Protein AF-A0A8D8KJU1-F1 (afdb_monomer)

InterPro domains:
  IPR031887 Serologically defined colon cancer antigen 8 [PF15964] (146-197)
  IPR031887 Serologically defined colon cancer antigen 8 [PF15964] (270-573)
  IPR031887 Serologically defined colon cancer antigen 8 [PTHR34343] (9-575)

Foldseek 3Di:
DDDDDDDDDDDDDDDPPDPPDPPPPPPVVVVVVVVVVVVVVVVVVVVPDDDDDDDDDDDDDDDDDDDDDDDDDDDDPDDDDPPPPVPPDDDPDDDDDDDDDDDDDDDDDDDDDDDDDDDDDDDDDDDDDDDDDDDDDDPPPDPPVVVVVVVVVVVVVVVVVVVVVVVVVVVVVVVVVVVVVVVVVVVVVVVVVVVVVVVVPPDDDDDDDDDDDDDDDDDDDDDDPVVVVVVVVVVVVVVVVVVVVVVVVVVVVVVVVVPPDDDDDDDPDVVVVVVVVVVVVVVVVVVVVVVVVVVVVVVVVVVVVVVVVVVVVVVVVVVVVVVVVVVVVVVVVVVVVVVVVVVVVVVVVVVVVVVVVVVVVVVVVVVVVVVVVVVVVVVVVVVVVVVVVVVVVVVVVVVVVVVVVVVVVVVVVVVVVVVVVVVVVVVVVVVVVVVVVVVVVVVVVVVVVVVVVVVVVVVVVVVVVVVVVVVVVVVVVVVVVVVVVVVVVVVVVVVVVVVVVVVVVVVVVVVVPPDDDDCVVVVVVVVVVVVVVVVVVVVVVVVVVVVVVVVVVVVVVVVVVVVVVVVVVVVVVVVVVPPPDD

Solvent-accessible surface area (backbone atoms only — not comparable to full-atom values): 35499 Å² total; per-residue (Å²): 134,82,83,88,83,84,84,89,84,84,85,85,80,92,72,85,84,69,84,90,72,75,76,75,70,83,54,64,67,61,51,51,50,52,50,51,52,51,50,50,52,50,54,61,54,62,74,70,58,84,88,78,81,92,82,89,86,89,86,87,77,85,88,79,91,80,92,80,85,88,82,88,88,81,84,88,75,87,73,84,68,97,76,66,78,72,79,79,70,81,89,80,84,80,87,89,76,89,78,89,79,88,79,82,88,88,80,91,80,82,87,80,90,79,84,84,77,85,86,77,87,78,85,82,88,79,92,79,85,91,78,83,90,80,94,70,89,76,79,81,74,74,77,55,70,69,56,54,56,48,48,55,51,48,51,55,50,50,53,50,51,51,51,52,54,48,49,54,51,51,51,50,52,52,50,51,49,52,51,51,51,52,50,54,50,51,49,52,50,51,51,52,49,51,55,51,55,66,72,69,74,81,84,83,87,84,86,88,82,90,83,89,83,89,84,91,86,84,87,84,90,83,78,100,59,70,68,58,60,55,49,55,53,51,50,52,53,50,56,52,51,55,52,52,54,55,52,53,51,54,56,51,59,58,54,63,71,68,75,80,80,84,83,87,86,90,80,97,57,65,63,63,50,55,50,50,53,49,51,50,51,50,48,50,53,48,53,48,50,49,51,49,50,49,52,50,50,52,50,49,50,52,50,48,52,52,50,49,54,50,50,49,54,51,48,54,49,51,53,50,51,51,49,53,50,51,52,52,52,50,51,51,50,52,52,48,54,49,50,50,52,50,51,49,53,50,50,51,52,52,51,51,51,52,50,51,53,51,50,53,49,51,54,50,48,54,53,51,52,51,50,51,52,50,54,52,51,51,52,51,52,51,51,53,52,51,52,53,51,50,54,51,52,54,53,50,52,52,53,52,52,51,52,52,51,50,52,52,51,51,50,52,52,51,52,51,52,51,49,52,51,52,51,52,50,52,50,51,53,50,53,49,52,50,53,51,50,54,50,53,51,52,53,51,49,52,54,50,53,52,52,51,50,56,49,50,52,52,51,50,52,51,50,52,51,51,51,50,52,51,52,51,53,52,48,54,52,49,55,47,52,53,52,50,51,52,48,54,51,53,50,50,50,51,51,49,52,50,47,54,48,51,50,49,52,50,50,49,55,54,65,64,63,60,94,73,86,67,68,62,62,59,47,52,51,50,50,49,51,51,50,51,51,49,53,51,50,52,52,52,49,53,52,50,52,52,49,52,49,52,50,51,53,53,49,50,52,53,49,51,52,50,52,50,52,50,50,55,49,48,51,55,50,52,60,62,51,48,74,72,78,113

pLDDT: mean 72.81, std 25.29, range [27.69, 98.81]

Structure (mmCIF, N/CA/C/O backbone):
data_AF-A0A8D8KJU1-F1
#
_entry.id   AF-A0A8D8KJU1-F1
#
loop_
_atom_site.group_PDB
_atom_site.id
_atom_site.type_symbol
_atom_site.label_atom_id
_atom_site.label_alt_id
_atom_site.label_comp_id
_atom_site.label_asym_id
_atom_site.label_entity_id
_atom_site.label_seq_id
_atom_site.pdbx_PDB_ins_code
_atom_site.Cartn_x
_atom_site.Cartn_y
_atom_site.Cartn_z
_atom_site.occupancy
_atom_site.B_iso_or_equiv
_atom_site.auth_seq_id
_atom_site.auth_comp_id
_atom_site.auth_asym_id
_atom_site.auth_atom_id
_atom_site.pdbx_PDB_model_num
ATOM 1 N N . SER A 1 1 ? 63.657 -23.322 -10.008 1.00 43.84 1 SER A N 1
ATOM 2 C CA . SER A 1 1 ? 63.045 -22.776 -8.782 1.00 43.84 1 SER A CA 1
ATOM 3 C C . SER A 1 1 ? 61.634 -23.342 -8.665 1.00 43.84 1 SER A C 1
ATOM 5 O O . SER A 1 1 ? 60.781 -22.957 -9.447 1.00 43.84 1 SER A O 1
ATOM 7 N N . GLN A 1 2 ? 61.531 -24.556 -8.111 1.00 37.91 2 GLN A N 1
ATOM 8 C CA . GLN A 1 2 ? 60.753 -24.892 -6.899 1.00 37.91 2 GLN A CA 1
ATOM 9 C C . GLN A 1 2 ? 59.250 -24.568 -7.019 1.00 37.91 2 GLN A C 1
ATOM 11 O O . GLN A 1 2 ? 58.850 -23.415 -6.971 1.00 37.91 2 GLN A O 1
ATOM 16 N N . LEU A 1 3 ? 58.426 -25.554 -7.399 1.00 39.12 3 LEU A N 1
ATOM 17 C CA . LEU A 1 3 ? 57.724 -26.508 -6.508 1.00 39.12 3 LEU A CA 1
ATOM 18 C C . LEU A 1 3 ? 56.785 -25.800 -5.513 1.00 39.12 3 LEU A C 1
ATOM 20 O O . LEU A 1 3 ? 57.225 -25.160 -4.572 1.00 39.12 3 LEU A O 1
ATOM 24 N N . ALA A 1 4 ? 55.477 -25.806 -5.772 1.00 42.41 4 ALA A N 1
ATOM 25 C CA . ALA A 1 4 ? 54.529 -26.871 -5.412 1.00 42.41 4 ALA A CA 1
ATOM 26 C C . ALA A 1 4 ? 53.960 -26.731 -3.989 1.00 42.41 4 ALA A C 1
ATOM 28 O O . ALA A 1 4 ? 54.623 -27.052 -3.010 1.00 42.41 4 ALA A O 1
ATOM 29 N N . LYS A 1 5 ? 52.664 -26.401 -3.905 1.00 47.69 5 LYS A N 1
ATOM 30 C CA . LYS A 1 5 ? 51.758 -26.897 -2.858 1.00 47.69 5 LYS A CA 1
ATOM 31 C C . LYS A 1 5 ? 50.395 -27.263 -3.464 1.00 47.69 5 LYS A C 1
ATOM 33 O O . LYS A 1 5 ? 49.508 -26.439 -3.642 1.00 47.69 5 LYS A O 1
ATOM 38 N N . ARG A 1 6 ? 50.294 -28.556 -3.787 1.00 40.88 6 ARG A N 1
ATOM 39 C CA . ARG A 1 6 ? 49.146 -29.465 -3.575 1.00 40.88 6 ARG A CA 1
ATOM 40 C C . ARG A 1 6 ? 48.472 -29.173 -2.201 1.00 40.88 6 ARG A C 1
ATOM 42 O O . ARG A 1 6 ? 49.178 -28.751 -1.297 1.00 40.88 6 ARG A O 1
ATOM 49 N N . VAL A 1 7 ? 47.192 -29.415 -1.888 1.00 39.75 7 VAL A N 1
ATOM 50 C CA . VAL A 1 7 ? 46.184 -30.357 -2.407 1.00 39.75 7 VAL A CA 1
ATOM 51 C C . VAL A 1 7 ? 44.837 -30.130 -1.681 1.00 39.75 7 VAL A C 1
ATOM 53 O O . VAL A 1 7 ? 44.813 -29.621 -0.563 1.00 39.75 7 VAL A O 1
ATOM 56 N N . SER A 1 8 ? 43.763 -30.651 -2.290 1.00 33.66 8 SER A N 1
ATOM 57 C CA . SER A 1 8 ? 42.471 -31.066 -1.702 1.00 33.66 8 SER A CA 1
ATOM 58 C C . SER A 1 8 ? 41.382 -30.019 -1.456 1.00 33.66 8 SER A C 1
ATOM 60 O O . SER A 1 8 ? 41.344 -29.387 -0.404 1.00 33.66 8 SER A O 1
ATOM 62 N N . ARG A 1 9 ? 40.337 -30.065 -2.300 1.00 33.00 9 ARG A N 1
ATOM 63 C CA . ARG A 1 9 ? 39.026 -30.611 -1.885 1.00 33.00 9 ARG A CA 1
ATOM 64 C C . ARG A 1 9 ? 38.089 -30.887 -3.078 1.00 33.00 9 ARG A C 1
ATOM 66 O O . ARG A 1 9 ? 37.660 -29.974 -3.763 1.00 33.00 9 ARG A O 1
ATOM 73 N N . LYS A 1 10 ? 37.828 -32.188 -3.256 1.00 38.31 10 LYS A N 1
ATOM 74 C CA . LYS A 1 10 ? 36.604 -32.900 -3.681 1.00 38.31 10 LYS A CA 1
ATOM 75 C C . LYS A 1 10 ? 35.666 -32.264 -4.724 1.00 38.31 10 LYS A C 1
ATOM 77 O O . LYS A 1 10 ? 35.021 -31.252 -4.481 1.00 38.31 10 LYS A O 1
ATOM 82 N N . LEU A 1 11 ? 35.518 -33.012 -5.819 1.00 35.16 11 LEU A N 1
ATOM 83 C CA . LEU A 1 11 ? 34.453 -32.945 -6.814 1.00 35.16 11 LEU A CA 1
ATOM 84 C C . LEU A 1 11 ? 33.068 -33.331 -6.250 1.00 35.16 11 LEU A C 1
ATOM 86 O O . LEU A 1 11 ? 32.947 -34.272 -5.466 1.00 35.16 11 LEU A O 1
ATOM 90 N N . SER A 1 12 ? 32.074 -32.594 -6.757 1.00 34.00 12 SER A N 1
ATOM 91 C CA . SER A 1 12 ? 30.735 -33.003 -7.215 1.00 34.00 12 SER A CA 1
ATOM 92 C C . SER A 1 12 ? 29.831 -33.831 -6.294 1.00 34.00 12 SER A C 1
ATOM 94 O O . SER A 1 12 ? 29.933 -35.054 -6.221 1.00 34.00 12 SER A O 1
ATOM 96 N N . THR A 1 13 ? 28.802 -33.167 -5.770 1.00 35.38 13 THR A N 1
ATOM 97 C CA . THR A 1 13 ? 27.441 -33.708 -5.807 1.00 35.38 13 THR A CA 1
ATOM 98 C C . THR A 1 13 ? 26.536 -32.675 -6.462 1.00 35.38 13 THR A C 1
ATOM 100 O O . THR A 1 13 ? 26.492 -31.515 -6.049 1.00 35.38 13 THR A O 1
ATOM 103 N N . ASP A 1 14 ? 25.867 -33.106 -7.527 1.00 49.66 14 ASP A N 1
ATOM 104 C CA . ASP A 1 14 ? 24.855 -32.349 -8.244 1.00 49.66 14 ASP A CA 1
ATOM 105 C C . ASP A 1 14 ? 23.790 -31.829 -7.278 1.00 49.66 14 ASP A C 1
ATOM 107 O O . ASP A 1 14 ? 23.098 -32.593 -6.601 1.00 49.66 14 ASP A O 1
ATOM 111 N N . LYS A 1 15 ? 23.634 -30.508 -7.242 1.00 36.31 15 LYS A N 1
ATOM 112 C CA . LYS A 1 15 ? 22.392 -29.877 -6.816 1.00 36.31 15 LYS A CA 1
ATOM 113 C C . LYS A 1 15 ? 21.929 -29.012 -7.968 1.00 36.31 15 LYS A C 1
ATOM 115 O O . LYS A 1 15 ? 22.469 -27.947 -8.234 1.00 36.31 15 LYS A O 1
ATOM 120 N N . ILE A 1 16 ? 20.945 -29.548 -8.676 1.00 42.72 16 ILE A N 1
ATOM 121 C CA . ILE A 1 16 ? 20.080 -28.804 -9.577 1.00 42.72 16 ILE A CA 1
ATOM 122 C C . ILE A 1 16 ? 19.425 -27.718 -8.720 1.00 42.72 16 ILE A C 1
ATOM 124 O O . ILE A 1 16 ? 18.527 -28.007 -7.924 1.00 42.72 16 ILE A O 1
ATOM 128 N N . ASP A 1 17 ? 19.913 -26.485 -8.844 1.00 37.62 17 ASP A N 1
ATOM 129 C CA . ASP A 1 17 ? 19.278 -25.313 -8.253 1.00 37.62 17 ASP A CA 1
ATOM 130 C C . ASP A 1 17 ? 17.916 -25.129 -8.921 1.00 37.62 17 ASP A C 1
ATOM 132 O O . ASP A 1 17 ? 17.759 -24.591 -10.016 1.00 37.62 17 ASP A O 1
ATOM 136 N N . THR A 1 18 ? 16.906 -25.660 -8.242 1.00 46.56 18 THR A N 1
ATOM 137 C CA . THR A 1 18 ? 15.506 -25.418 -8.555 1.00 46.56 18 THR A CA 1
ATOM 138 C C . THR A 1 18 ? 15.187 -24.013 -8.040 1.00 46.56 18 THR A C 1
ATOM 140 O O . THR A 1 18 ? 15.381 -23.768 -6.846 1.00 46.56 18 THR A O 1
ATOM 143 N N . PRO A 1 19 ? 14.704 -23.070 -8.870 1.00 40.97 19 PRO A N 1
ATOM 144 C CA . PRO A 1 19 ? 14.391 -21.727 -8.402 1.00 40.97 19 PRO A CA 1
ATOM 145 C C . PRO A 1 19 ? 13.200 -21.793 -7.440 1.00 40.97 19 PRO A C 1
ATOM 147 O O . PRO A 1 19 ? 12.052 -22.039 -7.818 1.00 40.97 19 PRO A O 1
ATOM 150 N N . LEU A 1 20 ? 13.500 -21.594 -6.161 1.00 51.19 20 LEU A N 1
ATOM 151 C CA . LEU A 1 20 ? 12.590 -21.721 -5.031 1.00 51.19 20 LEU A CA 1
ATOM 152 C C . LEU A 1 20 ? 11.835 -20.404 -4.810 1.00 51.19 20 LEU A C 1
ATOM 154 O O . LEU A 1 20 ? 11.970 -19.772 -3.777 1.00 51.19 20 LEU A O 1
ATOM 158 N N . TYR A 1 21 ? 11.044 -19.979 -5.796 1.00 49.31 21 TYR A N 1
ATOM 159 C CA . TYR A 1 21 ? 10.020 -18.939 -5.628 1.00 49.31 21 TYR A CA 1
ATOM 160 C C . TYR A 1 21 ? 8.831 -19.216 -6.556 1.00 49.31 21 TYR A C 1
ATOM 162 O O . TYR A 1 21 ? 8.483 -18.432 -7.436 1.00 49.31 21 TYR A O 1
ATOM 170 N N . LYS A 1 22 ? 8.144 -20.342 -6.334 1.00 43.88 22 LYS A N 1
ATOM 171 C CA . LYS A 1 22 ? 6.733 -20.428 -6.720 1.00 43.88 22 LYS A CA 1
ATOM 172 C C . LYS A 1 22 ? 5.927 -19.760 -5.615 1.00 43.88 22 LYS A C 1
ATOM 174 O O . LYS A 1 22 ? 5.659 -20.357 -4.577 1.00 43.88 22 LYS A O 1
ATOM 179 N N . LYS A 1 23 ? 5.591 -18.488 -5.838 1.00 49.53 23 LYS A N 1
ATOM 180 C CA . LYS A 1 23 ? 4.539 -17.765 -5.118 1.00 49.53 23 LYS A CA 1
ATOM 181 C C . LYS A 1 23 ? 3.326 -18.698 -5.085 1.00 49.53 23 LYS A C 1
ATOM 183 O O . LYS A 1 23 ? 2.778 -19.000 -6.142 1.00 49.53 23 LYS A O 1
ATOM 188 N N . LYS A 1 24 ? 2.999 -19.242 -3.907 1.00 53.09 24 LYS A N 1
ATOM 189 C CA . LYS A 1 24 ? 1.858 -20.144 -3.717 1.00 53.09 24 LYS A CA 1
ATOM 190 C C . LYS A 1 24 ? 0.642 -19.380 -4.233 1.00 53.09 24 LYS A C 1
ATOM 192 O O . LYS A 1 24 ? 0.292 -18.345 -3.668 1.00 53.09 24 LYS A O 1
ATOM 197 N N . THR A 1 25 ? 0.108 -19.799 -5.377 1.00 56.31 25 THR A N 1
ATOM 198 C CA . THR A 1 25 ? -1.121 -19.234 -5.930 1.00 56.31 25 THR A CA 1
ATOM 199 C C . THR A 1 25 ? -2.156 -19.300 -4.826 1.00 56.31 25 THR A C 1
ATOM 201 O O . THR A 1 25 ? -2.303 -20.345 -4.192 1.00 56.31 25 THR A O 1
ATOM 204 N N . PHE A 1 26 ? -2.768 -18.157 -4.525 1.00 59.91 26 PHE A N 1
ATOM 205 C CA . PHE A 1 26 ? -3.810 -18.053 -3.518 1.00 59.91 26 PHE A CA 1
ATOM 206 C C . PHE A 1 26 ? -4.892 -19.067 -3.882 1.00 59.91 26 PHE A C 1
ATOM 208 O O . PHE A 1 26 ? -5.542 -18.940 -4.918 1.00 59.91 26 PHE A O 1
ATOM 215 N N . ASP A 1 27 ? -4.981 -20.136 -3.098 1.00 75.75 27 ASP A N 1
ATOM 216 C CA . ASP A 1 27 ? -5.887 -21.235 -3.385 1.00 75.75 27 ASP A CA 1
ATOM 217 C C . ASP A 1 27 ? -7.258 -20.814 -2.865 1.00 75.75 27 ASP A C 1
ATOM 219 O O . ASP A 1 27 ? -7.573 -20.953 -1.682 1.00 75.75 27 ASP A O 1
ATOM 223 N N . PHE A 1 28 ? -8.035 -20.180 -3.746 1.00 81.56 28 PHE A N 1
ATOM 224 C CA . PHE A 1 28 ? -9.371 -19.667 -3.442 1.00 81.56 28 PHE A CA 1
ATOM 225 C C . PHE A 1 28 ? -10.272 -20.754 -2.844 1.00 81.56 28 PHE A C 1
ATOM 227 O O . PHE A 1 28 ? -11.124 -20.453 -2.013 1.00 81.56 28 PHE A O 1
ATOM 234 N N . THR A 1 29 ? -10.022 -22.015 -3.197 1.00 85.50 29 THR A N 1
ATOM 235 C CA . THR A 1 29 ? -10.678 -23.197 -2.635 1.00 85.50 29 THR A CA 1
ATOM 236 C C . THR A 1 29 ? -10.417 -23.336 -1.135 1.00 85.50 29 THR A C 1
ATOM 238 O O . THR A 1 29 ? -11.343 -23.514 -0.351 1.00 85.50 29 THR A O 1
ATOM 241 N N . ASP A 1 30 ? -9.159 -23.201 -0.718 1.00 79.88 30 ASP A N 1
ATOM 242 C CA . ASP A 1 30 ? -8.722 -23.334 0.675 1.00 79.88 30 ASP A CA 1
ATOM 243 C C . ASP A 1 30 ? -9.137 -22.115 1.521 1.00 79.88 30 ASP A C 1
ATOM 245 O O . ASP A 1 30 ? -9.467 -22.243 2.702 1.00 79.88 30 ASP A O 1
ATOM 249 N N . TYR A 1 31 ? -9.198 -20.927 0.908 1.00 85.62 31 TYR A N 1
ATOM 250 C CA . TYR A 1 31 ? -9.760 -19.728 1.535 1.00 85.62 31 TYR A CA 1
ATOM 251 C C . TYR A 1 31 ? -11.272 -19.855 1.760 1.00 85.62 31 TYR A C 1
ATOM 253 O O . TYR A 1 31 ? -11.732 -19.665 2.886 1.00 85.62 31 TYR A O 1
ATOM 261 N N . ALA A 1 32 ? -12.030 -20.249 0.732 1.00 82.62 32 ALA A N 1
ATOM 262 C CA . ALA A 1 32 ? -13.474 -20.451 0.833 1.00 82.62 32 ALA A CA 1
ATOM 263 C C . ALA A 1 32 ? -13.820 -21.545 1.855 1.00 82.62 32 ALA A C 1
ATOM 265 O O . ALA A 1 32 ? -14.769 -21.399 2.624 1.00 82.62 32 ALA A O 1
ATOM 266 N N . TYR A 1 33 ? -13.012 -22.609 1.933 1.00 89.75 33 TYR A N 1
ATOM 267 C CA . TYR A 1 33 ? -13.196 -23.663 2.929 1.00 89.75 33 TYR A CA 1
ATOM 268 C C . TYR A 1 33 ? -12.965 -23.149 4.357 1.00 89.75 33 TYR A C 1
ATOM 270 O O . TYR A 1 33 ? -13.770 -23.411 5.250 1.00 89.75 33 TYR A O 1
ATOM 278 N N . ARG A 1 34 ? -11.908 -22.358 4.589 1.00 89.06 34 ARG A N 1
ATOM 279 C CA . ARG A 1 34 ? -11.659 -21.725 5.900 1.00 89.06 34 ARG A CA 1
ATOM 280 C C . ARG A 1 34 ? -12.748 -20.723 6.271 1.00 89.06 34 ARG A C 1
ATOM 282 O O . ARG A 1 34 ? -13.151 -20.683 7.431 1.00 89.06 34 ARG A O 1
ATOM 289 N N . GLU A 1 35 ? -13.232 -19.939 5.314 1.00 91.38 35 GLU A N 1
ATOM 290 C CA . GLU A 1 35 ? -14.314 -18.975 5.526 1.00 91.38 35 GLU A CA 1
ATOM 291 C C . GLU A 1 35 ? -15.629 -19.683 5.878 1.00 91.38 35 GLU A C 1
ATOM 293 O O . GLU A 1 35 ? -16.277 -19.314 6.857 1.00 91.38 35 GLU A O 1
ATOM 298 N N . ALA A 1 36 ? -15.984 -20.749 5.154 1.00 89.38 36 ALA A N 1
ATOM 299 C CA . ALA A 1 36 ? -17.171 -21.556 5.428 1.00 89.38 36 ALA A CA 1
ATOM 300 C C . ALA A 1 36 ? -17.099 -22.234 6.804 1.00 89.38 36 ALA A C 1
ATOM 302 O O . ALA A 1 36 ? -18.064 -22.192 7.566 1.00 89.38 36 ALA A O 1
ATOM 303 N N . VAL A 1 37 ? -15.941 -22.795 7.168 1.00 89.62 37 VAL A N 1
ATOM 304 C CA . VAL A 1 37 ? -15.725 -23.411 8.487 1.00 89.62 37 VAL A CA 1
ATOM 305 C C . VAL A 1 37 ? -15.801 -22.373 9.610 1.00 89.62 37 VAL A C 1
ATOM 307 O O . VAL A 1 37 ? -16.374 -22.652 10.662 1.00 89.62 37 VAL A O 1
ATOM 310 N N . ASN A 1 38 ? -15.272 -21.166 9.403 1.00 80.50 38 ASN A N 1
ATOM 311 C CA . ASN A 1 38 ? -15.360 -20.091 10.392 1.00 80.50 38 ASN A CA 1
ATOM 312 C C . ASN A 1 38 ? -16.789 -19.546 10.532 1.00 80.50 38 ASN A C 1
ATOM 314 O O . ASN A 1 38 ? -17.232 -19.316 11.655 1.00 80.50 38 ASN A O 1
ATOM 318 N N . ARG A 1 39 ? -17.540 -19.416 9.431 1.00 80.56 39 ARG A N 1
ATOM 319 C CA . ARG A 1 39 ? -18.976 -19.087 9.469 1.00 80.56 39 ARG A CA 1
ATOM 320 C C . ARG A 1 39 ? -19.788 -20.158 10.188 1.00 80.56 39 ARG A C 1
ATOM 322 O O . ARG A 1 39 ? -20.641 -19.821 10.998 1.00 80.56 39 ARG A O 1
ATOM 329 N N . LEU A 1 40 ? -19.492 -21.435 9.948 1.00 84.88 40 LEU A N 1
ATOM 330 C CA . LEU A 1 40 ? -20.155 -22.543 10.633 1.00 84.88 40 LEU A CA 1
ATOM 331 C C . LEU A 1 40 ? -19.859 -22.527 12.139 1.00 84.88 40 LEU A C 1
ATOM 333 O O . LEU A 1 40 ? -20.767 -22.716 12.939 1.00 84.88 40 LEU A O 1
ATOM 337 N N . LYS A 1 41 ? -18.613 -22.240 12.537 1.00 78.12 41 LYS A N 1
ATOM 338 C CA . LYS A 1 41 ? -18.258 -22.039 13.951 1.00 78.12 41 LYS A CA 1
ATOM 339 C C . LYS A 1 41 ? -19.017 -20.870 14.571 1.00 78.12 41 LYS A C 1
ATOM 341 O O . LYS A 1 41 ? -19.502 -21.010 15.687 1.00 78.12 41 LYS A O 1
ATOM 346 N N . PHE A 1 42 ? -19.136 -19.751 13.860 1.00 77.44 42 PHE A N 1
ATOM 347 C CA . PHE A 1 42 ? -19.870 -18.580 14.340 1.00 77.44 42 PHE A CA 1
ATOM 348 C C . PHE A 1 42 ? -21.354 -18.902 14.557 1.00 77.44 42 PHE A C 1
ATOM 350 O O . PHE A 1 42 ? -21.860 -18.707 15.655 1.00 77.44 42 PHE A O 1
ATOM 357 N N . LEU A 1 43 ? -22.007 -19.527 13.573 1.00 76.75 43 LEU A N 1
ATOM 358 C CA . LEU A 1 43 ? -23.414 -19.936 13.659 1.00 76.75 43 LEU A CA 1
ATOM 359 C C . LEU A 1 43 ? -23.670 -20.971 14.763 1.00 76.75 43 LEU A C 1
ATOM 361 O O . LEU A 1 43 ? -24.692 -20.915 15.439 1.00 76.75 43 LEU A O 1
ATOM 365 N N . LEU A 1 44 ? -22.734 -21.897 14.987 1.00 74.31 44 LEU A N 1
ATOM 366 C CA . LEU A 1 44 ? -22.819 -22.859 16.091 1.00 74.31 44 LEU A CA 1
ATOM 367 C C . LEU A 1 44 ? -22.603 -22.212 17.466 1.00 74.31 44 LEU A C 1
ATOM 369 O O . LEU A 1 44 ? -23.087 -22.744 18.458 1.00 74.31 44 LEU A O 1
ATOM 373 N N . THR A 1 45 ? -21.894 -21.083 17.533 1.00 69.38 45 THR A N 1
ATOM 374 C CA . THR A 1 45 ? -21.683 -20.333 18.781 1.00 69.38 45 THR A CA 1
ATOM 375 C C . THR A 1 45 ? -22.883 -19.424 19.072 1.00 69.38 45 THR A C 1
ATOM 377 O O . THR A 1 45 ? -23.333 -19.347 20.209 1.00 69.38 45 THR A O 1
ATOM 380 N N . GLU A 1 46 ? -23.468 -18.817 18.037 1.00 50.31 46 GLU A N 1
ATOM 381 C CA . GLU A 1 46 ? -24.664 -17.966 18.118 1.00 50.31 46 GLU A CA 1
ATOM 382 C C . GLU A 1 46 ? -25.941 -18.774 18.427 1.00 50.31 46 GLU A C 1
ATOM 384 O O . GLU A 1 46 ? -26.826 -18.296 19.130 1.00 50.31 46 GLU A O 1
ATOM 389 N N . ALA A 1 47 ? -26.010 -20.042 18.001 1.00 51.06 47 ALA A N 1
ATOM 390 C CA . ALA A 1 47 ? -27.128 -20.940 18.306 1.00 51.06 47 ALA A CA 1
ATOM 391 C C . ALA A 1 47 ? -27.183 -21.433 19.772 1.00 51.06 47 ALA A C 1
ATOM 393 O O . ALA A 1 47 ? -28.177 -22.048 20.160 1.00 51.06 47 ALA A O 1
ATOM 394 N N . TYR A 1 48 ? -26.144 -21.189 20.583 1.00 47.38 48 TYR A N 1
ATOM 395 C CA . TYR A 1 48 ? -26.056 -21.668 21.972 1.00 47.38 48 TYR A CA 1
ATOM 396 C C . TYR A 1 48 ? -26.094 -20.565 23.047 1.00 47.38 48 TYR A C 1
ATOM 398 O O . TYR A 1 48 ? -26.055 -20.897 24.234 1.00 47.38 48 TYR A O 1
ATOM 406 N N . GLU A 1 49 ? -26.245 -19.283 22.690 1.00 38.81 49 GLU A N 1
ATOM 407 C CA . GLU A 1 49 ? -26.451 -18.214 23.681 1.00 38.81 49 GLU A CA 1
ATOM 408 C C . GLU A 1 49 ? -27.934 -17.816 23.828 1.00 38.81 49 GLU A C 1
ATOM 410 O O . GLU A 1 49 ? -28.589 -17.468 22.843 1.00 38.81 49 GLU A O 1
ATOM 415 N N . PRO A 1 50 ? -28.506 -17.812 25.051 1.00 37.78 50 PRO A N 1
ATOM 416 C CA . PRO A 1 50 ? -29.873 -17.356 25.263 1.00 37.78 50 PRO A CA 1
ATOM 417 C C . PRO A 1 50 ? -29.952 -15.829 25.146 1.00 37.78 50 PRO A C 1
ATOM 419 O O . PRO A 1 50 ? -29.398 -15.097 25.969 1.00 37.78 50 PRO A O 1
ATOM 422 N N . THR A 1 51 ? -30.706 -15.350 24.159 1.00 39.22 51 THR A N 1
ATOM 423 C CA . THR A 1 51 ? -31.023 -13.938 23.921 1.00 39.22 51 THR A CA 1
ATOM 424 C C . THR A 1 51 ? -31.616 -13.279 25.175 1.00 39.22 51 THR A C 1
ATOM 426 O O . THR A 1 51 ? -32.760 -13.545 25.548 1.00 39.22 51 THR A O 1
ATOM 429 N N . LYS A 1 52 ? -30.865 -12.386 25.834 1.00 38.88 52 LYS A N 1
ATOM 430 C CA . LYS A 1 52 ? -31.403 -11.489 26.870 1.00 38.88 52 LYS A CA 1
ATOM 431 C C . LYS A 1 52 ? -31.649 -10.105 26.285 1.00 38.88 52 LYS A C 1
ATOM 433 O O . LYS A 1 52 ? -30.732 -9.374 25.931 1.00 38.88 52 LYS A O 1
ATOM 438 N N . VAL A 1 53 ? -32.933 -9.787 26.201 1.00 36.22 53 VAL A N 1
ATOM 439 C CA . VAL A 1 53 ? -33.514 -8.522 25.756 1.00 36.22 53 VAL A CA 1
ATOM 440 C C . VAL A 1 53 ? -33.059 -7.372 26.660 1.00 36.22 53 VAL A C 1
ATOM 442 O O . VAL A 1 53 ? -33.184 -7.437 27.884 1.00 36.22 53 VAL A O 1
ATOM 445 N N . ALA A 1 54 ? -32.559 -6.299 26.047 1.00 34.66 54 ALA A N 1
ATOM 446 C CA . ALA A 1 54 ? -32.216 -5.050 26.711 1.00 34.66 54 ALA A CA 1
ATOM 447 C C . ALA A 1 54 ? -33.477 -4.373 27.277 1.00 34.66 54 ALA A C 1
ATOM 449 O O . ALA A 1 54 ? -34.330 -3.898 26.534 1.00 34.66 54 ALA A O 1
ATOM 450 N N . THR A 1 55 ? -33.574 -4.308 28.604 1.00 35.59 55 THR A N 1
ATOM 451 C CA . THR A 1 55 ? -34.554 -3.484 29.323 1.00 35.59 55 THR A CA 1
ATOM 452 C C . THR A 1 55 ? -33.785 -2.622 30.312 1.00 35.59 55 THR A C 1
ATOM 454 O O . THR A 1 55 ? -33.373 -3.140 31.342 1.00 35.59 55 THR A O 1
ATOM 457 N N . SER A 1 56 ? -33.536 -1.345 30.003 1.00 29.61 56 SER A N 1
ATOM 458 C CA . SER A 1 56 ? -33.227 -0.314 31.013 1.00 29.61 56 SER A CA 1
ATOM 459 C C . SER A 1 56 ? -32.981 1.046 30.355 1.00 29.61 56 SER A C 1
ATOM 461 O O . SER A 1 56 ? -31.840 1.372 30.053 1.00 29.61 56 SER A O 1
ATOM 463 N N . ILE A 1 57 ? -34.033 1.845 30.150 1.00 37.47 57 ILE A N 1
ATOM 464 C CA . ILE A 1 57 ? -33.991 3.318 30.225 1.00 37.47 57 ILE A CA 1
ATOM 465 C C . ILE A 1 57 ? -35.378 3.748 30.735 1.00 37.47 57 ILE A C 1
ATOM 467 O O . ILE A 1 57 ? -36.372 3.171 30.311 1.00 37.47 57 ILE A O 1
ATOM 471 N N . TYR A 1 58 ? -35.420 4.747 31.625 1.00 33.41 58 TYR A N 1
ATOM 472 C CA . TYR A 1 58 ? -36.585 5.383 32.276 1.00 33.41 58 TYR A CA 1
ATOM 473 C C . TYR A 1 58 ? -36.943 4.914 33.693 1.00 33.41 58 TYR A C 1
ATOM 475 O O . TYR A 1 58 ? -38.022 4.397 33.929 1.00 33.41 58 TYR A O 1
ATOM 483 N N . TYR A 1 59 ? -36.086 5.257 34.662 1.00 30.98 59 TYR A N 1
ATOM 484 C CA . TYR A 1 59 ? -36.537 5.841 35.934 1.00 30.98 59 TYR A CA 1
ATOM 485 C C . TYR A 1 59 ? -35.510 6.885 36.403 1.00 30.98 59 TYR A C 1
ATOM 487 O O . TYR A 1 59 ? -34.466 6.552 36.957 1.00 30.98 59 TYR A O 1
ATOM 495 N N . ARG A 1 60 ? -35.798 8.170 36.164 1.00 28.17 60 ARG A N 1
ATOM 496 C CA . ARG A 1 60 ? -35.159 9.303 36.853 1.00 28.17 60 ARG A CA 1
ATOM 497 C C . ARG A 1 60 ? -36.275 10.112 37.504 1.00 28.17 60 ARG A C 1
ATOM 499 O O . ARG A 1 60 ? -36.828 11.018 36.891 1.00 28.17 60 ARG A O 1
ATOM 506 N N . GLY A 1 61 ? -36.659 9.691 38.705 1.00 29.62 61 GLY A N 1
ATOM 507 C CA . GLY A 1 61 ? -37.622 10.387 39.548 1.00 29.62 61 GLY A CA 1
ATOM 508 C C . GLY A 1 61 ? -36.922 11.431 40.416 1.00 29.62 61 GLY A C 1
ATOM 509 O O . GLY A 1 61 ? -35.965 11.109 41.110 1.00 29.62 61 GLY A O 1
ATOM 510 N N . VAL A 1 62 ? -37.371 12.677 40.259 1.00 30.62 62 VAL A N 1
ATOM 511 C CA . VAL A 1 62 ? -37.702 13.678 41.292 1.00 30.62 62 VAL A CA 1
ATOM 512 C C . VAL A 1 62 ? -37.011 13.505 42.654 1.00 30.62 62 VAL A C 1
ATOM 514 O O . VAL A 1 62 ? -37.310 12.572 43.391 1.00 30.62 62 VAL A O 1
ATOM 517 N N . VAL A 1 63 ? -36.144 14.460 43.006 1.00 31.97 63 VAL A N 1
ATOM 518 C CA . VAL A 1 63 ? -35.666 14.668 44.381 1.00 31.97 63 VAL A CA 1
ATOM 519 C C . VAL A 1 63 ? -36.396 15.889 44.926 1.00 31.97 63 VAL A C 1
ATOM 521 O O . VAL A 1 63 ? -36.250 16.977 44.368 1.00 31.97 63 VAL A O 1
ATOM 524 N N . ASP A 1 64 ? -37.192 15.669 45.968 1.00 30.12 64 ASP A N 1
ATOM 525 C CA . ASP A 1 64 ? -37.794 16.706 46.799 1.00 30.12 64 ASP A CA 1
ATOM 526 C C . ASP A 1 64 ? -37.132 16.700 48.185 1.00 30.12 64 ASP A C 1
ATOM 528 O O . ASP A 1 64 ? -36.553 15.711 48.642 1.00 30.12 64 ASP A O 1
ATOM 532 N N . ASP A 1 65 ? -37.192 17.877 48.771 1.00 35.72 65 ASP A N 1
ATOM 533 C CA . ASP A 1 65 ? -36.430 18.482 49.846 1.00 35.72 65 ASP A CA 1
ATOM 534 C C . ASP A 1 65 ? -36.672 17.815 51.216 1.00 35.72 65 ASP A C 1
ATOM 536 O O . ASP A 1 65 ? -37.810 17.730 51.668 1.00 35.72 65 ASP A O 1
ATOM 540 N N . THR A 1 66 ? -35.628 17.366 51.927 1.00 34.44 66 THR A N 1
ATOM 541 C CA . THR A 1 66 ? -35.684 17.183 53.395 1.00 34.44 66 THR A CA 1
ATOM 542 C C . THR A 1 66 ? -34.296 17.227 54.051 1.00 34.44 66 THR A C 1
ATOM 544 O O . THR A 1 66 ? -33.381 16.473 53.730 1.00 34.44 66 THR A O 1
ATOM 547 N N . LYS A 1 67 ? -34.174 18.141 55.020 1.00 36.59 67 LYS A N 1
ATOM 548 C CA . LYS A 1 67 ? -33.043 18.364 55.931 1.00 36.59 67 LYS A CA 1
ATOM 549 C C . LYS A 1 67 ? -32.716 17.133 56.792 1.00 36.59 67 LYS A C 1
ATOM 551 O O . LYS A 1 67 ? -33.614 16.591 57.426 1.00 36.59 67 LYS A O 1
ATOM 556 N N . SER A 1 68 ? -31.427 16.833 56.969 1.00 32.31 68 SER A N 1
ATOM 557 C CA . SER A 1 68 ? -30.870 16.377 58.254 1.00 32.31 68 SER A CA 1
ATOM 558 C C . SER A 1 68 ? -29.357 16.598 58.289 1.00 32.31 68 SER A C 1
ATOM 560 O O . SER A 1 68 ? -28.645 16.244 57.353 1.00 32.31 68 SER A O 1
ATOM 562 N N . GLU A 1 69 ? -28.890 17.203 59.378 1.00 37.47 69 GLU A N 1
ATOM 563 C CA . GLU A 1 69 ? -27.485 17.441 59.703 1.00 37.47 69 GLU A CA 1
ATOM 564 C C . GLU A 1 69 ? -26.727 16.154 60.079 1.00 37.47 69 GLU A C 1
ATOM 566 O O . GLU A 1 69 ? -27.327 15.158 60.482 1.00 37.47 69 GLU A O 1
ATOM 571 N N . ALA A 1 70 ? -25.393 16.281 60.038 1.00 34.59 70 ALA A N 1
ATOM 572 C CA . ALA A 1 70 ? -24.359 15.470 60.689 1.00 34.59 70 ALA A CA 1
ATOM 573 C C . ALA A 1 70 ? -23.953 14.132 60.034 1.00 34.59 70 ALA A C 1
ATOM 575 O O . ALA A 1 70 ? -24.486 13.073 60.339 1.00 34.59 70 ALA A O 1
ATOM 576 N N . SER A 1 71 ? -22.882 14.168 59.232 1.00 32.38 71 SER A N 1
ATOM 577 C CA . SER A 1 71 ? -21.613 13.495 59.570 1.00 32.38 71 SER A CA 1
ATOM 578 C C . SER A 1 71 ? -20.574 13.746 58.476 1.00 32.38 71 SER A C 1
ATOM 580 O O . SER A 1 71 ? -20.779 13.437 57.306 1.00 32.38 71 SER A O 1
ATOM 582 N N . ASP A 1 72 ? -19.449 14.293 58.913 1.00 35.69 72 ASP A N 1
ATOM 583 C CA . ASP A 1 72 ? -18.241 14.585 58.156 1.00 35.69 72 ASP A CA 1
ATOM 584 C C . ASP A 1 72 ? -17.532 13.316 57.640 1.00 35.69 72 ASP A C 1
ATOM 586 O O . ASP A 1 72 ? -17.587 12.258 58.271 1.00 35.69 72 ASP A O 1
ATOM 590 N N . ASN A 1 73 ? -16.758 13.508 56.564 1.00 36.53 73 ASN A N 1
ATOM 591 C CA . ASN A 1 73 ? -15.708 12.643 56.001 1.00 36.53 73 ASN A CA 1
ATOM 592 C C . ASN A 1 73 ? -16.109 11.505 55.038 1.00 36.53 73 ASN A C 1
ATOM 594 O O . ASN A 1 73 ? -16.104 10.334 55.410 1.00 36.53 73 ASN A O 1
ATOM 598 N N . GLN A 1 74 ? -16.203 11.817 53.736 1.00 35.44 74 GLN A N 1
ATOM 599 C CA . GLN A 1 74 ? -15.471 11.029 52.731 1.00 35.44 74 GLN A CA 1
ATOM 600 C C . GLN A 1 74 ? -15.193 11.812 51.438 1.00 35.44 74 GLN A C 1
ATOM 602 O O . GLN A 1 74 ? -16.018 12.559 50.926 1.00 35.44 74 GLN A O 1
ATOM 607 N N . SER A 1 75 ? -13.962 11.651 50.962 1.00 34.22 75 SER A N 1
ATOM 608 C CA . SER A 1 75 ? -13.248 12.412 49.938 1.00 34.22 75 SER A CA 1
ATOM 609 C C . SER A 1 75 ? -13.941 12.511 48.574 1.00 34.22 75 SER A C 1
ATOM 611 O O . SER A 1 75 ? -14.179 11.500 47.911 1.00 34.22 75 SER A O 1
ATOM 613 N N . ILE A 1 76 ? -14.121 13.749 48.105 1.00 31.80 76 ILE A N 1
ATOM 614 C CA . ILE A 1 76 ? -14.335 14.096 46.696 1.00 31.80 76 ILE A CA 1
ATOM 615 C C . ILE A 1 76 ? -13.101 13.667 45.891 1.00 31.80 76 ILE A C 1
ATOM 617 O O . ILE A 1 76 ? -12.019 14.231 46.032 1.00 31.80 76 ILE A O 1
ATOM 621 N N . VAL A 1 77 ? -13.273 12.660 45.037 1.00 37.47 77 VAL A N 1
ATOM 622 C CA . VAL A 1 77 ? -12.452 12.487 43.836 1.00 37.47 77 VAL A CA 1
ATOM 623 C C . VAL A 1 77 ? -13.268 13.081 42.696 1.00 37.47 77 VAL A C 1
ATOM 625 O O . VAL A 1 77 ? -14.253 12.494 42.247 1.00 37.47 77 VAL A O 1
ATOM 628 N N . GLU A 1 78 ? -12.889 14.285 42.278 1.00 35.81 78 GLU A N 1
ATOM 629 C CA . GLU A 1 78 ? -13.406 14.947 41.081 1.00 35.81 78 GLU A CA 1
ATOM 630 C C . GLU A 1 78 ? -13.179 14.041 39.859 1.00 35.81 78 GLU A C 1
ATOM 632 O O . GLU A 1 78 ? -12.046 13.775 39.458 1.00 35.81 78 GLU A O 1
ATOM 637 N N . ARG A 1 79 ? -14.265 13.540 39.259 1.00 35.09 79 ARG A N 1
ATOM 638 C CA . ARG A 1 79 ? -14.228 12.943 37.918 1.00 35.09 79 ARG A CA 1
ATOM 639 C C . ARG A 1 79 ? -14.412 14.055 36.877 1.00 35.09 79 ARG A C 1
ATOM 641 O O . ARG A 1 79 ? -15.380 14.807 36.998 1.00 35.09 79 ARG A O 1
ATOM 648 N N . PRO A 1 80 ? -13.566 14.141 35.835 1.00 35.66 80 PRO A N 1
ATOM 649 C CA . PRO A 1 80 ? -13.739 15.126 34.775 1.00 35.66 80 PRO A CA 1
ATOM 650 C C . PRO A 1 80 ? -15.032 14.886 33.984 1.00 35.66 80 PRO A C 1
ATOM 652 O O . PRO A 1 80 ? -15.391 13.750 33.667 1.00 35.66 80 PRO A O 1
ATOM 655 N N . SER A 1 81 ? -15.713 15.979 33.644 1.00 37.91 81 SER A N 1
ATOM 656 C CA . SER A 1 81 ? -16.879 16.019 32.758 1.00 37.91 81 SER A CA 1
ATOM 657 C C . SER A 1 81 ? -16.525 15.563 31.333 1.00 37.91 81 SER A C 1
ATOM 659 O O . SER A 1 81 ? -15.469 15.902 30.801 1.00 37.91 81 SER A O 1
ATOM 661 N N . MET A 1 82 ? -17.462 14.866 30.681 1.00 39.47 82 MET A N 1
ATOM 662 C CA . MET A 1 82 ? -17.422 14.318 29.308 1.00 39.47 82 MET A CA 1
ATOM 663 C C . MET A 1 82 ? -17.293 15.358 28.168 1.00 39.47 82 MET A C 1
ATOM 665 O O . MET A 1 82 ? -17.658 15.092 27.026 1.00 39.47 82 MET A O 1
ATOM 669 N N . THR A 1 83 ? -16.763 16.548 28.442 1.00 47.38 83 THR A N 1
ATOM 670 C CA . THR A 1 83 ? -16.561 17.635 27.471 1.00 47.38 83 THR A CA 1
ATOM 671 C C . THR A 1 83 ? -15.092 17.880 27.109 1.00 47.38 83 THR A C 1
ATOM 673 O O . THR A 1 83 ? -14.813 18.715 26.252 1.00 47.38 83 THR A O 1
ATOM 676 N N . GLU A 1 84 ? -14.140 17.132 27.679 1.00 40.84 84 GLU A N 1
ATOM 677 C CA . GLU A 1 84 ? -12.702 17.348 27.433 1.00 40.84 84 GLU A CA 1
ATOM 678 C C . GLU A 1 84 ? -12.044 16.405 26.411 1.00 40.84 84 GLU A C 1
ATOM 680 O O . GLU A 1 84 ? -10.890 16.614 26.039 1.00 40.84 84 GLU A O 1
ATOM 685 N N . VAL A 1 85 ? -12.771 15.427 25.861 1.00 40.19 85 VAL A N 1
ATOM 686 C CA . VAL A 1 85 ? -12.220 14.481 24.863 1.00 40.19 85 VAL A CA 1
ATOM 687 C C . VAL A 1 85 ? -12.131 15.090 23.447 1.00 40.19 85 VAL A C 1
ATOM 689 O O . VAL A 1 85 ? -11.506 14.527 22.553 1.00 40.19 85 VAL A O 1
ATOM 692 N N . SER A 1 86 ? -12.643 16.306 23.235 1.00 41.53 86 SER A N 1
ATOM 693 C CA . SER A 1 86 ? -12.563 17.006 21.939 1.00 41.53 86 SER A CA 1
ATOM 694 C C . SER A 1 86 ? -11.221 17.704 21.659 1.00 41.53 86 SER A C 1
ATOM 696 O O . SER A 1 86 ? -11.095 18.385 20.645 1.00 41.53 86 SER A O 1
ATOM 698 N N . LYS A 1 87 ? -10.199 17.550 22.516 1.00 42.72 87 LYS A N 1
ATOM 699 C CA . LYS A 1 87 ? -8.881 18.203 22.353 1.00 42.72 87 LYS A CA 1
ATOM 700 C C . LYS A 1 87 ? -7.850 17.372 21.562 1.00 42.72 87 LYS A C 1
ATOM 702 O O . LYS A 1 87 ? -6.754 17.865 21.313 1.00 42.72 87 LYS A O 1
ATOM 707 N N . TYR A 1 88 ? -8.198 16.158 21.119 1.00 40.12 88 TYR A N 1
ATOM 708 C CA . TYR A 1 88 ? -7.297 15.266 20.360 1.00 40.12 88 TYR A CA 1
ATOM 709 C C . TYR A 1 88 ? -7.706 15.011 18.899 1.00 40.12 88 TYR A C 1
ATOM 711 O O . TYR A 1 88 ? -7.070 14.210 18.217 1.00 40.12 88 TYR A O 1
ATOM 719 N N . PHE A 1 89 ? -8.707 15.726 18.375 1.00 35.19 89 PHE A N 1
ATOM 720 C CA . PHE A 1 89 ? -8.996 15.731 16.939 1.00 35.19 89 PHE A CA 1
ATOM 721 C C . PHE A 1 89 ? -8.423 16.987 16.281 1.00 35.19 89 PHE A C 1
ATOM 723 O O . PHE A 1 89 ? -8.894 18.099 16.495 1.00 35.19 89 PHE A O 1
ATOM 730 N N . ASN A 1 90 ? -7.389 16.787 15.468 1.00 29.92 90 ASN A N 1
ATOM 731 C CA . ASN A 1 90 ? -6.789 17.802 14.611 1.00 29.92 90 ASN A CA 1
ATOM 732 C C . ASN A 1 90 ? -7.687 18.027 13.372 1.00 29.92 90 ASN A C 1
ATOM 734 O O . ASN A 1 90 ? -7.855 17.082 12.596 1.00 29.92 90 ASN A O 1
ATOM 738 N N . PRO A 1 91 ? -8.261 19.222 13.125 1.00 36.81 91 PRO A N 1
ATOM 739 C CA . PRO A 1 91 ? -8.995 19.488 11.896 1.00 36.81 91 PRO A CA 1
ATOM 740 C C . PRO A 1 91 ? -8.015 19.974 10.821 1.00 36.81 91 PRO A C 1
ATOM 742 O O . PRO A 1 91 ? -7.778 21.168 10.638 1.00 36.81 91 PRO A O 1
ATOM 745 N N . GLY A 1 92 ? -7.419 19.023 10.106 1.00 32.34 92 GLY A N 1
ATOM 746 C CA . GLY A 1 92 ? -6.623 19.289 8.915 1.00 32.34 92 GLY A CA 1
ATOM 747 C C . GLY A 1 92 ? -7.499 19.387 7.667 1.00 32.34 92 GLY A C 1
ATOM 748 O O . GLY A 1 92 ? -8.088 18.402 7.239 1.00 32.34 92 GLY A O 1
ATOM 749 N N . THR A 1 93 ? -7.512 20.581 7.074 1.00 32.66 93 THR A N 1
ATOM 750 C CA . THR A 1 93 ? -7.750 20.868 5.647 1.00 32.66 93 THR A CA 1
ATOM 751 C C . THR A 1 93 ? -9.129 20.552 5.057 1.00 32.66 93 THR A C 1
ATOM 753 O O . THR A 1 93 ? -9.328 19.520 4.423 1.00 32.66 93 THR A O 1
ATOM 756 N N . VAL A 1 94 ? -10.031 21.538 5.084 1.00 31.67 94 VAL A N 1
ATOM 757 C CA . VAL A 1 94 ? -10.974 21.734 3.972 1.00 31.67 94 VAL A CA 1
ATOM 758 C C . VAL A 1 94 ? -10.904 23.185 3.516 1.00 31.67 94 VAL A C 1
ATOM 760 O O . VAL A 1 94 ? -11.063 24.128 4.291 1.00 31.67 94 VAL A O 1
ATOM 763 N N . SER A 1 95 ? -10.579 23.318 2.235 1.00 28.88 95 SER A N 1
ATOM 764 C CA . SER A 1 95 ? -10.426 24.559 1.498 1.00 28.88 95 SER A CA 1
ATOM 765 C C . SER A 1 95 ? -11.735 25.346 1.464 1.00 28.88 95 SER A C 1
ATOM 767 O O . SER A 1 95 ? -12.821 24.796 1.294 1.00 28.88 95 SER A O 1
ATOM 769 N N . ARG A 1 96 ? -11.598 26.655 1.649 1.00 30.08 96 ARG A N 1
ATOM 770 C CA . ARG A 1 96 ? -12.661 27.646 1.778 1.00 30.08 96 ARG A CA 1
ATOM 771 C C . ARG A 1 96 ? -13.015 28.166 0.378 1.00 30.08 96 ARG A C 1
ATOM 773 O O . ARG A 1 96 ? -12.173 28.813 -0.231 1.00 30.08 96 ARG A O 1
ATOM 780 N N . TYR A 1 97 ? -14.244 27.949 -0.092 1.00 30.38 97 TYR A N 1
ATOM 781 C CA . TYR A 1 97 ? -14.854 28.748 -1.165 1.00 30.38 97 TYR A CA 1
ATOM 782 C C . TYR A 1 97 ? -16.338 29.021 -0.866 1.00 30.38 97 TYR A C 1
ATOM 784 O O . TYR A 1 97 ? -17.123 28.098 -0.691 1.00 30.38 97 TYR A O 1
ATOM 792 N N . ASN A 1 98 ? -16.648 30.320 -0.776 1.00 29.67 98 ASN A N 1
ATOM 793 C CA . ASN A 1 98 ? -17.905 31.045 -1.016 1.00 29.67 98 ASN A CA 1
ATOM 794 C C . ASN A 1 98 ? -19.275 30.362 -0.834 1.00 29.67 98 ASN A C 1
ATOM 796 O O . ASN A 1 98 ? -19.663 29.518 -1.631 1.00 29.67 98 ASN A O 1
ATOM 800 N N . SER A 1 99 ? -20.102 30.917 0.064 1.00 31.36 99 SER A N 1
ATOM 801 C CA . SER A 1 99 ? -21.154 31.933 -0.218 1.00 31.36 99 SER A CA 1
ATOM 802 C C . SER A 1 99 ? -22.092 31.996 1.010 1.00 31.36 99 SER A C 1
ATOM 804 O O . SER A 1 99 ? -22.565 30.961 1.463 1.00 31.36 99 SER A O 1
ATOM 806 N N . GLY A 1 100 ? -22.214 33.110 1.750 1.00 28.73 100 GLY A N 1
ATOM 807 C CA . GLY A 1 100 ? -23.277 34.121 1.567 1.00 28.73 100 GLY A CA 1
ATOM 808 C C . GLY A 1 100 ? -24.669 33.472 1.485 1.00 28.73 100 GLY A C 1
ATOM 809 O O . GLY A 1 100 ? -24.931 32.794 0.506 1.00 28.73 100 GLY A O 1
ATOM 810 N N . GLY A 1 101 ? -25.613 33.568 2.423 1.00 29.48 101 GLY A N 1
ATOM 811 C CA . GLY A 1 101 ? -25.994 34.631 3.353 1.00 29.48 101 GLY A CA 1
ATOM 812 C C . GLY A 1 101 ? -27.530 34.777 3.272 1.00 29.48 101 GLY A C 1
ATOM 813 O O . GLY A 1 101 ? -28.066 34.735 2.171 1.00 29.48 101 GLY A O 1
ATOM 814 N N . ALA A 1 102 ? -28.199 34.977 4.420 1.00 30.59 102 ALA A N 1
ATOM 815 C CA . ALA A 1 102 ? -29.657 35.140 4.629 1.00 30.59 102 ALA A CA 1
ATOM 816 C C . ALA A 1 102 ? -30.511 33.853 4.516 1.00 30.59 102 ALA A C 1
ATOM 818 O O . ALA A 1 102 ? -30.275 33.011 3.668 1.00 30.59 102 ALA A O 1
ATOM 819 N N . GLY A 1 103 ? -31.539 33.602 5.325 1.00 29.41 103 GLY A N 1
ATOM 820 C CA . GLY A 1 103 ? -32.176 34.353 6.401 1.00 29.41 103 GLY A CA 1
ATOM 821 C C . GLY A 1 103 ? -33.541 33.710 6.708 1.00 29.41 103 GLY A C 1
ATOM 822 O O . GLY A 1 103 ? -34.227 33.276 5.796 1.00 29.41 103 GLY A O 1
ATOM 823 N N . LEU A 1 104 ? -33.914 33.700 7.993 1.00 33.41 104 LEU A N 1
ATOM 824 C CA . LEU A 1 104 ? -35.285 33.673 8.534 1.00 33.41 104 LEU A CA 1
ATOM 825 C C . LEU A 1 104 ? -36.204 32.452 8.270 1.00 33.41 104 LEU A C 1
ATOM 827 O O . LEU A 1 104 ? -36.800 32.300 7.217 1.00 33.41 104 LEU A O 1
ATOM 831 N N . GLY A 1 105 ? -36.531 31.750 9.363 1.00 28.59 105 GLY A N 1
ATOM 832 C CA . GLY A 1 105 ? -37.866 31.910 9.959 1.00 28.59 105 GLY A CA 1
ATOM 833 C C . GLY A 1 105 ? -38.972 30.883 9.652 1.00 28.59 105 GLY A C 1
ATOM 834 O O . GLY A 1 105 ? -39.651 30.969 8.643 1.00 28.59 105 GLY A O 1
ATOM 835 N N . ARG A 1 106 ? -39.300 30.120 10.707 1.00 31.23 106 ARG A N 1
ATOM 836 C CA . ARG A 1 106 ? -40.630 29.613 11.130 1.00 31.23 106 ARG A CA 1
ATOM 837 C C . ARG A 1 106 ? -41.292 28.394 10.451 1.00 31.23 106 ARG A C 1
ATOM 839 O O . ARG A 1 106 ? -41.819 28.463 9.354 1.00 31.23 106 ARG A O 1
ATOM 846 N N . ARG A 1 107 ? -41.548 27.449 11.373 1.00 30.75 107 ARG A N 1
ATOM 847 C CA . ARG A 1 107 ? -42.787 26.700 11.690 1.00 30.75 107 ARG A CA 1
ATOM 848 C C . ARG A 1 107 ? -42.990 25.304 11.085 1.00 30.75 107 ARG A C 1
ATOM 850 O O . ARG A 1 107 ? -43.259 25.130 9.909 1.00 30.75 107 ARG A O 1
ATOM 857 N N . TYR A 1 108 ? -42.954 24.352 12.025 1.00 29.91 108 TYR A N 1
ATOM 858 C CA . TYR A 1 108 ? -43.758 23.138 12.176 1.00 29.91 108 TYR A CA 1
ATOM 859 C C . TYR A 1 108 ? -44.912 22.933 11.184 1.00 29.91 108 TYR A C 1
ATOM 861 O O . TYR A 1 108 ? -45.821 23.758 11.130 1.00 29.91 108 TYR A O 1
ATOM 869 N N . SER A 1 109 ? -44.927 21.753 10.556 1.00 27.69 109 SER A N 1
ATOM 870 C CA . SER A 1 109 ? -46.086 20.849 10.520 1.00 27.69 109 SER A CA 1
ATOM 871 C C . SER A 1 109 ? -45.662 19.436 10.114 1.00 27.69 109 SER A C 1
ATOM 873 O O . SER A 1 109 ? -44.760 19.239 9.304 1.00 27.69 109 SER A O 1
ATOM 875 N N . PHE A 1 110 ? -46.302 18.466 10.757 1.00 30.53 110 PHE A N 1
ATOM 876 C CA . PHE A 1 110 ? -46.048 17.035 10.694 1.00 30.53 110 PHE A CA 1
ATOM 877 C C . PHE A 1 110 ? -46.631 16.369 9.435 1.00 30.53 110 PHE A C 1
ATOM 879 O O . PHE A 1 110 ? -47.678 16.772 8.944 1.00 30.53 110 PHE A O 1
ATOM 886 N N . LEU A 1 111 ? -45.949 15.293 9.020 1.00 34.56 111 LEU A N 1
ATOM 887 C CA . LEU A 1 111 ? -46.440 14.046 8.409 1.00 34.56 111 LEU A CA 1
ATOM 888 C C . LEU A 1 111 ? -47.466 14.132 7.262 1.00 34.56 111 LEU A C 1
ATOM 890 O O . LEU A 1 111 ? -48.665 14.236 7.496 1.00 34.56 111 LEU A O 1
ATOM 894 N N . ASN A 1 112 ? -47.002 13.841 6.040 1.00 28.19 112 ASN A N 1
ATOM 895 C CA . ASN A 1 112 ? -47.677 12.850 5.198 1.00 28.19 112 ASN A CA 1
ATOM 896 C C . ASN A 1 112 ? -46.762 12.277 4.097 1.00 28.19 112 ASN A C 1
ATOM 898 O O . ASN A 1 112 ? -46.185 13.009 3.303 1.00 28.19 112 ASN A O 1
ATOM 902 N N . GLN A 1 113 ? -46.650 10.946 4.114 1.00 35.16 113 GLN A N 1
ATOM 903 C CA . GLN A 1 113 ? -46.760 10.027 2.976 1.00 35.16 113 GLN A CA 1
ATOM 904 C C . GLN A 1 113 ? -46.104 10.426 1.636 1.00 35.16 113 GLN A C 1
ATOM 906 O O . GLN A 1 113 ? -46.675 11.182 0.858 1.00 35.16 113 GLN A O 1
ATOM 911 N N . SER A 1 114 ? -44.987 9.770 1.299 1.00 30.55 114 SER A N 1
ATOM 912 C CA . SER A 1 114 ? -44.496 9.685 -0.085 1.00 30.55 114 SER A CA 1
ATOM 913 C C . SER A 1 114 ? -43.974 8.283 -0.376 1.00 30.55 114 SER A C 1
ATOM 915 O O . SER A 1 114 ? -42.859 7.920 -0.007 1.00 30.55 114 SER A O 1
ATOM 917 N N . ALA A 1 115 ? -44.821 7.503 -1.042 1.00 34.56 115 ALA A N 1
ATOM 918 C CA . ALA A 1 115 ? -44.462 6.285 -1.745 1.00 34.56 115 ALA A CA 1
ATOM 919 C C . ALA A 1 115 ? -43.385 6.590 -2.799 1.00 34.56 115 ALA A C 1
ATOM 921 O O . ALA A 1 115 ? -43.573 7.458 -3.655 1.00 34.56 115 ALA A O 1
ATOM 922 N N . LEU A 1 116 ? -42.263 5.875 -2.748 1.00 32.69 116 LEU A N 1
ATOM 923 C CA . LEU A 1 116 ? -41.254 5.919 -3.799 1.00 32.69 116 LEU A CA 1
ATOM 924 C C . LEU A 1 116 ? -41.719 5.039 -4.965 1.00 32.69 116 LEU A C 1
ATOM 926 O O . LEU A 1 116 ? -41.875 3.828 -4.831 1.00 32.69 116 LEU A O 1
ATOM 930 N N . LYS A 1 117 ? -41.977 5.691 -6.101 1.00 34.44 117 LYS A N 1
ATOM 931 C CA . LYS A 1 117 ? -42.164 5.072 -7.418 1.00 34.44 117 LYS A CA 1
ATOM 932 C C . LYS A 1 117 ? -40.805 4.649 -8.002 1.00 34.44 117 LYS A C 1
ATOM 934 O O . LYS A 1 117 ? -39.801 5.301 -7.707 1.00 34.44 117 LYS A O 1
ATOM 939 N N . PRO A 1 118 ? -40.770 3.605 -8.849 1.00 35.50 118 PRO A N 1
ATOM 940 C CA . PRO A 1 118 ? -39.537 3.042 -9.389 1.00 35.50 118 PRO A CA 1
ATOM 941 C C . PRO A 1 118 ? -38.915 3.965 -10.446 1.00 35.50 118 PRO A C 1
ATOM 943 O O . PRO A 1 118 ? -39.607 4.495 -11.318 1.00 35.50 118 PRO A O 1
ATOM 946 N N . ALA A 1 119 ? -37.597 4.153 -10.365 1.00 29.42 119 ALA A N 1
ATOM 947 C CA . ALA A 1 119 ? -36.825 4.902 -11.347 1.00 29.42 119 ALA A CA 1
ATOM 948 C C . ALA A 1 119 ? -36.575 4.033 -12.587 1.00 29.42 119 ALA A C 1
ATOM 950 O O . ALA A 1 119 ? -35.849 3.043 -12.540 1.00 29.42 119 ALA A O 1
ATOM 951 N N . VAL A 1 120 ? -37.191 4.424 -13.700 1.00 35.09 120 VAL A N 1
ATOM 952 C CA . VAL A 1 120 ? -36.912 3.895 -15.035 1.00 35.09 120 VAL A CA 1
ATOM 953 C C . VAL A 1 120 ? -35.685 4.633 -15.572 1.00 35.09 120 VAL A C 1
ATOM 955 O O . VAL A 1 120 ? -35.713 5.854 -15.738 1.00 35.09 120 VAL A O 1
ATOM 958 N N . SER A 1 121 ? -34.599 3.901 -15.818 1.00 31.05 121 SER A N 1
ATOM 959 C CA . SER A 1 121 ? -33.375 4.428 -16.426 1.00 31.05 121 SER A CA 1
ATOM 960 C C . SER A 1 121 ? -33.655 4.937 -17.841 1.00 31.05 121 SER A C 1
ATOM 962 O O . SER A 1 121 ? -33.996 4.168 -18.736 1.00 31.05 121 SER A O 1
ATOM 964 N N . THR A 1 122 ? -33.485 6.241 -18.050 1.00 32.94 122 THR A N 1
ATOM 965 C CA . THR A 1 122 ? -33.484 6.873 -19.372 1.00 32.94 122 THR A CA 1
ATOM 966 C C . THR A 1 122 ? -32.041 6.993 -19.850 1.00 32.94 122 THR A C 1
ATOM 968 O O . THR A 1 122 ? -31.251 7.783 -19.337 1.00 32.94 122 THR A O 1
ATOM 971 N N . ALA A 1 123 ? -31.677 6.159 -20.825 1.00 34.28 123 ALA A N 1
ATOM 972 C CA . ALA A 1 123 ? -30.438 6.306 -21.573 1.00 34.28 123 ALA A CA 1
ATOM 973 C C . ALA A 1 123 ? -30.529 7.575 -22.436 1.00 34.28 123 ALA A C 1
ATOM 975 O O . ALA A 1 123 ? -31.419 7.709 -23.276 1.00 34.28 123 ALA A O 1
ATOM 976 N N . SER A 1 124 ? -29.621 8.517 -22.188 1.00 32.62 124 SER A N 1
ATOM 977 C CA . SER A 1 124 ? -29.498 9.766 -22.936 1.00 32.62 124 SER A CA 1
ATOM 978 C C . SER A 1 124 ? -28.841 9.513 -24.294 1.00 32.62 124 SER A C 1
ATOM 980 O O . SER A 1 124 ? -27.730 8.989 -24.384 1.00 32.62 124 SER A O 1
ATOM 982 N N . LEU A 1 125 ? -29.565 9.895 -25.343 1.00 37.75 125 LEU A N 1
ATOM 983 C CA . LEU A 1 125 ? -29.126 9.989 -26.727 1.00 37.75 125 LEU A CA 1
ATOM 984 C C . LEU A 1 125 ? -28.184 11.188 -26.888 1.00 37.75 125 LEU A C 1
ATOM 986 O O . LEU A 1 125 ? -28.623 12.323 -26.747 1.00 37.75 125 LEU A O 1
ATOM 990 N N . HIS A 1 126 ? -26.937 10.955 -27.295 1.00 34.19 126 HIS A N 1
ATOM 991 C CA . HIS A 1 126 ? -26.200 11.921 -28.114 1.00 34.19 126 HIS A CA 1
ATOM 992 C C . HIS A 1 126 ? -25.322 11.190 -29.144 1.00 34.19 126 HIS A C 1
ATOM 994 O O . HIS A 1 126 ? -24.669 10.206 -28.792 1.00 34.19 126 HIS A O 1
ATOM 1000 N N . PRO A 1 127 ? -25.313 11.636 -30.418 1.00 42.00 127 PRO A N 1
ATOM 1001 C CA . PRO A 1 127 ? -24.619 10.956 -31.502 1.00 42.00 127 PRO A CA 1
ATOM 1002 C C . PRO A 1 127 ? -23.177 11.463 -31.638 1.00 42.00 127 PRO A C 1
ATOM 1004 O O . PRO A 1 127 ? -22.923 12.665 -31.580 1.00 42.00 127 PRO A O 1
ATOM 1007 N N . ALA A 1 128 ? -22.236 10.553 -31.884 1.00 31.33 128 ALA A N 1
ATOM 1008 C CA . ALA A 1 128 ? -20.890 10.878 -32.350 1.00 31.33 128 ALA A CA 1
ATOM 1009 C C . ALA A 1 128 ? -20.448 9.850 -33.412 1.00 31.33 128 ALA A C 1
ATOM 1011 O O . ALA A 1 128 ? -20.938 8.720 -33.408 1.00 31.33 128 ALA A O 1
ATOM 1012 N N . PRO A 1 129 ? -19.614 10.262 -34.381 1.00 38.53 129 PRO A N 1
ATOM 1013 C CA . PRO A 1 129 ? -19.717 9.825 -35.766 1.00 38.53 129 PRO A CA 1
ATOM 1014 C C . PRO A 1 129 ? -19.022 8.494 -36.059 1.00 38.53 129 PRO A C 1
ATOM 1016 O O . PRO A 1 129 ? -17.988 8.140 -35.501 1.00 38.53 129 PRO A O 1
ATOM 1019 N N . SER A 1 130 ? -19.615 7.800 -37.020 1.00 37.94 130 SER A N 1
ATOM 1020 C CA . SER A 1 130 ? -19.177 6.569 -37.660 1.00 37.94 130 SER A CA 1
ATOM 1021 C C . SER A 1 130 ? -17.845 6.708 -38.402 1.00 37.94 130 SER A C 1
ATOM 1023 O O . SER A 1 130 ? -17.742 7.498 -39.342 1.00 37.94 130 SER A O 1
ATOM 1025 N N . VAL A 1 131 ? -16.882 5.842 -38.066 1.00 35.53 131 VAL A N 1
ATOM 1026 C CA . VAL A 1 131 ? -15.790 5.445 -38.967 1.00 35.53 131 VAL A CA 1
ATOM 1027 C C . VAL A 1 131 ? -15.534 3.935 -38.840 1.00 35.53 131 VAL A C 1
ATOM 1029 O O . VAL A 1 131 ? -15.205 3.437 -37.770 1.00 35.53 131 VAL A O 1
ATOM 1032 N N . CYS A 1 132 ? -15.773 3.240 -39.954 1.00 30.62 132 CYS A N 1
ATOM 1033 C CA . CYS A 1 132 ? -15.385 1.889 -40.384 1.00 30.62 132 CYS A CA 1
ATOM 1034 C C . CYS A 1 132 ? -14.967 0.799 -39.371 1.00 30.62 132 CYS A C 1
ATOM 1036 O O . CYS A 1 132 ? -13.842 0.750 -38.886 1.00 30.62 132 CYS A O 1
ATOM 1038 N N . SER A 1 133 ? -15.862 -0.187 -39.246 1.00 32.56 133 SER A N 1
ATOM 1039 C CA . SER A 1 133 ? -15.660 -1.619 -39.544 1.00 32.56 133 SER A CA 1
ATOM 1040 C C . SER A 1 133 ? -14.241 -2.214 -39.474 1.00 32.56 133 SER A C 1
ATOM 1042 O O . SER A 1 133 ? -13.492 -2.173 -40.451 1.00 32.56 133 SER A O 1
ATOM 1044 N N . VAL A 1 134 ? -13.984 -2.972 -38.406 1.00 33.06 134 VAL A N 1
ATOM 1045 C CA . VAL A 1 134 ? -13.275 -4.257 -38.496 1.00 33.06 134 VAL A CA 1
ATOM 1046 C C . VAL A 1 134 ? -14.083 -5.279 -37.704 1.00 33.06 134 VAL A C 1
ATOM 1048 O O . VAL A 1 134 ? -14.194 -5.207 -36.483 1.00 33.06 134 VA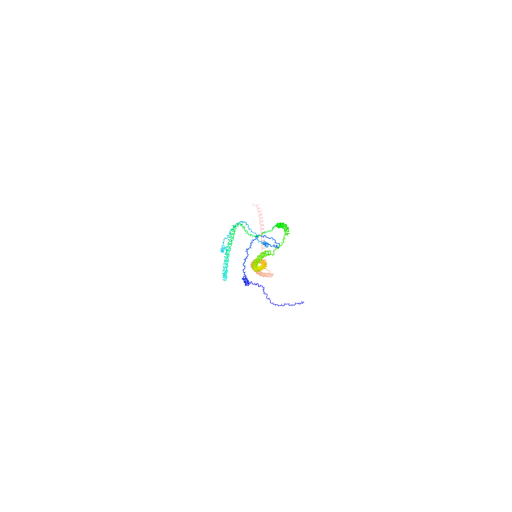L A O 1
ATOM 1051 N N . SER A 1 135 ? -14.689 -6.210 -38.431 1.00 39.56 135 SER A N 1
ATOM 1052 C CA . SER A 1 135 ? -15.391 -7.368 -37.896 1.00 39.56 135 SER A CA 1
ATOM 1053 C C . SER A 1 135 ? -14.401 -8.294 -37.189 1.00 39.56 135 SER A C 1
ATOM 1055 O O . SER A 1 135 ? -13.575 -8.927 -37.843 1.00 39.56 135 SER A O 1
ATOM 1057 N N . GLN A 1 136 ? -14.515 -8.419 -35.868 1.00 39.25 136 GLN A N 1
ATOM 1058 C CA . GLN A 1 136 ? -14.054 -9.597 -35.137 1.00 39.25 136 GLN A CA 1
ATOM 1059 C C . GLN A 1 136 ? -15.150 -10.035 -34.166 1.00 39.25 136 GLN A C 1
ATOM 1061 O O . GLN A 1 136 ? -15.690 -9.242 -33.401 1.00 39.25 136 GLN A O 1
ATOM 1066 N N . ASN A 1 137 ? -15.500 -11.311 -34.295 1.00 42.41 137 ASN A N 1
ATOM 1067 C CA . ASN A 1 137 ? -16.516 -12.041 -33.556 1.00 42.41 137 ASN A CA 1
ATOM 1068 C C . ASN A 1 137 ? -16.455 -11.776 -32.042 1.00 42.41 137 ASN A C 1
ATOM 1070 O O . ASN A 1 137 ? -15.528 -12.235 -31.379 1.00 42.41 137 ASN A O 1
ATOM 1074 N N . LEU A 1 138 ? -17.478 -11.117 -31.492 1.00 39.97 138 LEU A N 1
ATOM 1075 C CA . LEU A 1 138 ? -17.894 -11.344 -30.110 1.00 39.97 138 LEU A CA 1
ATOM 1076 C C . LEU A 1 138 ? -19.126 -12.242 -30.157 1.00 39.97 138 LEU A C 1
ATOM 1078 O O . LEU A 1 138 ? -20.250 -11.798 -30.381 1.00 39.97 138 LEU A O 1
ATOM 1082 N N . GLU A 1 139 ? -18.875 -13.530 -29.983 1.00 41.72 139 GLU A N 1
ATOM 1083 C CA . GLU A 1 139 ? -19.868 -14.494 -29.546 1.00 41.72 139 GLU A CA 1
ATOM 1084 C C . GLU A 1 139 ? -20.444 -13.973 -28.218 1.00 41.72 139 GLU A C 1
ATOM 1086 O O . GLU A 1 139 ? -19.747 -13.906 -27.205 1.00 41.72 139 GLU A O 1
ATOM 1091 N N . VAL A 1 140 ? -21.693 -13.498 -28.238 1.00 50.53 140 VAL A N 1
ATOM 1092 C CA . VAL A 1 140 ? -22.439 -13.155 -27.022 1.00 50.53 140 VAL A CA 1
ATOM 1093 C C . VAL A 1 140 ? -22.706 -14.476 -26.310 1.00 50.53 140 VAL A C 1
ATOM 1095 O O . VAL A 1 140 ? -23.708 -15.141 -26.564 1.00 50.53 140 VAL A O 1
ATOM 1098 N N . ALA A 1 141 ? -21.758 -14.898 -25.477 1.00 55.25 141 ALA A N 1
ATOM 1099 C CA . ALA A 1 141 ? -21.910 -16.066 -24.632 1.00 55.25 141 ALA A CA 1
ATOM 1100 C C . ALA A 1 141 ? -23.134 -15.844 -23.736 1.00 55.25 141 ALA A C 1
ATOM 1102 O O . ALA A 1 141 ? -23.144 -14.942 -22.894 1.00 55.25 141 ALA A O 1
ATOM 1103 N N . GLN A 1 142 ? -24.188 -16.636 -23.948 1.00 60.59 142 GLN A N 1
ATOM 1104 C CA . GLN A 1 142 ? -25.310 -16.679 -23.018 1.00 60.59 142 GLN A CA 1
ATOM 1105 C C . GLN A 1 142 ? -24.774 -17.046 -21.626 1.00 60.59 142 GLN A C 1
ATOM 1107 O O . GLN A 1 142 ? -23.940 -17.953 -21.523 1.00 60.59 142 GLN A O 1
ATOM 1112 N N . PRO A 1 143 ? -25.204 -16.346 -20.559 1.00 62.25 143 PRO A N 1
ATOM 1113 C CA . PRO A 1 143 ? -24.757 -16.662 -19.212 1.00 62.25 143 PRO A CA 1
ATOM 1114 C C . PRO A 1 143 ? -25.098 -18.126 -18.886 1.00 62.25 143 PRO A C 1
ATOM 1116 O O . PRO A 1 143 ? -26.174 -18.593 -19.274 1.00 62.25 143 PRO A O 1
ATOM 1119 N N . PRO A 1 144 ? -24.203 -18.860 -18.197 1.00 73.50 144 PRO A N 1
ATOM 1120 C CA . PRO A 1 144 ? -24.407 -20.270 -17.885 1.00 73.50 144 PRO A CA 1
ATOM 1121 C C . PRO A 1 144 ? -25.785 -20.502 -17.242 1.00 73.50 144 PRO A C 1
ATOM 1123 O O . PRO A 1 144 ? -26.158 -19.743 -16.344 1.00 73.50 144 PRO A O 1
ATOM 1126 N N . PRO A 1 145 ? -26.541 -21.542 -17.635 1.00 72.38 145 PRO A N 1
ATOM 1127 C CA . PRO A 1 145 ? -27.880 -21.803 -17.094 1.00 72.38 145 PRO A CA 1
ATOM 1128 C C . PRO A 1 145 ? -27.884 -21.999 -15.567 1.00 72.38 145 PRO A C 1
ATOM 1130 O O . PRO A 1 145 ? -28.868 -21.693 -14.900 1.00 72.38 145 PRO A O 1
ATOM 1133 N N . GLU A 1 146 ? -26.756 -22.420 -14.991 1.00 77.06 146 GLU A N 1
ATOM 1134 C CA . GLU A 1 146 ? -26.544 -22.503 -13.541 1.00 77.06 146 GLU A CA 1
ATOM 1135 C C . GLU A 1 146 ? -26.517 -21.125 -12.858 1.00 77.06 146 GLU A C 1
ATOM 1137 O O . GLU A 1 146 ? -27.021 -20.983 -11.744 1.00 77.06 146 GLU A O 1
ATOM 1142 N N . LEU A 1 147 ? -25.979 -20.098 -13.528 1.00 78.44 147 LEU A N 1
ATOM 1143 C CA . LEU A 1 147 ? -25.961 -18.722 -13.027 1.00 78.44 147 LEU A CA 1
ATOM 1144 C C . LEU A 1 147 ? -27.362 -18.107 -13.073 1.00 78.44 147 LEU A C 1
ATOM 1146 O O . LEU A 1 147 ? -27.757 -17.445 -12.121 1.00 78.44 147 LEU A O 1
ATOM 1150 N N . LEU A 1 148 ? -28.131 -18.370 -14.134 1.00 84.56 148 LEU A N 1
ATOM 1151 C CA . LEU A 1 148 ? -29.530 -17.937 -14.223 1.00 84.56 148 LEU A CA 1
ATOM 1152 C C . LEU A 1 148 ? -30.387 -18.590 -13.130 1.00 84.56 148 LEU A C 1
ATOM 1154 O O . LEU A 1 148 ? -31.114 -17.890 -12.433 1.00 84.56 148 LEU A O 1
ATOM 1158 N N . GLY A 1 149 ? -30.220 -19.896 -12.895 1.00 87.25 149 GLY A N 1
ATOM 1159 C CA . GLY A 1 149 ? -30.901 -20.586 -11.795 1.00 87.25 149 GLY A CA 1
ATOM 1160 C C . GLY A 1 149 ? -30.446 -20.131 -10.402 1.00 87.25 149 GLY A C 1
ATOM 1161 O O . GLY A 1 149 ? -31.212 -20.211 -9.442 1.00 87.25 149 GLY A O 1
ATOM 1162 N N . PHE A 1 150 ? -29.210 -19.642 -10.255 1.00 89.06 150 PHE A N 1
ATOM 1163 C CA . PHE A 1 150 ? -28.749 -19.022 -9.011 1.00 89.06 150 PHE A CA 1
ATOM 1164 C C . PHE A 1 150 ? -29.353 -17.629 -8.810 1.00 89.06 150 PHE A C 1
ATOM 1166 O O . PHE A 1 150 ? -29.767 -17.313 -7.698 1.00 89.06 150 PHE A O 1
ATOM 1173 N N . ILE A 1 151 ? -29.441 -16.822 -9.871 1.00 89.19 151 ILE A N 1
ATOM 1174 C CA . ILE A 1 151 ? -30.079 -15.500 -9.840 1.00 89.19 151 ILE A CA 1
ATOM 1175 C C . ILE A 1 151 ? -31.559 -15.636 -9.477 1.00 89.19 151 ILE A C 1
ATOM 1177 O O . ILE A 1 151 ? -31.990 -14.982 -8.539 1.00 89.19 151 ILE A O 1
ATOM 1181 N N . GLU A 1 152 ? -32.300 -16.555 -10.098 1.00 91.50 152 GLU A N 1
ATOM 1182 C CA . GLU A 1 152 ? -33.720 -16.794 -9.785 1.00 91.50 152 GLU A CA 1
ATOM 1183 C C . GLU A 1 152 ? -33.930 -17.211 -8.312 1.00 91.50 152 GLU A C 1
ATOM 1185 O O . GLU A 1 152 ? -34.854 -16.757 -7.630 1.00 91.50 152 GLU A O 1
ATOM 1190 N N . LYS A 1 153 ? -33.014 -18.020 -7.758 1.00 93.88 153 LYS A N 1
ATOM 1191 C CA . LYS A 1 153 ? -33.020 -18.366 -6.325 1.00 93.88 153 LYS A CA 1
ATOM 1192 C C . LYS A 1 153 ? -32.699 -17.171 -5.428 1.00 93.88 153 LYS A C 1
ATOM 1194 O O . LYS A 1 153 ? -33.303 -17.047 -4.365 1.00 93.88 153 LYS A O 1
ATOM 1199 N N . GLN A 1 154 ? -31.760 -16.311 -5.827 1.00 94.50 154 GLN A N 1
ATOM 1200 C CA . GLN A 1 154 ? -31.450 -15.075 -5.101 1.00 94.50 154 GLN A CA 1
ATOM 1201 C C . GLN A 1 154 ? -32.620 -14.089 -5.158 1.00 94.50 154 GLN A C 1
ATOM 1203 O O . GLN A 1 154 ? -32.950 -13.500 -4.137 1.00 94.50 154 GLN A O 1
ATOM 1208 N N . GLU A 1 155 ? -33.298 -13.963 -6.297 1.00 91.69 155 GLU A N 1
ATOM 1209 C CA . GLU A 1 155 ? -34.505 -13.146 -6.451 1.00 91.69 155 GLU A CA 1
ATOM 1210 C C . GLU A 1 155 ? -35.626 -13.644 -5.532 1.00 91.69 155 GLU A C 1
ATOM 1212 O O . GLU A 1 155 ? -36.198 -12.857 -4.781 1.00 91.69 155 GLU A O 1
ATOM 1217 N N . THR A 1 156 ? -35.857 -14.959 -5.484 1.00 90.62 156 THR A N 1
ATOM 1218 C CA . THR A 1 156 ? -36.847 -15.565 -4.576 1.00 90.62 156 THR A CA 1
ATOM 1219 C C . THR A 1 156 ? -36.494 -15.327 -3.101 1.00 90.62 156 THR A C 1
ATOM 1221 O O . THR A 1 156 ? -37.366 -15.066 -2.272 1.00 90.62 156 THR A O 1
ATOM 1224 N N . TYR A 1 157 ? -35.207 -15.407 -2.750 1.00 95.12 157 TYR A N 1
ATOM 1225 C CA . TYR A 1 157 ? -34.739 -15.161 -1.385 1.00 95.12 157 TYR A CA 1
ATOM 1226 C C . TYR A 1 157 ? -34.864 -13.686 -0.982 1.00 95.12 157 TYR A C 1
ATOM 1228 O O . TYR A 1 157 ? -35.290 -13.389 0.134 1.00 95.12 157 TYR A O 1
ATOM 1236 N N . ILE A 1 158 ? -34.546 -12.761 -1.892 1.00 92.19 158 ILE A N 1
ATOM 1237 C CA . ILE A 1 158 ? -34.754 -11.323 -1.688 1.00 92.19 158 ILE A CA 1
ATOM 1238 C C . ILE A 1 158 ? -36.244 -11.040 -1.489 1.00 92.19 158 ILE A C 1
ATOM 1240 O O . ILE A 1 158 ? -36.595 -10.369 -0.524 1.00 92.19 158 ILE A O 1
ATOM 1244 N N . GLU A 1 159 ? -37.125 -11.611 -2.313 1.00 95.38 159 GLU A N 1
ATOM 1245 C CA . GLU A 1 159 ? -38.573 -11.422 -2.177 1.00 95.38 159 GLU A CA 1
ATOM 1246 C C . GLU A 1 159 ? -39.096 -11.929 -0.818 1.00 95.38 159 GLU A C 1
ATOM 1248 O O . GLU A 1 159 ? -39.952 -11.300 -0.189 1.00 95.38 159 GLU A O 1
ATOM 1253 N N . GLN A 1 160 ? -38.554 -13.045 -0.319 1.00 95.19 160 GLN A N 1
ATOM 1254 C CA . GLN A 1 160 ? -38.877 -13.560 1.012 1.00 95.19 160 GLN A CA 1
ATOM 1255 C C . GLN A 1 160 ? -38.387 -12.619 2.124 1.00 95.19 160 GLN A C 1
ATOM 1257 O O . GLN A 1 160 ? -39.156 -12.294 3.030 1.00 95.19 160 GLN A O 1
ATOM 1262 N N . LEU A 1 161 ? -37.145 -12.130 2.043 1.00 93.69 161 LEU A N 1
ATOM 1263 C CA . LEU A 1 161 ? -36.611 -11.156 3.001 1.00 93.69 161 LEU A CA 1
ATOM 1264 C C . LEU A 1 161 ? -37.396 -9.840 2.982 1.00 93.69 161 LEU A C 1
ATOM 1266 O O . LEU A 1 161 ? -37.614 -9.237 4.031 1.00 93.69 161 LEU A O 1
ATOM 1270 N N . GLU A 1 162 ? -37.849 -9.388 1.815 1.00 93.44 162 GLU A N 1
ATOM 1271 C CA . GLU A 1 162 ? -38.691 -8.200 1.684 1.00 93.44 162 GLU A CA 1
ATOM 1272 C C . GLU A 1 162 ? -40.056 -8.399 2.355 1.00 93.44 162 GLU A C 1
ATOM 1274 O O . GLU A 1 162 ? -40.509 -7.500 3.073 1.00 93.44 162 GLU A O 1
ATOM 1279 N N . LYS A 1 163 ? -40.672 -9.582 2.207 1.00 95.31 163 LYS A N 1
ATOM 1280 C CA . LYS A 1 163 ? -41.917 -9.958 2.904 1.00 95.31 163 LYS A CA 1
ATOM 1281 C C . LYS A 1 163 ? -41.733 -10.023 4.419 1.00 95.31 163 LYS A C 1
ATOM 1283 O O . LYS A 1 163 ? -42.543 -9.457 5.148 1.00 95.31 163 LYS A O 1
ATOM 1288 N N . GLU A 1 164 ? -40.663 -10.645 4.905 1.00 91.31 164 GLU A N 1
ATOM 1289 C CA . GLU A 1 164 ? -40.359 -10.714 6.342 1.00 91.31 164 GLU A CA 1
ATOM 1290 C C . GLU A 1 164 ? -40.039 -9.330 6.923 1.00 91.31 164 GLU A C 1
ATOM 1292 O O . GLU A 1 164 ? -40.521 -8.962 7.994 1.00 91.31 164 GLU A O 1
ATOM 1297 N N . SER A 1 165 ? -39.289 -8.508 6.186 1.00 91.81 165 SER A N 1
ATOM 1298 C CA . SER A 1 165 ? -39.000 -7.123 6.558 1.00 91.81 165 SER A CA 1
ATOM 1299 C C . SER A 1 165 ? -40.276 -6.277 6.619 1.00 91.81 165 SER A C 1
ATOM 1301 O O . SER A 1 165 ? -40.437 -5.453 7.523 1.00 91.81 165 SER A O 1
ATOM 1303 N N . GLN A 1 166 ? -41.204 -6.491 5.683 1.00 94.69 166 GLN A N 1
ATOM 1304 C CA . GLN A 1 166 ? -42.512 -5.845 5.678 1.00 94.69 166 GLN A CA 1
ATOM 1305 C C . GLN A 1 166 ? -43.367 -6.291 6.868 1.00 94.69 166 GLN A C 1
ATOM 1307 O O . GLN A 1 166 ? -43.899 -5.435 7.572 1.00 94.69 166 GLN A O 1
ATOM 1312 N N . TYR A 1 167 ? -43.415 -7.592 7.152 1.00 96.25 167 TYR A N 1
ATOM 1313 C CA . TYR A 1 167 ? -44.111 -8.144 8.312 1.00 96.25 167 TYR A CA 1
ATOM 1314 C C . TYR A 1 167 ? -43.587 -7.552 9.629 1.00 96.25 167 TYR A C 1
ATOM 1316 O O . TYR A 1 167 ? -44.362 -7.059 10.444 1.00 96.25 167 TYR A O 1
ATOM 1324 N N . CYS A 1 168 ? -42.263 -7.485 9.811 1.00 93.75 168 CYS A N 1
ATOM 1325 C CA . CYS A 1 168 ? -41.655 -6.861 10.988 1.00 93.75 168 CYS A CA 1
ATOM 1326 C C . CYS A 1 168 ? -42.022 -5.376 11.119 1.00 93.75 168 CYS A C 1
ATOM 1328 O O . CYS A 1 168 ? -42.297 -4.903 12.222 1.00 93.75 168 CYS A O 1
ATOM 1330 N N . ARG A 1 169 ? -42.054 -4.625 10.008 1.00 94.00 169 ARG A N 1
ATOM 1331 C CA . ARG A 1 169 ? -42.497 -3.220 10.017 1.00 94.00 169 ARG A CA 1
ATOM 1332 C C . ARG A 1 169 ? -43.968 -3.087 10.412 1.00 94.00 169 ARG A C 1
ATOM 1334 O O . ARG A 1 169 ? -44.307 -2.172 11.163 1.00 94.00 169 ARG A O 1
ATOM 1341 N N . GLU A 1 170 ? -44.832 -3.967 9.919 1.00 95.44 170 GLU A N 1
ATOM 1342 C CA . GLU A 1 170 ? -46.268 -3.968 10.219 1.00 95.44 170 GLU A CA 1
ATOM 1343 C C . GLU A 1 170 ? -46.552 -4.345 11.678 1.00 95.44 170 GLU A C 1
ATOM 1345 O O . GLU A 1 170 ? -47.317 -3.649 12.352 1.00 95.44 170 GLU A O 1
ATOM 1350 N N . GLU A 1 171 ? -45.873 -5.363 12.207 1.00 95.69 171 GLU A N 1
ATOM 1351 C CA . GLU A 1 171 ? -45.947 -5.750 13.620 1.00 95.69 171 GLU A CA 1
ATOM 1352 C C . GLU A 1 171 ? -45.442 -4.631 14.536 1.00 95.69 171 GLU A C 1
ATOM 1354 O O . GLU A 1 171 ? -46.098 -4.281 15.518 1.00 95.69 171 GLU A O 1
ATOM 1359 N N . LEU A 1 172 ? -44.325 -3.985 14.184 1.00 92.12 172 LEU A N 1
ATOM 1360 C CA . LEU A 1 172 ? -43.782 -2.874 14.967 1.00 92.12 172 LEU A CA 1
ATOM 1361 C C . LEU A 1 172 ? -44.702 -1.645 14.924 1.00 92.12 172 LEU A C 1
ATOM 1363 O O . LEU A 1 172 ? -44.884 -0.977 15.941 1.00 92.12 172 LEU A O 1
ATOM 1367 N N . SER A 1 173 ? -45.342 -1.376 13.782 1.00 93.31 173 SER A N 1
ATOM 1368 C CA . SER A 1 173 ? -46.363 -0.327 13.654 1.00 93.31 173 SER A CA 1
ATOM 1369 C C . SER A 1 173 ? -47.605 -0.634 14.497 1.00 93.31 173 SER A C 1
ATOM 1371 O O . SER A 1 173 ? -48.123 0.237 15.202 1.00 93.31 173 SER A O 1
ATOM 1373 N N . THR A 1 174 ? -48.044 -1.893 14.502 1.00 93.00 174 THR A N 1
ATOM 1374 C CA . THR A 1 174 ? -49.167 -2.370 15.319 1.00 93.00 174 THR A CA 1
ATOM 1375 C C . THR A 1 174 ? -48.849 -2.281 16.810 1.00 93.00 174 THR A C 1
ATOM 1377 O O . THR A 1 174 ? -49.680 -1.813 17.592 1.00 93.00 174 THR A O 1
ATOM 1380 N N . LEU A 1 175 ? -47.637 -2.663 17.219 1.00 95.69 175 LEU A N 1
ATOM 1381 C CA . LEU A 1 175 ? -47.172 -2.537 18.596 1.00 95.69 175 LEU A CA 1
ATOM 1382 C C . LEU A 1 175 ? -47.078 -1.068 19.017 1.00 95.69 175 LEU A C 1
ATOM 1384 O O . LEU A 1 175 ? -47.559 -0.715 20.090 1.00 95.69 175 LEU A O 1
ATOM 1388 N N . LEU A 1 176 ? -46.546 -0.193 18.158 1.00 94.25 176 LEU A N 1
ATOM 1389 C CA . LEU A 1 176 ? -46.495 1.248 18.409 1.00 94.25 176 LEU A CA 1
ATOM 1390 C C . LEU A 1 176 ? -47.900 1.835 18.596 1.00 94.25 176 LEU A C 1
ATOM 1392 O O . LEU A 1 176 ? -48.101 2.680 19.467 1.00 94.25 176 LEU A O 1
ATOM 1396 N N . LYS A 1 177 ? -48.880 1.382 17.804 1.00 94.19 177 LYS A N 1
ATOM 1397 C CA . LYS A 1 177 ? -50.284 1.778 17.961 1.00 94.19 177 LYS A CA 1
ATOM 1398 C C . LYS A 1 177 ? -50.834 1.334 19.318 1.00 94.19 177 LYS A C 1
ATOM 1400 O O . LYS A 1 177 ? -51.346 2.174 20.045 1.00 94.19 177 LYS A O 1
ATOM 1405 N N . LYS A 1 178 ? -50.629 0.071 19.707 1.00 95.81 178 LYS A N 1
ATOM 1406 C CA . LYS A 1 178 ? -51.038 -0.437 21.030 1.00 95.81 178 LYS A CA 1
ATOM 1407 C C . LYS A 1 178 ? -50.378 0.332 22.177 1.00 95.81 178 LYS A C 1
ATOM 1409 O O . LYS A 1 178 ? -51.046 0.657 23.149 1.00 95.81 178 LYS A O 1
ATOM 1414 N N . VAL A 1 179 ? -49.088 0.657 22.066 1.00 94.44 179 VAL A N 1
ATOM 1415 C CA . VAL A 1 179 ? -48.378 1.466 23.071 1.00 94.44 179 VAL A CA 1
ATOM 1416 C C . VAL A 1 179 ? -48.982 2.866 23.163 1.00 94.44 179 VAL A C 1
ATOM 1418 O O . VAL A 1 179 ? -49.195 3.352 24.268 1.00 94.44 179 VAL A O 1
ATOM 1421 N N . LYS A 1 180 ? -49.307 3.505 22.032 1.00 94.31 180 LYS A N 1
ATOM 1422 C CA . LYS A 1 180 ? -50.005 4.800 22.030 1.00 94.31 180 LYS A CA 1
ATOM 1423 C C . LYS A 1 180 ? -51.381 4.711 22.684 1.00 94.31 180 LYS A C 1
ATOM 1425 O O . LYS A 1 180 ? -51.701 5.580 23.487 1.00 94.31 180 LYS A O 1
ATOM 1430 N N . ASP A 1 181 ? -52.150 3.667 22.385 1.00 94.38 181 ASP A N 1
ATOM 1431 C CA . ASP A 1 181 ? -53.465 3.446 22.989 1.00 94.38 181 ASP A CA 1
ATOM 1432 C C . ASP A 1 181 ? -53.329 3.286 24.518 1.00 94.38 181 ASP A C 1
ATOM 1434 O O . ASP A 1 181 ? -54.001 3.996 25.262 1.00 94.38 181 ASP A O 1
ATOM 1438 N N . VAL A 1 182 ? -52.374 2.476 24.996 1.00 94.06 182 VAL A N 1
ATOM 1439 C CA . VAL A 1 182 ? -52.084 2.292 26.435 1.00 94.06 182 VAL A CA 1
ATOM 1440 C C . VAL A 1 182 ? -51.615 3.584 27.104 1.00 94.06 182 VAL A C 1
ATOM 1442 O O . VAL A 1 182 ? -52.019 3.866 28.229 1.00 94.06 182 VAL A O 1
ATOM 1445 N N . VAL A 1 183 ? -50.767 4.381 26.446 1.00 92.19 183 VAL A N 1
ATOM 1446 C CA . VAL A 1 183 ? -50.343 5.689 26.972 1.00 92.19 183 VAL A CA 1
ATOM 1447 C C . VAL A 1 183 ? -51.545 6.622 27.087 1.00 92.19 183 VAL A C 1
ATOM 1449 O O . VAL A 1 183 ? -51.739 7.210 28.145 1.00 92.19 183 VAL A O 1
ATOM 1452 N N . SER A 1 184 ? -52.394 6.694 26.058 1.00 93.06 184 SER A N 1
ATOM 1453 C CA . SER A 1 184 ? -53.602 7.527 26.085 1.00 93.06 184 SER A CA 1
ATOM 1454 C C . SER A 1 184 ? -54.611 7.073 27.147 1.00 93.06 184 SER A C 1
ATOM 1456 O O . SER A 1 184 ? -55.234 7.901 27.809 1.00 93.06 184 SER A O 1
ATOM 1458 N N . GLU A 1 185 ? -54.733 5.762 27.378 1.00 92.69 185 GLU A N 1
ATOM 1459 C CA . GLU A 1 185 ? -55.561 5.195 28.442 1.00 92.69 185 GLU A CA 1
ATOM 1460 C C . GLU A 1 185 ? -54.985 5.524 29.827 1.00 92.69 185 GLU A C 1
ATOM 1462 O O . GLU A 1 185 ? -55.728 5.935 30.717 1.00 92.69 185 GLU A O 1
ATOM 1467 N N . ASN A 1 186 ? -53.663 5.426 30.009 1.00 83.12 186 ASN A N 1
ATOM 1468 C CA . ASN A 1 186 ? -52.988 5.814 31.252 1.00 83.12 186 ASN A CA 1
ATOM 1469 C C . ASN A 1 186 ? -53.115 7.315 31.538 1.00 83.12 186 ASN A C 1
ATOM 1471 O O . ASN A 1 186 ? -53.333 7.706 32.686 1.00 83.12 186 ASN A O 1
ATOM 1475 N N . GLU A 1 187 ? -53.009 8.161 30.514 1.00 90.25 187 GLU A N 1
ATOM 1476 C CA . GLU A 1 187 ? -53.249 9.601 30.626 1.00 90.25 187 GLU A CA 1
ATOM 1477 C C . GLU A 1 187 ? -54.698 9.870 31.050 1.00 90.25 187 GLU A C 1
ATOM 1479 O O . GLU A 1 187 ? -54.923 10.575 32.034 1.00 90.25 187 GLU A O 1
ATOM 1484 N N . ALA A 1 188 ? -55.676 9.211 30.420 1.00 86.31 188 ALA A N 1
ATOM 1485 C CA . ALA A 1 188 ? -57.086 9.320 30.792 1.00 86.31 188 ALA A CA 1
ATOM 1486 C C . ALA A 1 188 ? -57.374 8.811 32.219 1.00 86.31 188 ALA A C 1
ATOM 1488 O O . ALA A 1 188 ? -58.176 9.409 32.941 1.00 86.31 188 ALA A O 1
ATOM 1489 N N . LEU A 1 189 ? -56.722 7.732 32.664 1.00 84.44 189 LEU A N 1
ATOM 1490 C CA . LEU A 1 189 ? -56.821 7.219 34.036 1.00 84.44 189 LEU A CA 1
ATOM 1491 C C . LEU A 1 189 ? -56.186 8.172 35.051 1.00 84.44 189 LEU A C 1
ATOM 1493 O O . LEU A 1 189 ? -56.738 8.374 36.137 1.00 84.44 189 LEU A O 1
ATOM 1497 N N . THR A 1 190 ? -55.059 8.784 34.697 1.00 81.88 190 THR A N 1
ATOM 1498 C CA . THR A 1 190 ? -54.375 9.768 35.540 1.00 81.88 190 THR A CA 1
ATOM 1499 C C . THR A 1 190 ? -55.207 11.042 35.658 1.00 81.88 190 THR A C 1
ATOM 1501 O O . THR A 1 190 ? -55.398 11.542 36.766 1.00 81.88 190 THR A O 1
ATOM 1504 N N . ASP A 1 191 ? -55.788 11.525 34.560 1.00 81.19 191 ASP A N 1
ATOM 1505 C CA . ASP A 1 191 ? -56.687 12.680 34.566 1.00 81.19 191 ASP A CA 1
ATOM 1506 C C . ASP A 1 191 ? -57.983 12.382 35.322 1.00 81.19 191 ASP A C 1
ATOM 1508 O O . ASP A 1 191 ? -58.416 13.191 36.138 1.00 81.19 191 ASP A O 1
ATOM 1512 N N . ARG A 1 192 ? -58.560 11.182 35.176 1.00 80.25 192 ARG A N 1
ATOM 1513 C CA . ARG A 1 192 ? -59.733 10.761 35.960 1.00 80.25 192 ARG A CA 1
ATOM 1514 C C . ARG A 1 192 ? -59.419 10.623 37.451 1.00 80.25 192 ARG A C 1
ATOM 1516 O O . ARG A 1 192 ? -60.288 10.899 38.276 1.00 80.25 192 ARG A O 1
ATOM 1523 N N . SER A 1 193 ? -58.197 10.225 37.805 1.00 73.25 193 SER A N 1
ATOM 1524 C CA . SER A 1 193 ? -57.727 10.165 39.196 1.00 73.25 193 SER A CA 1
ATOM 1525 C C . SER A 1 193 ? -57.493 11.564 39.772 1.00 73.25 193 SER A C 1
ATOM 1527 O O . SER A 1 193 ? -57.910 11.825 40.899 1.00 73.25 193 SER A O 1
ATOM 1529 N N . ARG A 1 194 ? -56.944 12.504 38.986 1.00 74.44 194 ARG A N 1
ATOM 1530 C CA . ARG A 1 194 ? -56.843 13.923 39.373 1.00 74.44 194 ARG A CA 1
ATOM 1531 C C . ARG A 1 194 ? -58.216 14.592 39.488 1.00 74.44 194 ARG A C 1
ATOM 1533 O O . ARG A 1 194 ? -58.451 15.309 40.454 1.00 74.44 194 ARG A O 1
ATOM 1540 N N . SER A 1 195 ? -59.151 14.318 38.577 1.00 66.75 195 SER A N 1
ATOM 1541 C CA . SER A 1 195 ? -60.531 14.817 38.670 1.00 66.75 195 SER A CA 1
ATOM 1542 C C . SER A 1 195 ? -61.285 14.237 39.869 1.00 66.75 195 SER A C 1
ATOM 1544 O O . SER A 1 195 ? -62.073 14.953 40.474 1.00 66.75 195 SER A O 1
ATOM 1546 N N . LYS A 1 196 ? -61.038 12.979 40.262 1.00 62.09 196 LYS A N 1
ATOM 1547 C CA . LYS A 1 196 ? -61.609 12.402 41.494 1.00 62.09 196 LYS A CA 1
ATOM 1548 C C . LYS A 1 196 ? -61.010 13.013 42.763 1.00 62.09 196 LYS A C 1
ATOM 1550 O O . LYS A 1 196 ? -61.760 13.272 43.695 1.00 62.09 196 LYS A O 1
ATOM 1555 N N . ALA A 1 197 ? -59.704 13.288 42.784 1.00 56.94 197 ALA A N 1
ATOM 1556 C CA . ALA A 1 197 ? -59.053 13.971 43.903 1.00 56.94 197 ALA A CA 1
ATOM 1557 C C . ALA A 1 197 ? -59.558 15.418 44.078 1.00 56.94 197 ALA A C 1
ATOM 1559 O O . ALA A 1 197 ? -59.704 15.884 45.202 1.00 56.94 197 ALA A O 1
ATOM 1560 N N . LEU A 1 198 ? -59.908 16.098 42.980 1.00 52.84 198 LEU A N 1
ATOM 1561 C CA . LEU A 1 198 ? -60.454 17.460 43.015 1.00 52.84 198 LEU A CA 1
ATOM 1562 C C . LEU A 1 198 ? -61.904 17.531 43.538 1.00 52.84 198 LEU A C 1
ATOM 1564 O O . LEU A 1 198 ? -62.307 18.563 44.056 1.00 52.84 198 LEU A O 1
ATOM 1568 N N . TYR A 1 199 ? -62.672 16.437 43.461 1.00 49.88 199 TYR A N 1
ATOM 1569 C CA . TYR A 1 199 ? -64.029 16.342 44.027 1.00 49.88 199 TYR A CA 1
ATOM 1570 C C . TYR A 1 199 ? -64.068 15.816 45.474 1.00 49.88 199 TYR A C 1
ATOM 1572 O O . TYR A 1 199 ? -65.145 15.722 46.055 1.00 49.88 199 TYR A O 1
ATOM 1580 N N . GLN A 1 200 ? -62.919 15.471 46.066 1.00 49.38 200 GLN A N 1
ATOM 1581 C CA . GLN A 1 200 ? -62.830 14.920 47.426 1.00 49.38 200 GLN A CA 1
ATOM 1582 C C . GLN A 1 200 ? -62.166 15.881 48.427 1.00 49.38 200 GLN A C 1
ATOM 1584 O O . GLN A 1 200 ? -61.796 15.475 49.524 1.00 49.38 200 GLN A O 1
ATOM 1589 N N . MET A 1 201 ? -62.030 17.155 48.050 1.00 47.31 201 MET A N 1
ATOM 1590 C CA . MET A 1 201 ? -61.378 18.200 48.843 1.00 47.31 201 MET A CA 1
ATOM 1591 C C . MET A 1 201 ? -62.284 19.431 49.027 1.00 47.31 201 MET A C 1
ATOM 1593 O O . MET A 1 201 ? -61.799 20.553 49.090 1.00 47.31 201 MET A O 1
ATOM 1597 N N . ASP A 1 202 ? -63.603 19.214 49.089 1.00 37.47 202 ASP A N 1
ATOM 1598 C CA . ASP A 1 202 ? -64.583 20.239 49.480 1.00 37.47 202 ASP A CA 1
ATOM 1599 C C . ASP A 1 202 ? -65.801 19.610 50.183 1.00 37.47 202 ASP A C 1
ATOM 1601 O O . ASP A 1 202 ? -66.943 19.713 49.744 1.00 37.47 202 ASP A O 1
ATOM 1605 N N . SER A 1 203 ? -65.549 18.833 51.240 1.00 41.97 203 SER A N 1
ATOM 1606 C CA . SER A 1 203 ? -66.586 18.433 52.196 1.00 41.97 203 SER A CA 1
ATOM 1607 C C . SER A 1 203 ? -65.941 17.919 53.479 1.00 41.97 203 SER A C 1
ATOM 1609 O O . SER A 1 203 ? -65.531 16.761 53.531 1.00 41.97 203 SER A O 1
ATOM 1611 N N . SER A 1 204 ? -65.854 18.802 54.478 1.00 35.66 204 SER A N 1
ATOM 1612 C CA . SER A 1 204 ? -66.093 18.554 55.913 1.00 35.66 204 SER A CA 1
ATOM 1613 C C . SER A 1 204 ? -65.178 19.406 56.797 1.00 35.66 204 SER A C 1
ATOM 1615 O O . SER A 1 204 ? -64.147 18.952 57.282 1.00 35.66 204 SER A O 1
ATOM 1617 N N . GLU A 1 205 ? -65.621 20.634 57.063 1.00 37.88 205 GLU A N 1
ATOM 1618 C CA . GLU A 1 205 ? -65.524 21.211 58.405 1.00 37.88 205 GLU A CA 1
ATOM 1619 C C . GLU A 1 205 ? -66.777 20.792 59.193 1.00 37.88 205 GLU A C 1
ATOM 1621 O O . GLU A 1 205 ? -67.858 20.759 58.603 1.00 37.88 205 GLU A O 1
ATOM 1626 N N . SER A 1 206 ? -66.637 20.478 60.489 1.00 32.84 206 SER A N 1
ATOM 1627 C CA . SER A 1 206 ? -67.561 20.880 61.573 1.00 32.84 206 SER A CA 1
ATOM 1628 C C . SER A 1 206 ? -67.408 20.006 62.834 1.00 32.84 206 SER A C 1
ATOM 1630 O O . SER A 1 206 ? -67.697 18.813 62.824 1.00 32.84 206 SER A O 1
ATOM 1632 N N . GLU A 1 207 ? -66.965 20.697 63.888 1.00 34.72 207 GLU A N 1
ATOM 1633 C CA . GLU A 1 207 ? -67.447 20.707 65.281 1.00 34.72 207 GLU A CA 1
ATOM 1634 C C . GLU A 1 207 ? -67.179 19.577 66.297 1.00 34.72 207 GLU A C 1
ATOM 1636 O O . GLU A 1 207 ? -67.292 18.377 66.056 1.00 34.72 207 GLU A O 1
ATOM 1641 N N . ASP A 1 208 ? -66.847 20.093 67.489 1.00 38.00 208 ASP A N 1
ATOM 1642 C CA . ASP A 1 208 ? -66.711 19.510 68.822 1.00 38.00 208 ASP A CA 1
ATOM 1643 C C . ASP A 1 208 ? -67.914 18.669 69.283 1.00 38.00 208 ASP A C 1
ATOM 1645 O O . ASP A 1 208 ? -69.034 18.864 68.822 1.00 38.00 208 ASP A O 1
ATOM 1649 N N . LEU A 1 209 ? -67.689 17.815 70.293 1.00 42.50 209 LEU A N 1
ATOM 1650 C CA . LEU A 1 209 ? -68.404 17.848 71.582 1.00 42.50 209 LEU A CA 1
ATOM 1651 C C . LEU A 1 209 ? -67.795 16.839 72.582 1.00 42.50 209 LEU A C 1
ATOM 1653 O O . LEU A 1 209 ? -67.559 15.671 72.268 1.00 42.50 209 LEU A O 1
ATOM 1657 N N . ASP A 1 210 ? -67.588 17.328 73.807 1.00 39.00 210 ASP A N 1
ATOM 1658 C CA . ASP A 1 210 ? -67.273 16.601 75.044 1.00 39.00 210 ASP A CA 1
ATOM 1659 C C . ASP A 1 210 ? -68.296 15.498 75.400 1.00 39.00 210 ASP A C 1
ATOM 1661 O O . ASP A 1 210 ? -69.459 15.593 75.017 1.00 39.00 210 ASP A O 1
ATOM 1665 N N . ILE A 1 211 ? -67.880 14.509 76.217 1.00 37.56 211 ILE A N 1
ATOM 1666 C CA . ILE A 1 211 ? -68.577 14.007 77.433 1.00 37.56 211 ILE A CA 1
ATOM 1667 C C . ILE A 1 211 ? -67.721 12.927 78.147 1.00 37.56 211 ILE A C 1
ATOM 1669 O O . ILE A 1 211 ? -67.523 11.815 77.665 1.00 37.56 211 ILE A O 1
ATOM 1673 N N . ASP A 1 212 ? -67.213 13.325 79.316 1.00 33.03 212 ASP A N 1
ATOM 1674 C CA . ASP A 1 212 ? -67.141 12.659 80.633 1.00 33.03 212 ASP A CA 1
ATOM 1675 C C . ASP A 1 212 ? -67.086 11.114 80.772 1.00 33.03 212 ASP A C 1
ATOM 1677 O O . ASP A 1 212 ? -67.981 10.389 80.335 1.00 33.03 212 ASP A O 1
ATOM 1681 N N . ARG A 1 213 ? -66.117 10.631 81.579 1.00 36.97 213 ARG A N 1
ATOM 1682 C CA . ARG A 1 213 ? -66.383 9.681 82.685 1.00 36.97 213 ARG A CA 1
ATOM 1683 C C . ARG A 1 213 ? -65.231 9.573 83.697 1.00 36.97 213 ARG A C 1
ATOM 1685 O O . ARG A 1 213 ? -64.234 8.886 83.487 1.00 36.97 213 ARG A O 1
ATOM 1692 N N . MET A 1 214 ? -65.454 10.238 84.830 1.00 37.12 214 MET A N 1
ATOM 1693 C CA . MET A 1 214 ? -65.129 9.886 86.225 1.00 37.12 214 MET A CA 1
ATOM 1694 C C . MET A 1 214 ? -64.031 8.840 86.527 1.00 37.12 214 MET A C 1
ATOM 1696 O O . MET A 1 214 ? -64.193 7.639 86.308 1.00 37.12 214 MET A O 1
ATOM 1700 N N . ARG A 1 215 ? -63.021 9.275 87.298 1.00 36.16 215 ARG A N 1
ATOM 1701 C CA . ARG A 1 215 ? -62.343 8.431 88.296 1.00 36.16 215 ARG A CA 1
ATOM 1702 C C . ARG A 1 215 ? -62.199 9.191 89.614 1.00 36.16 215 ARG A C 1
ATOM 1704 O O . ARG A 1 215 ? -61.475 10.174 89.724 1.00 36.16 215 ARG A O 1
ATOM 1711 N N . GLU A 1 216 ? -62.940 8.714 90.599 1.00 36.41 216 GLU A N 1
ATOM 1712 C CA . GLU A 1 216 ? -63.110 9.268 91.936 1.00 36.41 216 GLU A CA 1
ATOM 1713 C C . GLU A 1 216 ? -61.927 8.877 92.845 1.00 36.41 216 GLU A C 1
ATOM 1715 O O . GLU A 1 216 ? -61.676 7.692 93.076 1.00 36.41 216 GLU A O 1
ATOM 1720 N N . LYS A 1 217 ? -61.173 9.861 93.361 1.00 35.28 217 LYS A N 1
ATOM 1721 C CA . LYS A 1 217 ? -60.357 9.699 94.579 1.00 35.28 217 LYS A CA 1
ATOM 1722 C C . LYS A 1 217 ? -59.964 11.051 95.184 1.00 35.28 217 LYS A C 1
ATOM 1724 O O . LYS A 1 217 ? -59.089 11.750 94.690 1.00 35.28 217 LYS A O 1
ATOM 1729 N N . GLY A 1 218 ? -60.585 11.378 96.307 1.00 35.94 218 GLY A N 1
ATOM 1730 C CA . GLY A 1 218 ? -60.188 12.434 97.238 1.00 35.94 218 GLY A CA 1
ATOM 1731 C C . GLY A 1 218 ? -61.143 12.344 98.419 1.00 35.94 218 GLY A C 1
ATOM 1732 O O . GLY A 1 218 ? -62.343 12.252 98.196 1.00 35.94 218 GLY A O 1
ATOM 1733 N N . ARG A 1 219 ? -60.680 12.210 99.666 1.00 34.84 219 ARG A N 1
ATOM 1734 C CA . ARG A 1 219 ? -60.501 13.296 100.659 1.00 34.84 219 ARG A CA 1
ATOM 1735 C C . ARG A 1 219 ? -60.434 12.597 102.050 1.00 34.84 219 ARG A C 1
ATOM 1737 O O . ARG A 1 219 ? -61.002 11.523 102.167 1.00 34.84 219 ARG A O 1
ATOM 1744 N N . LEU A 1 220 ? -59.792 13.033 103.140 1.00 39.00 220 LEU A N 1
ATOM 1745 C CA . LEU A 1 220 ? -59.225 14.306 103.596 1.00 39.00 220 LEU A CA 1
ATOM 1746 C C . LEU A 1 220 ? -58.153 14.048 104.673 1.00 39.00 220 LEU A C 1
ATOM 1748 O O . LEU A 1 220 ? -58.333 13.206 105.547 1.00 39.00 220 LEU A O 1
ATOM 1752 N N . SER A 1 221 ? -57.106 14.869 104.646 1.00 46.59 221 SER A N 1
ATOM 1753 C CA . SER A 1 221 ? -56.322 15.271 105.815 1.00 46.59 221 SER A CA 1
ATOM 1754 C C . SER A 1 221 ? -56.874 16.622 106.293 1.00 46.59 221 SER A C 1
ATOM 1756 O O . SER A 1 221 ? -57.142 17.493 105.462 1.00 46.59 221 SER A O 1
ATOM 1758 N N . GLY A 1 222 ? -57.102 16.771 107.600 1.00 36.62 222 GLY A N 1
ATOM 1759 C CA . GLY A 1 222 ? -57.666 17.960 108.250 1.00 36.62 222 GLY A CA 1
ATOM 1760 C C . GLY A 1 222 ? -57.729 17.799 109.784 1.00 36.62 222 GLY A C 1
ATOM 1761 O O . GLY A 1 222 ? -57.651 16.675 110.265 1.00 36.62 222 GLY A O 1
ATOM 1762 N N . PRO A 1 223 ? -57.817 18.890 110.567 1.00 44.09 223 PRO A N 1
ATOM 1763 C CA . PRO A 1 223 ? -56.834 19.188 111.615 1.00 44.09 223 PRO A CA 1
ATOM 1764 C C . PRO A 1 223 ? -57.237 18.882 113.070 1.00 44.09 223 PRO A C 1
ATOM 1766 O O . PRO A 1 223 ? -58.402 18.876 113.464 1.00 44.09 223 PRO A O 1
ATOM 1769 N N . ASN A 1 224 ? -56.182 18.734 113.868 1.00 51.53 224 ASN A N 1
ATOM 1770 C CA . ASN A 1 224 ? -56.061 18.647 115.321 1.00 51.53 224 ASN A CA 1
ATOM 1771 C C . ASN A 1 224 ? -56.726 19.817 116.098 1.00 51.53 224 ASN A C 1
ATOM 1773 O O . ASN A 1 224 ? -56.023 20.702 116.565 1.00 51.53 224 ASN A O 1
ATOM 1777 N N . ILE A 1 225 ? -58.064 19.834 116.205 1.00 54.69 225 ILE A N 1
ATOM 1778 C CA . ILE A 1 225 ? -58.859 20.681 117.139 1.00 54.69 225 ILE A CA 1
ATOM 1779 C C . ILE A 1 225 ? -59.994 19.881 117.827 1.00 54.69 225 ILE A C 1
ATOM 1781 O O . ILE A 1 225 ? -60.523 20.276 118.863 1.00 54.69 225 ILE A O 1
ATOM 1785 N N . VAL A 1 226 ? -60.359 18.704 117.305 1.00 53.62 226 VAL A N 1
ATOM 1786 C CA . VAL A 1 226 ? -61.506 17.915 117.809 1.00 53.62 226 VAL A CA 1
ATOM 1787 C C . VAL A 1 226 ? -61.147 17.030 119.015 1.00 53.62 226 VAL A C 1
ATOM 1789 O O . VAL A 1 226 ? -62.030 16.546 119.720 1.00 53.62 226 VAL A O 1
ATOM 1792 N N . PHE A 1 227 ? -59.853 16.851 119.300 1.00 49.53 227 PHE A N 1
ATOM 1793 C CA . PHE A 1 227 ? -59.378 16.086 120.458 1.00 49.53 227 PHE A CA 1
ATOM 1794 C C . PHE A 1 227 ? -59.302 16.923 121.744 1.00 49.53 227 PHE A C 1
ATOM 1796 O O . PHE A 1 227 ? -59.418 16.365 122.829 1.00 49.53 227 PHE A O 1
ATOM 1803 N N . GLU A 1 228 ? -59.219 18.251 121.641 1.00 57.72 228 GLU A N 1
ATOM 1804 C CA . GLU A 1 228 ? -59.199 19.166 122.793 1.00 57.72 228 GLU A CA 1
ATOM 1805 C C . GLU A 1 228 ? -60.619 19.405 123.345 1.00 57.72 228 GLU A C 1
ATOM 1807 O O . GLU A 1 228 ? -60.835 19.388 124.554 1.00 57.72 228 GLU A O 1
ATOM 1812 N N . SER A 1 229 ? -61.628 19.455 122.462 1.00 62.06 229 SER A N 1
ATOM 1813 C CA . SER A 1 229 ? -63.048 19.534 122.845 1.00 62.06 229 SER A CA 1
ATOM 1814 C C . SER A 1 229 ? -63.544 18.297 123.605 1.00 62.06 229 SER A C 1
ATOM 1816 O O . SER A 1 229 ? -64.429 18.417 124.449 1.00 62.06 229 SER A O 1
ATOM 1818 N N . ARG A 1 230 ? -62.994 17.109 123.317 1.00 64.12 230 ARG A N 1
ATOM 1819 C CA . ARG A 1 230 ? -63.365 15.856 123.997 1.00 64.12 230 ARG A CA 1
ATOM 1820 C C . ARG A 1 230 ? -62.659 15.694 125.346 1.00 64.12 230 ARG A C 1
ATOM 1822 O O . ARG A 1 230 ? -63.212 15.062 126.241 1.00 64.12 230 ARG A O 1
ATOM 1829 N N . ILE A 1 231 ? -61.474 16.284 125.507 1.00 66.06 231 ILE A N 1
ATOM 1830 C CA . ILE A 1 231 ? -60.751 16.318 126.785 1.00 66.06 231 ILE A CA 1
ATOM 1831 C C . ILE A 1 231 ? -61.440 17.289 127.754 1.00 66.06 231 ILE A C 1
ATOM 1833 O O . ILE A 1 231 ? -61.740 16.888 128.874 1.00 66.06 231 ILE A O 1
ATOM 1837 N N . SER A 1 232 ? -61.832 18.492 127.314 1.00 69.25 232 SER A N 1
ATOM 1838 C CA . SER A 1 232 ? -62.585 19.433 128.166 1.00 69.25 232 SER A CA 1
ATOM 1839 C C . SER A 1 232 ? -63.981 18.924 128.570 1.00 69.25 232 SER A C 1
ATOM 1841 O O . SER A 1 232 ? -64.463 19.236 129.657 1.00 69.25 232 SER A O 1
ATOM 1843 N N . GLU A 1 233 ? -64.628 18.095 127.743 1.00 72.88 233 GLU A N 1
ATOM 1844 C CA . GLU A 1 233 ? -65.887 17.416 128.093 1.00 72.88 233 GLU A CA 1
ATOM 1845 C C . GLU A 1 233 ? -65.683 16.346 129.184 1.00 72.88 233 GLU A C 1
ATOM 1847 O O . GLU A 1 233 ? -66.484 16.238 130.114 1.00 72.88 233 GLU A O 1
ATOM 1852 N N . LEU A 1 234 ? -64.586 15.583 129.108 1.00 71.94 234 LEU A N 1
ATOM 1853 C CA . LEU A 1 234 ? -64.233 14.562 130.100 1.00 71.94 234 LEU A CA 1
ATOM 1854 C C . LEU A 1 234 ? -63.732 15.174 131.424 1.00 71.94 234 LEU A C 1
ATOM 1856 O O . LEU A 1 234 ? -64.020 14.630 132.489 1.00 71.94 234 LEU A O 1
ATOM 1860 N N . GLU A 1 235 ? -63.067 16.333 131.392 1.00 70.88 235 GLU A N 1
ATOM 1861 C CA . GLU A 1 235 ? -62.677 17.098 132.589 1.00 70.88 235 GLU A CA 1
ATOM 1862 C C . GLU A 1 235 ? -63.891 17.720 133.303 1.00 70.88 235 GLU A C 1
ATOM 1864 O O . GLU A 1 235 ? -63.964 17.695 134.534 1.00 70.88 235 GLU A O 1
ATOM 1869 N N . ALA A 1 236 ? -64.896 18.192 132.554 1.00 69.19 236 ALA A N 1
ATOM 1870 C CA . ALA A 1 236 ? -66.161 18.668 133.118 1.00 69.19 236 ALA A CA 1
ATOM 1871 C C . ALA A 1 236 ? -66.989 17.526 133.746 1.00 69.19 236 ALA A C 1
ATOM 1873 O O . ALA A 1 236 ? -67.591 17.707 134.806 1.00 69.19 236 ALA A O 1
ATOM 1874 N N . GLN A 1 237 ? -66.968 16.326 133.148 1.00 68.44 237 GLN A N 1
ATOM 1875 C CA . GLN A 1 237 ? -67.594 15.122 133.718 1.00 68.44 237 GLN A CA 1
ATOM 1876 C C . GLN A 1 237 ? -66.854 14.612 134.971 1.00 68.44 237 GLN A C 1
ATOM 1878 O O . GLN A 1 237 ? -67.490 14.117 135.904 1.00 68.44 237 GLN A O 1
ATOM 1883 N N . LEU A 1 238 ? -65.532 14.802 135.054 1.00 72.00 238 LEU A N 1
ATOM 1884 C CA . LEU A 1 238 ? -64.740 14.513 136.253 1.00 72.00 238 LEU A CA 1
ATOM 1885 C C . LEU A 1 238 ? -65.019 15.518 137.388 1.00 72.00 238 LEU A C 1
ATOM 1887 O O . LEU A 1 238 ? -65.161 15.109 138.541 1.00 72.00 238 LEU A O 1
ATOM 1891 N N . ALA A 1 239 ? -65.174 16.811 137.076 1.00 72.31 239 ALA A N 1
ATOM 1892 C CA . ALA A 1 239 ? -65.534 17.847 138.051 1.00 72.31 239 ALA A CA 1
ATOM 1893 C C . ALA A 1 239 ? -66.961 17.662 138.609 1.00 72.31 239 ALA A C 1
ATOM 1895 O O . ALA A 1 239 ? -67.183 17.838 139.809 1.00 72.31 239 ALA A O 1
ATOM 1896 N N . GLN A 1 240 ? -67.910 17.226 137.772 1.00 69.00 240 GLN A N 1
ATOM 1897 C CA . GLN A 1 240 ? -69.276 16.894 138.193 1.00 69.00 240 GLN A CA 1
ATOM 1898 C C . GLN A 1 240 ? -69.312 15.645 139.098 1.00 69.00 240 GLN A C 1
ATOM 1900 O O . GLN A 1 240 ? -69.985 15.645 140.127 1.00 69.00 240 GLN A O 1
ATOM 1905 N N . SER A 1 241 ? -68.503 14.623 138.791 1.00 70.50 241 SER A N 1
ATOM 1906 C CA . SER A 1 241 ? -68.372 13.406 139.610 1.00 70.50 241 SER A CA 1
ATOM 1907 C C . SER A 1 241 ? -67.704 13.665 140.975 1.00 70.50 241 SER A C 1
ATOM 1909 O O . SER A 1 241 ? -68.077 13.067 141.985 1.00 70.50 241 SER A O 1
ATOM 1911 N N . GLN A 1 242 ? -66.774 14.625 141.063 1.00 70.75 242 GLN A N 1
ATOM 1912 C CA . GLN A 1 242 ? -66.153 15.037 142.333 1.00 70.75 242 GLN A CA 1
ATOM 1913 C C . GLN A 1 242 ? -67.112 15.798 143.273 1.00 70.75 242 GLN A C 1
ATOM 1915 O O . GLN A 1 242 ? -66.966 15.709 144.497 1.00 70.75 242 GLN A O 1
ATOM 1920 N N . ILE A 1 243 ? -68.105 16.518 142.736 1.00 73.19 243 ILE A N 1
ATOM 1921 C CA . ILE A 1 243 ? -69.150 17.200 143.525 1.00 73.19 243 ILE A CA 1
ATOM 1922 C C . ILE A 1 243 ? -70.137 16.179 144.110 1.00 73.19 243 ILE A C 1
ATOM 1924 O O . ILE A 1 243 ? -70.474 16.262 145.297 1.00 73.19 243 ILE A O 1
ATOM 1928 N N . ASP A 1 244 ? -70.531 15.174 143.326 1.00 70.44 244 ASP A N 1
ATOM 1929 C CA . ASP A 1 244 ? -71.450 14.118 143.765 1.00 70.44 244 ASP A CA 1
ATOM 1930 C C . ASP A 1 244 ? -70.817 13.197 144.826 1.00 70.44 244 ASP A C 1
ATOM 1932 O O . ASP A 1 244 ? -71.479 12.804 145.790 1.00 70.44 244 ASP A O 1
ATOM 1936 N N . LEU A 1 245 ? -69.500 12.963 144.756 1.00 70.81 245 LEU A N 1
ATOM 1937 C CA . LEU A 1 245 ? -68.748 12.234 145.786 1.00 70.81 245 LEU A CA 1
ATOM 1938 C C . LEU A 1 245 ? -68.690 12.989 147.129 1.00 70.81 245 LEU A C 1
ATOM 1940 O O . LEU A 1 245 ? -68.770 12.364 148.186 1.00 70.81 245 LEU A O 1
ATOM 1944 N N . LYS A 1 246 ? -68.628 14.330 147.116 1.00 71.31 246 LYS A N 1
ATOM 1945 C CA . LYS A 1 246 ? -68.707 15.172 148.331 1.00 71.31 246 LYS A CA 1
ATOM 1946 C C . LYS A 1 246 ? -70.109 15.185 148.946 1.00 71.31 246 LYS A C 1
ATOM 1948 O O . LYS A 1 246 ? -70.243 15.238 150.168 1.00 71.31 246 LYS A O 1
ATOM 1953 N N . LYS A 1 247 ? -71.149 15.120 148.112 1.00 70.88 247 LYS A N 1
ATOM 1954 C CA . LYS A 1 247 ? -72.552 15.087 148.549 1.00 70.88 247 LYS A CA 1
ATOM 1955 C C . LYS A 1 247 ? -72.900 13.749 149.213 1.00 70.88 247 LYS A C 1
ATOM 1957 O O . LYS A 1 247 ? -73.476 13.745 150.298 1.00 70.88 247 LYS A O 1
ATOM 1962 N N . LEU A 1 248 ? -72.427 12.640 148.637 1.00 67.00 248 LEU A N 1
ATOM 1963 C CA . LEU A 1 248 ? -72.560 11.296 149.211 1.00 67.00 248 LEU A CA 1
ATOM 1964 C C . LEU A 1 248 ? -71.719 11.100 150.482 1.00 67.00 248 LEU A C 1
ATOM 1966 O O . LEU A 1 248 ? -72.126 10.360 151.376 1.00 67.00 248 LEU A O 1
ATOM 1970 N N . PHE A 1 249 ? -70.580 11.789 150.615 1.00 70.69 249 PHE A N 1
ATOM 1971 C CA . PHE A 1 249 ? -69.802 11.777 151.859 1.00 70.69 249 PHE A CA 1
ATOM 1972 C C . PHE A 1 249 ? -70.557 12.461 153.016 1.00 70.69 249 PHE A C 1
ATOM 1974 O O . PHE A 1 249 ? -70.557 11.952 154.137 1.00 70.69 249 PHE A O 1
ATOM 1981 N N . ASN A 1 250 ? -71.265 13.563 152.738 1.00 66.12 250 ASN A N 1
ATOM 1982 C CA . ASN A 1 250 ? -72.077 14.269 153.736 1.00 66.12 250 ASN A CA 1
ATOM 1983 C C . ASN A 1 250 ? -73.328 13.471 154.157 1.00 66.12 250 ASN A C 1
ATOM 1985 O O . ASN A 1 250 ? -73.652 13.443 155.344 1.00 66.12 250 ASN A O 1
ATOM 1989 N N . GLU A 1 251 ? -73.983 12.756 153.233 1.00 65.31 251 GLU A N 1
ATOM 1990 C CA . GLU A 1 251 ? -75.101 11.848 153.562 1.00 65.31 251 GLU A CA 1
ATOM 1991 C C . GLU A 1 251 ? -74.654 10.597 154.349 1.00 65.31 251 GLU A C 1
ATOM 1993 O O . GLU A 1 251 ? -75.420 10.051 155.147 1.00 65.31 251 GLU A O 1
ATOM 1998 N N . ASN A 1 252 ? -73.407 10.139 154.185 1.00 59.72 252 ASN A N 1
ATOM 1999 C CA . ASN A 1 252 ? -72.866 8.993 154.929 1.00 59.72 252 ASN A CA 1
ATOM 2000 C C . ASN A 1 252 ? -72.531 9.354 156.394 1.00 59.72 252 ASN A C 1
ATOM 2002 O O . ASN A 1 252 ? -72.824 8.586 157.313 1.00 59.72 252 ASN A O 1
ATOM 2006 N N . GLU A 1 253 ? -72.018 10.562 156.646 1.00 67.38 253 GLU A N 1
ATOM 2007 C CA . GLU A 1 253 ? -71.793 11.074 158.009 1.00 67.38 253 GLU A CA 1
ATOM 2008 C C . GLU A 1 253 ? -73.105 11.379 158.763 1.00 67.38 253 GLU A C 1
ATOM 2010 O O . GLU A 1 253 ? -73.183 11.201 159.982 1.00 67.38 253 GLU A O 1
ATOM 2015 N N . GLU A 1 254 ? -74.177 11.763 158.060 1.00 58.84 254 GLU A N 1
ATOM 2016 C CA . GLU A 1 254 ? -75.508 11.933 158.661 1.00 58.84 254 GLU A CA 1
ATOM 2017 C C . GLU A 1 254 ? -76.157 10.583 159.040 1.00 58.84 254 GLU A C 1
ATOM 2019 O O . GLU A 1 254 ? -76.826 10.479 160.074 1.00 58.84 254 GLU A O 1
ATOM 2024 N N . ASN A 1 255 ? -75.871 9.516 158.284 1.00 52.34 255 ASN A N 1
ATOM 2025 C CA . ASN A 1 255 ? -76.326 8.153 158.583 1.00 52.34 255 ASN A CA 1
ATOM 2026 C C . ASN A 1 255 ? -75.531 7.461 159.707 1.00 52.34 255 ASN A C 1
ATOM 2028 O O . ASN A 1 255 ? -76.099 6.648 160.439 1.00 52.34 255 ASN A O 1
ATOM 2032 N N . LYS A 1 256 ? -74.271 7.844 159.959 1.00 53.41 256 LYS A N 1
ATOM 2033 C CA . LYS A 1 256 ? -73.538 7.401 161.163 1.00 53.41 256 LYS A CA 1
ATOM 2034 C C . LYS A 1 256 ? -74.092 7.987 162.467 1.00 53.41 256 LYS A C 1
ATOM 2036 O O . LYS A 1 256 ? -73.969 7.350 163.511 1.00 53.41 256 LYS A O 1
ATOM 2041 N N . ARG A 1 257 ? -74.770 9.143 162.432 1.00 53.62 257 ARG A N 1
ATOM 2042 C CA . ARG A 1 257 ? -75.412 9.740 163.622 1.00 53.62 257 ARG A CA 1
ATOM 2043 C C . ARG A 1 257 ? -76.752 9.103 164.020 1.00 53.62 257 ARG A C 1
ATOM 2045 O O . ARG A 1 257 ? -77.239 9.390 165.110 1.00 53.62 257 ARG A O 1
ATOM 2052 N N . LYS A 1 258 ? -77.321 8.203 163.207 1.00 48.12 258 LYS A N 1
ATOM 2053 C CA . LYS A 1 258 ? -78.596 7.509 163.496 1.00 48.12 258 LYS A CA 1
ATOM 2054 C C . LYS A 1 258 ? -78.443 6.044 163.931 1.00 48.12 258 LYS A C 1
ATOM 2056 O O . LYS A 1 258 ? -79.445 5.400 164.215 1.00 48.12 258 LYS A O 1
ATOM 2061 N N . LEU A 1 259 ? -77.214 5.531 164.062 1.00 49.78 259 LEU A N 1
ATOM 2062 C CA . LEU A 1 259 ? -76.941 4.131 164.434 1.00 49.78 259 LEU A CA 1
ATOM 2063 C C . LEU A 1 259 ? -76.552 3.920 165.917 1.00 49.78 259 LEU A C 1
ATOM 2065 O O . LEU A 1 259 ? -75.991 2.881 166.254 1.00 49.78 259 LEU A O 1
ATOM 2069 N N . VAL A 1 260 ? -76.820 4.893 166.804 1.00 45.22 260 VAL A N 1
ATOM 2070 C CA . VAL A 1 260 ? -76.351 4.880 168.212 1.00 45.22 260 VAL A CA 1
ATOM 2071 C C . VAL A 1 260 ? -77.452 4.636 169.266 1.00 45.22 260 VAL A C 1
ATOM 2073 O O . VAL A 1 260 ? -77.112 4.509 170.432 1.00 45.22 260 VAL A O 1
ATOM 2076 N N . HIS A 1 261 ? -78.745 4.479 168.945 1.00 34.41 261 HIS A N 1
ATOM 2077 C CA . HIS A 1 261 ? -79.756 4.190 169.991 1.00 34.41 261 HIS A CA 1
ATOM 2078 C C . HIS A 1 261 ? -80.910 3.271 169.541 1.00 34.41 261 HIS A C 1
ATOM 2080 O O . HIS A 1 261 ? -81.666 3.633 168.644 1.00 34.41 261 HIS A O 1
ATOM 2086 N N . GLY A 1 262 ? -81.083 2.136 170.241 1.00 34.84 262 GLY A N 1
ATOM 2087 C CA . GLY A 1 262 ? -82.299 1.295 170.239 1.00 34.84 262 GLY A CA 1
ATOM 2088 C C . GLY A 1 262 ? -82.017 -0.217 170.354 1.00 34.84 262 GLY A C 1
ATOM 2089 O O . GLY A 1 262 ? -81.837 -0.862 169.331 1.00 34.84 262 GLY A O 1
ATOM 2090 N N . THR A 1 263 ? -81.732 -0.769 171.547 1.00 36.44 263 THR A N 1
ATOM 2091 C CA . THR A 1 263 ? -82.665 -1.520 172.449 1.00 36.44 263 THR A CA 1
ATOM 2092 C C . THR A 1 263 ? -83.180 -2.850 171.860 1.00 36.44 263 THR A C 1
ATOM 2094 O O . THR A 1 263 ? -83.899 -2.838 170.872 1.00 36.44 263 THR A O 1
ATOM 2097 N N . SER A 1 264 ? -82.686 -4.009 172.315 1.00 35.62 264 SER A N 1
ATOM 2098 C CA . SER A 1 264 ? -83.178 -4.848 173.440 1.00 35.62 264 SER A CA 1
ATOM 2099 C C . SER A 1 264 ? -84.457 -5.664 173.138 1.00 35.62 264 SER A C 1
ATOM 2101 O O . SER A 1 264 ? -85.527 -5.123 172.890 1.00 35.62 264 SER A O 1
ATOM 2103 N N . ASP A 1 265 ? -84.235 -6.982 173.208 1.00 35.31 265 ASP A N 1
ATOM 2104 C CA . ASP A 1 265 ? -85.064 -8.113 173.652 1.00 35.31 265 ASP A CA 1
ATOM 2105 C C . ASP A 1 265 ? -86.268 -8.686 172.865 1.00 35.31 265 ASP A C 1
ATOM 2107 O O . ASP A 1 265 ? -87.278 -8.050 172.593 1.00 35.31 265 ASP A O 1
ATOM 2111 N N . ALA A 1 266 ? -86.133 -10.011 172.665 1.00 41.84 266 ALA A N 1
ATOM 2112 C CA . ALA A 1 266 ? -87.135 -11.086 172.641 1.00 41.84 266 ALA A CA 1
ATOM 2113 C C . ALA A 1 266 ? -88.179 -11.164 171.502 1.00 41.84 266 ALA A C 1
ATOM 2115 O O . ALA A 1 266 ? -89.262 -10.600 171.590 1.00 41.84 266 ALA A O 1
ATOM 2116 N N . SER A 1 267 ? -87.917 -12.030 170.504 1.00 44.62 267 SER A N 1
ATOM 2117 C CA . SER A 1 267 ? -88.818 -13.120 170.040 1.00 44.62 267 SER A CA 1
ATOM 2118 C C . SER A 1 267 ? -88.293 -13.753 168.732 1.00 44.62 267 SER A C 1
ATOM 2120 O O . SER A 1 267 ? -88.222 -13.120 167.681 1.00 44.62 267 SER A O 1
ATOM 2122 N N . CYS A 1 268 ? -87.888 -15.024 168.804 1.00 57.03 268 CYS A N 1
ATOM 2123 C CA . CYS A 1 268 ? -86.944 -15.715 167.910 1.00 57.03 268 CYS A CA 1
ATOM 2124 C C . CYS A 1 268 ? -87.598 -16.543 166.769 1.00 57.03 268 CYS A C 1
ATOM 2126 O O . CYS A 1 268 ? -87.139 -17.638 166.463 1.00 57.03 268 CYS A O 1
ATOM 2128 N N . ALA A 1 269 ? -88.679 -16.082 166.123 1.00 57.28 269 ALA A N 1
ATOM 2129 C CA . ALA A 1 269 ? -89.349 -16.902 165.088 1.00 57.28 269 ALA A CA 1
ATOM 2130 C C . ALA A 1 269 ? -89.777 -16.163 163.806 1.00 57.28 269 ALA A C 1
ATOM 2132 O O . ALA A 1 269 ? -89.59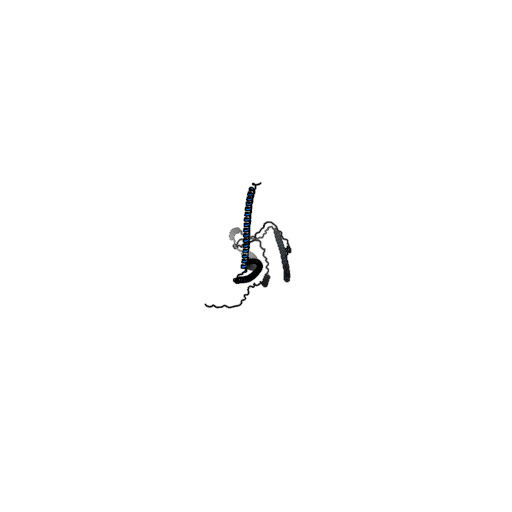1 -16.695 162.712 1.00 57.28 269 ALA A O 1
ATOM 2133 N N . ASP A 1 270 ? -90.300 -14.936 163.886 1.00 61.53 270 ASP A N 1
ATOM 2134 C CA . ASP A 1 270 ? -90.827 -14.243 162.693 1.00 61.53 270 ASP A CA 1
ATOM 2135 C C . ASP A 1 270 ? -89.761 -13.564 161.824 1.00 61.53 270 ASP A C 1
ATOM 2137 O O . ASP A 1 270 ? -89.945 -13.414 160.614 1.00 61.53 270 ASP A O 1
ATOM 2141 N N . VAL A 1 271 ? -88.611 -13.212 162.405 1.00 69.31 271 VAL A N 1
ATOM 2142 C CA . VAL A 1 271 ? -87.484 -12.627 161.659 1.00 69.31 271 VAL A CA 1
ATOM 2143 C C . VAL A 1 271 ? -86.843 -13.668 160.738 1.00 69.31 271 VAL A C 1
ATOM 2145 O O . VAL A 1 271 ? -86.615 -13.380 159.564 1.00 69.31 271 VAL A O 1
ATOM 2148 N N . TYR A 1 272 ? -86.653 -14.905 161.216 1.00 70.88 272 TYR A N 1
ATOM 2149 C CA . TYR A 1 272 ? -86.162 -16.008 160.382 1.00 70.88 272 TYR A CA 1
ATOM 2150 C C . TYR A 1 272 ? -87.129 -16.336 159.236 1.00 70.88 272 TYR A C 1
ATOM 2152 O O . TYR A 1 272 ? -86.677 -16.630 158.134 1.00 70.88 272 TYR A O 1
ATOM 2160 N N . ARG A 1 273 ? -88.447 -16.207 159.445 1.00 76.81 273 ARG A N 1
ATOM 2161 C CA . ARG A 1 273 ? -89.467 -16.402 158.398 1.00 76.81 273 ARG A CA 1
ATOM 2162 C C . ARG A 1 273 ? -89.350 -15.372 157.269 1.00 76.81 273 ARG A C 1
ATOM 2164 O O . ARG A 1 273 ? -89.212 -15.751 156.110 1.00 76.81 273 ARG A O 1
ATOM 2171 N N . LYS A 1 274 ? -89.311 -14.077 157.605 1.00 78.56 274 LYS A N 1
ATOM 2172 C CA . LYS A 1 274 ? -89.112 -12.998 156.616 1.00 78.56 274 LYS A CA 1
ATOM 2173 C C . LYS A 1 274 ? -87.751 -13.079 155.926 1.00 78.56 274 LYS A C 1
ATOM 2175 O O . LYS A 1 274 ? -87.635 -12.753 154.747 1.00 78.56 274 LYS A O 1
ATOM 2180 N N . GLN A 1 275 ? -86.719 -13.529 156.636 1.00 79.12 275 GLN A N 1
ATOM 2181 C CA . GLN A 1 275 ? -85.400 -13.735 156.049 1.00 79.12 275 GLN A CA 1
ATOM 2182 C C . GLN A 1 275 ? -85.388 -14.914 155.068 1.00 79.12 275 GLN A C 1
ATOM 2184 O O . GLN A 1 275 ? -84.784 -14.801 154.008 1.00 79.12 275 GLN A O 1
ATOM 2189 N N . VAL A 1 276 ? -86.113 -15.998 155.358 1.00 78.75 276 VAL A N 1
ATOM 2190 C CA . VAL A 1 276 ? -86.322 -17.111 154.418 1.00 78.75 276 VAL A CA 1
ATOM 2191 C C . VAL A 1 276 ? -87.112 -16.662 153.188 1.00 78.75 276 VAL A C 1
ATOM 2193 O O . VAL A 1 276 ? -86.728 -17.016 152.079 1.00 78.75 276 VAL A O 1
ATOM 2196 N N . GLU A 1 277 ? -88.151 -15.839 153.342 1.00 82.62 277 GLU A N 1
ATOM 2197 C CA . GLU A 1 277 ? -88.898 -15.276 152.205 1.00 82.62 277 GLU A CA 1
ATOM 2198 C C . GLU A 1 277 ? -88.037 -14.343 151.340 1.00 82.62 277 GLU A C 1
ATOM 2200 O O . GLU A 1 277 ? -88.130 -14.366 150.112 1.00 82.62 277 GLU A O 1
ATOM 2205 N N . ASN A 1 278 ? -87.171 -13.535 151.961 1.00 83.38 278 ASN A N 1
ATOM 2206 C CA . ASN A 1 278 ? -86.200 -12.711 151.240 1.00 83.38 278 ASN A CA 1
ATOM 2207 C C . ASN A 1 278 ? -85.188 -13.578 150.488 1.00 83.38 278 ASN A C 1
ATOM 2209 O O . ASN A 1 278 ? -84.999 -13.376 149.294 1.00 83.38 278 ASN A O 1
ATOM 2213 N N . LEU A 1 279 ? -84.633 -14.603 151.136 1.00 84.38 279 LEU A N 1
ATOM 2214 C CA . LEU A 1 279 ? -83.735 -15.564 150.495 1.00 84.38 279 LEU A CA 1
ATOM 2215 C C . LEU A 1 279 ? -84.431 -16.369 149.386 1.00 84.38 279 LEU A C 1
ATOM 2217 O O . LEU A 1 279 ? -83.787 -16.726 148.407 1.00 84.38 279 LEU A O 1
ATOM 2221 N N . GLN A 1 280 ? -85.734 -16.641 149.493 1.00 84.94 280 GLN A N 1
ATOM 2222 C CA . GLN A 1 280 ? -86.523 -17.288 148.438 1.00 84.94 280 GLN A CA 1
ATOM 2223 C C . GLN A 1 280 ? -86.748 -16.365 147.238 1.00 84.94 280 GLN A C 1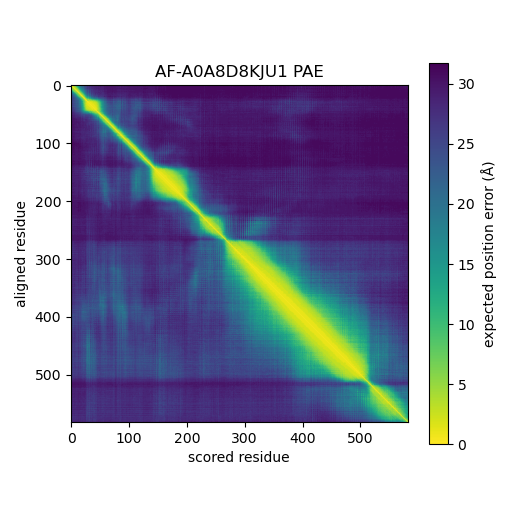
ATOM 2225 O O . GLN A 1 280 ? -86.652 -16.824 146.101 1.00 84.94 280 GLN A O 1
ATOM 2230 N N . ARG A 1 281 ? -86.994 -15.070 147.469 1.00 86.94 281 ARG A N 1
ATOM 2231 C CA . ARG A 1 281 ? -87.050 -14.059 146.402 1.00 86.94 281 ARG A CA 1
ATOM 2232 C C . ARG A 1 281 ? -85.693 -13.864 145.736 1.00 86.94 281 ARG A C 1
ATOM 2234 O O . ARG A 1 281 ? -85.629 -13.852 144.514 1.00 86.94 281 ARG A O 1
ATOM 2241 N N . ASP A 1 282 ? -84.619 -13.784 146.511 1.00 86.06 282 ASP A N 1
ATOM 2242 C CA . ASP A 1 282 ? -83.261 -13.649 145.980 1.00 86.06 282 ASP A CA 1
ATOM 2243 C C . ASP A 1 282 ? -82.842 -14.902 145.218 1.00 86.06 282 ASP A C 1
ATOM 2245 O O . ASP A 1 282 ? -82.304 -14.795 144.122 1.00 86.06 282 ASP A O 1
ATOM 2249 N N . LYS A 1 283 ? -83.178 -16.094 145.724 1.00 87.94 283 LYS A N 1
ATOM 2250 C CA . LYS A 1 283 ? -83.033 -17.353 144.990 1.00 87.94 283 LYS A CA 1
ATOM 2251 C C . LYS A 1 283 ? -83.796 -17.307 143.669 1.00 87.94 283 LYS A C 1
ATOM 2253 O O . LYS A 1 283 ? -83.223 -17.665 142.652 1.00 87.94 283 LYS A O 1
ATOM 2258 N N . HIS A 1 284 ? -85.047 -16.851 143.661 1.00 90.00 284 HIS A N 1
ATOM 2259 C CA . HIS A 1 284 ? -85.838 -16.752 142.434 1.00 90.00 284 HIS A CA 1
ATOM 2260 C C . HIS A 1 284 ? -85.239 -15.752 141.432 1.00 90.00 284 HIS A C 1
ATOM 2262 O O . HIS A 1 284 ? -85.112 -16.061 140.250 1.00 90.00 284 HIS A O 1
ATOM 2268 N N . ASN A 1 285 ? -84.802 -14.584 141.907 1.00 90.81 285 ASN A N 1
ATOM 2269 C CA . ASN A 1 285 ? -84.130 -13.573 141.092 1.00 90.81 285 ASN A CA 1
ATOM 2270 C C . ASN A 1 285 ? -82.796 -14.095 140.539 1.00 90.81 285 ASN A C 1
ATOM 2272 O O . ASN A 1 285 ? -82.473 -13.852 139.379 1.00 90.81 285 ASN A O 1
ATOM 2276 N N . LEU A 1 286 ? -82.033 -14.837 141.346 1.00 88.44 286 LEU A N 1
ATOM 2277 C CA . LEU A 1 286 ? -80.800 -15.503 140.929 1.00 88.44 286 LEU A CA 1
ATOM 2278 C C . LEU A 1 286 ? -81.076 -16.633 139.931 1.00 88.44 286 LEU A C 1
ATOM 2280 O O . LEU A 1 286 ? -80.357 -16.776 138.952 1.00 88.44 286 LEU A O 1
ATOM 2284 N N . GLU A 1 287 ? -82.141 -17.409 140.113 1.00 89.00 287 GLU A N 1
ATOM 2285 C CA . GLU A 1 287 ? -82.580 -18.417 139.145 1.00 89.00 287 GLU A CA 1
ATOM 2286 C C . GLU A 1 287 ? -83.010 -17.771 137.821 1.00 89.00 287 GLU A C 1
ATOM 2288 O O . GLU A 1 287 ? -82.749 -18.316 136.749 1.00 89.00 287 GLU A O 1
ATOM 2293 N N . GLU A 1 288 ? -83.639 -16.596 137.861 1.00 91.56 288 GLU A N 1
ATOM 2294 C CA . GLU A 1 288 ? -84.014 -15.843 136.668 1.00 91.56 288 GLU A CA 1
ATOM 2295 C C . GLU A 1 288 ? -82.804 -15.211 135.970 1.00 91.56 288 GLU A C 1
ATOM 2297 O O . GLU A 1 288 ? -82.727 -15.246 134.740 1.00 91.56 288 GLU A O 1
ATOM 2302 N N . THR A 1 289 ? -81.828 -14.679 136.713 1.00 90.12 289 THR A N 1
ATOM 2303 C CA . THR A 1 289 ? -80.578 -14.176 136.124 1.00 90.12 289 THR A CA 1
ATOM 2304 C C . THR A 1 289 ? -79.733 -15.308 135.561 1.00 90.12 289 THR A C 1
ATOM 2306 O O . THR A 1 289 ? -79.231 -15.163 134.452 1.00 90.12 289 THR A O 1
ATOM 2309 N N . VAL A 1 290 ? -79.652 -16.460 136.230 1.00 91.12 290 VAL A N 1
ATOM 2310 C CA . VAL A 1 290 ? -79.034 -17.675 135.677 1.00 91.12 290 VAL A CA 1
ATOM 2311 C C . VAL A 1 290 ? -79.755 -18.100 134.402 1.00 91.12 290 VAL A C 1
ATOM 2313 O O . VAL A 1 290 ? -79.095 -18.351 133.402 1.00 91.12 290 VAL A O 1
ATOM 2316 N N . ARG A 1 291 ? -81.094 -18.100 134.373 1.00 92.12 291 ARG A N 1
ATOM 2317 C CA . ARG A 1 291 ? -81.867 -18.415 133.159 1.00 92.12 291 ARG A CA 1
ATOM 2318 C C . ARG A 1 291 ? -81.592 -17.422 132.021 1.00 92.12 291 ARG A C 1
ATOM 2320 O O . ARG A 1 291 ? -81.452 -17.842 130.877 1.00 92.12 291 ARG A O 1
ATOM 2327 N N . LYS A 1 292 ? -81.474 -16.123 132.319 1.00 92.12 292 LYS A N 1
ATOM 2328 C CA . LYS A 1 292 ? -81.113 -15.076 131.343 1.00 92.12 292 LYS A CA 1
ATOM 2329 C C . LYS A 1 292 ? -79.675 -15.219 130.846 1.00 92.12 292 LYS A C 1
ATOM 2331 O O . LYS A 1 292 ? -79.438 -15.087 129.651 1.00 92.12 292 LYS A O 1
ATOM 2336 N N . LEU A 1 293 ? -78.726 -15.513 131.733 1.00 91.12 293 LEU A N 1
ATOM 2337 C CA . LEU A 1 293 ? -77.336 -15.787 131.371 1.00 91.12 293 LEU A CA 1
ATOM 2338 C C . LEU A 1 293 ? -77.230 -17.063 130.536 1.00 91.12 293 LEU A C 1
ATOM 2340 O O . LEU A 1 293 ? -76.489 -17.072 129.565 1.00 91.12 293 LEU A O 1
ATOM 2344 N N . GLN A 1 294 ? -78.014 -18.096 130.847 1.00 92.06 294 GLN A N 1
ATOM 2345 C CA . GLN A 1 294 ? -78.079 -19.326 130.064 1.00 92.06 294 GLN A CA 1
ATOM 2346 C C . GLN A 1 294 ? -78.620 -19.059 128.654 1.00 92.06 294 GLN A C 1
ATOM 2348 O O . GLN A 1 294 ? -77.983 -19.447 127.685 1.00 92.06 294 GLN A O 1
ATOM 2353 N N . LEU A 1 295 ? -79.721 -18.305 128.532 1.00 93.31 295 LEU A N 1
ATOM 2354 C CA . LEU A 1 295 ? -80.247 -17.854 127.237 1.00 93.31 295 LEU A CA 1
ATOM 2355 C C . LEU A 1 295 ? -79.233 -17.002 126.463 1.00 93.31 295 LEU A C 1
ATOM 2357 O O . LEU A 1 295 ? -79.114 -17.152 125.254 1.00 93.31 295 LEU A O 1
ATOM 2361 N N . SER A 1 296 ? -78.493 -16.128 127.146 1.00 91.56 296 SER A N 1
ATOM 2362 C CA . SER A 1 296 ? -77.430 -15.319 126.539 1.00 91.56 296 SER A CA 1
ATOM 2363 C C . SER A 1 296 ? -76.262 -16.186 126.057 1.00 91.56 296 SER A C 1
ATOM 2365 O O . SER A 1 296 ? -75.766 -15.991 124.954 1.00 91.56 296 SER A O 1
ATOM 2367 N N . ILE A 1 297 ? -75.858 -17.194 126.834 1.00 91.25 297 ILE A N 1
ATOM 2368 C CA . ILE A 1 297 ? -74.843 -18.179 126.438 1.00 91.25 297 ILE A CA 1
ATOM 2369 C C . ILE A 1 297 ? -75.315 -18.974 125.221 1.00 91.25 297 ILE A C 1
ATOM 2371 O O . ILE A 1 297 ? -74.535 -19.175 124.296 1.00 91.25 297 ILE A O 1
ATOM 2375 N N . ASP A 1 298 ? -76.569 -19.418 125.202 1.00 90.75 298 ASP A N 1
ATOM 2376 C CA . ASP A 1 298 ? -77.117 -20.183 124.084 1.00 90.75 298 ASP A CA 1
ATOM 2377 C C . ASP A 1 298 ? -77.232 -19.308 122.822 1.00 90.75 298 ASP A C 1
ATOM 2379 O O . ASP A 1 298 ? -76.815 -19.729 121.747 1.00 90.75 298 ASP A O 1
ATOM 2383 N N . GLN A 1 299 ? -77.637 -18.039 122.958 1.00 92.00 299 GLN A N 1
ATOM 2384 C CA . GLN A 1 299 ? -77.579 -17.055 121.870 1.00 92.00 299 GLN A CA 1
ATOM 2385 C C . GLN A 1 299 ? -76.145 -16.814 121.384 1.00 92.00 299 GLN A C 1
ATOM 2387 O O . GLN A 1 299 ? -75.909 -16.770 120.180 1.00 92.00 299 GLN A O 1
ATOM 2392 N N . LEU A 1 300 ? -75.172 -16.688 122.291 1.00 90.94 300 LEU A N 1
ATOM 2393 C CA . LEU A 1 300 ? -73.763 -16.543 121.926 1.00 90.94 300 LEU A CA 1
ATOM 2394 C C . LEU A 1 300 ? -73.264 -17.774 121.167 1.00 90.94 300 LEU A C 1
ATOM 2396 O O . LEU A 1 300 ? -72.653 -17.608 120.116 1.00 90.94 300 LEU A O 1
ATOM 2400 N N . LYS A 1 301 ? -73.601 -18.988 121.615 1.00 92.44 301 LYS A N 1
ATOM 2401 C CA . LYS A 1 301 ? -73.267 -20.238 120.915 1.00 92.44 301 LYS A CA 1
ATOM 2402 C C . LYS A 1 301 ? -73.895 -20.313 119.525 1.00 92.44 301 LYS A C 1
ATOM 2404 O O . LYS A 1 301 ? -73.204 -20.671 118.576 1.00 92.44 301 LYS A O 1
ATOM 2409 N N . ASP A 1 302 ? -75.161 -19.931 119.371 1.00 92.12 302 ASP A N 1
ATOM 2410 C CA . ASP A 1 302 ? -75.829 -19.896 118.065 1.00 92.12 302 ASP A CA 1
ATOM 2411 C C . ASP A 1 302 ? -75.207 -18.831 117.142 1.00 92.12 302 ASP A C 1
ATOM 2413 O O . ASP A 1 302 ? -74.981 -19.064 115.948 1.00 92.12 302 ASP A O 1
ATOM 2417 N N . THR A 1 303 ? -74.861 -17.657 117.681 1.00 91.69 303 THR A N 1
ATOM 2418 C CA . THR A 1 303 ? -74.154 -16.620 116.913 1.00 91.69 303 THR A CA 1
ATOM 2419 C C . THR A 1 303 ? -72.738 -17.052 116.531 1.00 91.69 303 THR A C 1
ATOM 2421 O O . THR A 1 303 ? -72.314 -16.811 115.405 1.00 91.69 303 THR A O 1
ATOM 2424 N N . GLU A 1 304 ? -72.019 -17.750 117.406 1.00 90.94 304 GLU A N 1
ATOM 2425 C CA . GLU A 1 304 ? -70.699 -18.314 117.130 1.00 90.94 304 GLU A CA 1
ATOM 2426 C C . GLU A 1 304 ? -70.785 -19.409 116.060 1.00 90.94 304 GLU A C 1
ATOM 2428 O O . GLU A 1 304 ? -70.035 -19.369 115.087 1.00 90.94 304 GLU A O 1
ATOM 2433 N N . ALA A 1 305 ? -71.761 -20.316 116.154 1.00 90.81 305 ALA A N 1
ATOM 2434 C CA . ALA A 1 305 ? -71.998 -21.362 115.161 1.00 90.81 305 ALA A CA 1
ATOM 2435 C C . ALA A 1 305 ? -72.358 -20.785 113.780 1.00 90.81 305 ALA A C 1
ATOM 2437 O O . ALA A 1 305 ? -71.833 -21.220 112.748 1.00 90.81 305 ALA A O 1
ATOM 2438 N N . THR A 1 306 ? -73.216 -19.761 113.733 1.00 91.31 306 THR A N 1
ATOM 2439 C CA . THR A 1 306 ? -73.568 -19.083 112.474 1.00 91.31 306 THR A CA 1
ATOM 2440 C C . THR A 1 306 ? -72.403 -18.271 111.907 1.00 91.31 306 THR A C 1
ATOM 2442 O O . THR A 1 306 ? -72.188 -18.294 110.692 1.00 91.31 306 THR A O 1
ATOM 2445 N N . ASN A 1 307 ? -71.614 -17.599 112.750 1.00 91.69 307 ASN A N 1
ATOM 2446 C CA . ASN A 1 307 ? -70.400 -16.891 112.338 1.00 91.69 307 ASN A CA 1
ATOM 2447 C C . ASN A 1 307 ? -69.324 -17.856 111.838 1.00 91.69 307 ASN A C 1
ATOM 2449 O O . ASN A 1 307 ? -68.700 -17.573 110.817 1.00 91.69 307 ASN A O 1
ATOM 2453 N N . PHE A 1 308 ? -69.151 -19.013 112.474 1.00 94.00 308 PHE A N 1
ATOM 2454 C CA . PHE A 1 308 ? -68.250 -20.063 112.011 1.00 94.00 308 PHE A CA 1
ATOM 2455 C C . PHE A 1 308 ? -68.675 -20.587 110.635 1.00 94.00 308 PHE A C 1
ATOM 2457 O O . PHE A 1 308 ? -67.871 -20.585 109.711 1.00 94.00 308 PHE A O 1
ATOM 2464 N N . SER A 1 309 ? -69.956 -20.926 110.440 1.00 93.25 309 SER A N 1
ATOM 2465 C CA . SER A 1 309 ? -70.474 -21.368 109.133 1.00 93.25 309 SER A CA 1
ATOM 2466 C C . SER A 1 309 ? -70.328 -20.301 108.037 1.00 93.25 309 SER A C 1
ATOM 2468 O O . SER A 1 309 ? -69.990 -20.617 106.894 1.00 93.25 309 SER A O 1
ATOM 2470 N N . LYS A 1 310 ? -70.566 -19.021 108.361 1.00 94.19 310 LYS A N 1
ATOM 2471 C CA . LYS A 1 310 ? -70.330 -17.899 107.435 1.00 94.19 310 LYS A CA 1
ATOM 2472 C C . LYS A 1 310 ? -68.844 -17.739 107.111 1.00 94.19 310 LYS A C 1
ATOM 2474 O O . LYS A 1 310 ? -68.503 -17.560 105.947 1.00 94.19 310 LYS A O 1
ATOM 2479 N N . THR A 1 311 ? -67.974 -17.833 108.114 1.00 94.12 311 THR A N 1
ATOM 2480 C CA . THR A 1 311 ? -66.516 -17.721 107.957 1.00 94.12 311 THR A CA 1
ATOM 2481 C C . THR A 1 311 ? -65.963 -18.885 107.141 1.00 94.12 311 THR A C 1
ATOM 2483 O O . THR A 1 311 ? -65.152 -18.656 106.252 1.00 94.12 311 THR A O 1
ATOM 2486 N N . GLN A 1 312 ? -66.457 -20.104 107.364 1.00 94.25 312 GLN A N 1
ATOM 2487 C CA . GLN A 1 312 ? -66.089 -21.286 106.589 1.00 94.25 312 GLN A CA 1
ATOM 2488 C C . GLN A 1 312 ? -66.499 -21.134 105.122 1.00 94.25 312 GLN A C 1
ATOM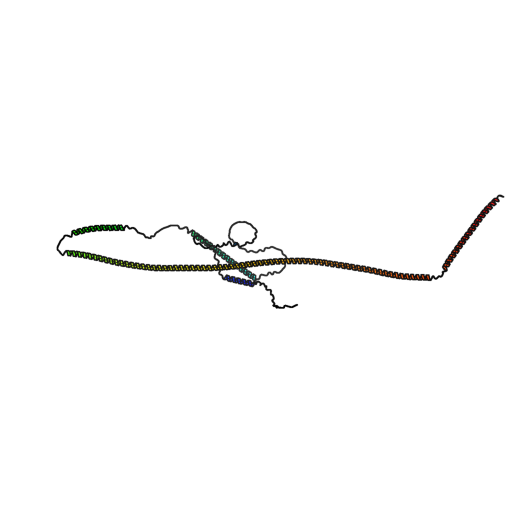 2490 O O . GLN A 1 312 ? -65.649 -21.233 104.249 1.00 94.25 312 GLN A O 1
ATOM 2495 N N . ARG A 1 313 ? -67.762 -20.779 104.836 1.00 93.75 313 ARG A N 1
ATOM 2496 C CA . ARG A 1 313 ? -68.208 -20.527 103.452 1.00 93.75 313 ARG A CA 1
ATOM 2497 C C . ARG A 1 313 ? -67.439 -19.388 102.780 1.00 93.75 313 ARG A C 1
ATOM 2499 O O . ARG A 1 313 ? -67.149 -19.469 101.593 1.00 93.75 313 ARG A O 1
ATOM 2506 N N . SER A 1 314 ? -67.118 -18.329 103.526 1.00 94.50 314 SER A N 1
ATOM 2507 C CA . SER A 1 314 ? -66.283 -17.223 103.041 1.00 94.50 314 SER A CA 1
ATOM 2508 C C . SER A 1 314 ? -64.872 -17.705 102.696 1.00 94.50 314 SER A C 1
ATOM 2510 O O . SER A 1 314 ? -64.360 -17.393 101.625 1.00 94.50 314 SER A O 1
ATOM 2512 N N . ARG A 1 315 ? -64.266 -18.524 103.561 1.00 94.81 315 ARG A N 1
ATOM 2513 C CA . ARG A 1 315 ? -62.958 -19.135 103.326 1.00 94.81 315 ARG A CA 1
ATOM 2514 C C . ARG A 1 315 ? -62.969 -20.037 102.092 1.00 94.81 315 ARG A C 1
ATOM 2516 O O . ARG A 1 315 ? -62.111 -19.857 101.237 1.00 94.81 315 ARG A O 1
ATOM 2523 N N . ASP A 1 316 ? -63.947 -20.930 101.969 1.00 94.88 316 ASP A N 1
ATOM 2524 C CA . ASP A 1 316 ? -64.075 -21.833 100.819 1.00 94.88 316 ASP A CA 1
ATOM 2525 C C . ASP A 1 316 ? -64.256 -21.038 99.511 1.00 94.88 316 ASP A C 1
ATOM 2527 O O . ASP A 1 316 ? -63.644 -21.352 98.492 1.00 94.88 316 ASP A O 1
ATOM 2531 N N . MET A 1 317 ? -65.038 -19.951 99.547 1.00 95.56 317 MET A N 1
ATOM 2532 C CA . MET A 1 317 ? -65.193 -19.028 98.417 1.00 95.56 317 MET A CA 1
ATOM 2533 C C . MET A 1 317 ? -63.866 -18.345 98.053 1.00 95.56 317 MET A C 1
ATOM 2535 O O . MET A 1 317 ? -63.520 -18.263 96.877 1.00 95.56 317 MET A O 1
ATOM 2539 N N . ILE A 1 318 ? -63.103 -17.866 99.042 1.00 96.25 318 ILE A N 1
ATOM 2540 C CA . ILE A 1 318 ? -61.787 -17.246 98.823 1.00 96.25 318 ILE A CA 1
ATOM 2541 C C . ILE A 1 318 ? -60.801 -18.262 98.234 1.00 96.25 318 ILE A C 1
ATOM 2543 O O . ILE A 1 318 ? -60.076 -17.924 97.300 1.00 96.25 318 ILE A O 1
ATOM 2547 N N . GLU A 1 319 ? -60.774 -19.494 98.746 1.00 95.75 319 GLU A N 1
ATOM 2548 C CA . GLU A 1 319 ? -59.918 -20.571 98.235 1.00 95.75 319 GLU A CA 1
ATOM 2549 C C . GLU A 1 319 ? -60.291 -20.941 96.789 1.00 95.75 319 GLU A C 1
ATOM 2551 O O . GLU A 1 319 ? -59.401 -21.065 95.946 1.00 95.75 319 GLU A O 1
ATOM 2556 N N . HIS A 1 320 ? -61.587 -21.016 96.466 1.00 96.31 320 HIS A N 1
ATOM 2557 C CA . HIS A 1 320 ? -62.064 -21.241 95.100 1.00 96.31 320 HIS A CA 1
ATOM 2558 C C . HIS A 1 320 ? -61.642 -20.114 94.148 1.00 96.31 320 HIS A C 1
ATOM 2560 O O . HIS A 1 320 ? -61.058 -20.374 93.097 1.00 96.31 320 HIS A O 1
ATOM 2566 N N . VAL A 1 321 ? -61.865 -18.851 94.528 1.00 96.56 321 VAL A N 1
ATOM 2567 C CA . VAL A 1 321 ? -61.449 -17.686 93.727 1.00 96.56 321 VAL A CA 1
ATOM 2568 C C . VAL A 1 321 ? -59.928 -17.650 93.559 1.00 96.56 321 VAL A C 1
ATOM 2570 O O . VAL A 1 321 ? -59.430 -17.337 92.479 1.00 96.56 321 VAL A O 1
ATOM 2573 N N . ALA A 1 322 ? -59.163 -17.994 94.598 1.00 96.12 322 ALA A N 1
ATOM 2574 C CA . ALA A 1 322 ? -57.709 -18.081 94.513 1.00 96.12 322 ALA A CA 1
ATOM 2575 C C . ALA A 1 322 ? -57.258 -19.192 93.552 1.00 96.12 322 ALA A C 1
ATOM 2577 O O . ALA A 1 322 ? -56.312 -18.986 92.789 1.00 96.12 322 ALA A O 1
ATOM 2578 N N . PHE A 1 323 ? -57.938 -20.342 93.552 1.00 97.31 323 PHE A N 1
ATOM 2579 C CA . PHE A 1 323 ? -57.678 -21.431 92.615 1.00 97.31 323 PHE A CA 1
ATOM 2580 C C . PHE A 1 323 ? -57.970 -21.021 91.165 1.00 97.31 323 PHE A C 1
ATOM 2582 O O . PHE A 1 323 ? -57.094 -21.170 90.313 1.00 97.31 323 PHE A O 1
ATOM 2589 N N . GLU A 1 324 ? -59.138 -20.434 90.889 1.00 96.81 324 GLU A N 1
ATOM 2590 C CA . GLU A 1 324 ? -59.489 -19.931 89.553 1.00 96.81 324 GLU A CA 1
ATOM 2591 C C . GLU A 1 324 ? -58.521 -18.842 89.082 1.00 96.81 324 GLU A C 1
ATOM 2593 O O . GLU A 1 324 ? -58.058 -18.868 87.941 1.00 96.81 324 GLU A O 1
ATOM 2598 N N . ARG A 1 325 ? -58.132 -17.920 89.974 1.00 97.12 325 ARG A N 1
ATOM 2599 C CA . ARG A 1 325 ? -57.110 -16.910 89.679 1.00 97.12 325 ARG A CA 1
ATOM 2600 C C . ARG A 1 325 ? -55.780 -17.565 89.317 1.00 97.12 325 ARG A C 1
ATOM 2602 O O . ARG A 1 325 ? -55.181 -17.193 88.316 1.00 97.12 325 ARG A O 1
ATOM 2609 N N . ASN A 1 326 ? -55.321 -18.545 90.095 1.00 97.75 326 ASN A N 1
ATOM 2610 C CA . ASN A 1 326 ? -54.068 -19.247 89.817 1.00 97.75 326 ASN A CA 1
ATOM 2611 C C . ASN A 1 326 ? -54.134 -20.016 88.484 1.00 97.75 326 ASN A C 1
ATOM 2613 O O . ASN A 1 326 ? -53.158 -20.015 87.735 1.00 97.75 326 ASN A O 1
ATOM 2617 N N . GLN A 1 327 ? -55.276 -20.623 88.154 1.00 97.88 327 GLN A N 1
ATOM 2618 C CA . GLN A 1 327 ? -55.495 -21.280 86.864 1.00 97.88 327 GLN A CA 1
ATOM 2619 C C . GLN A 1 327 ? -55.447 -20.275 85.704 1.00 97.88 327 GLN A C 1
ATOM 2621 O O . GLN A 1 327 ? -54.734 -20.501 84.725 1.00 97.88 327 GLN A O 1
ATOM 2626 N N . ALA A 1 328 ? -56.137 -19.139 85.835 1.00 97.12 328 ALA A N 1
ATOM 2627 C CA . ALA A 1 328 ? -56.101 -18.063 84.850 1.00 97.12 328 ALA A CA 1
ATOM 2628 C C . ALA A 1 328 ? -54.685 -17.486 84.690 1.00 97.12 328 ALA A C 1
ATOM 2630 O O . ALA A 1 328 ? -54.237 -17.244 83.573 1.00 97.12 328 ALA A O 1
ATOM 2631 N N . GLU A 1 329 ? -53.937 -17.315 85.782 1.00 97.75 329 GLU A N 1
ATOM 2632 C CA . GLU A 1 329 ? -52.545 -16.867 85.735 1.00 97.75 329 GLU A CA 1
ATOM 2633 C C . GLU A 1 329 ? -51.627 -17.862 85.011 1.00 97.75 329 GLU A C 1
ATOM 2635 O O . GLU A 1 329 ? -50.724 -17.441 84.286 1.00 97.75 329 GLU A O 1
ATOM 2640 N N . LEU A 1 330 ? -51.819 -19.172 85.204 1.00 97.75 330 LEU A N 1
ATOM 2641 C CA . LEU A 1 330 ? -51.072 -20.199 84.471 1.00 97.75 330 LEU A CA 1
ATOM 2642 C C . LEU A 1 330 ? -51.375 -20.142 82.972 1.00 97.75 330 LEU A C 1
ATOM 2644 O O . LEU A 1 330 ? -50.439 -20.166 82.175 1.00 97.75 330 LEU A O 1
ATOM 2648 N N . GLU A 1 331 ? -52.643 -19.987 82.586 1.00 97.56 331 GLU A N 1
ATOM 2649 C CA . GLU A 1 331 ? -53.011 -19.858 81.173 1.00 97.56 331 GLU A CA 1
ATOM 2650 C C . GLU A 1 331 ? -52.480 -18.554 80.562 1.00 97.56 331 GLU A C 1
ATOM 2652 O O . GLU A 1 331 ? -51.949 -18.569 79.455 1.00 97.56 331 GLU A O 1
ATOM 2657 N N . ILE A 1 332 ? -52.504 -17.434 81.298 1.00 98.00 332 ILE A N 1
ATOM 2658 C CA . ILE A 1 332 ? -51.878 -16.177 80.858 1.00 98.00 332 ILE A CA 1
ATOM 2659 C C . ILE A 1 332 ? -50.375 -16.366 80.629 1.00 98.00 332 ILE A C 1
ATOM 2661 O O . ILE A 1 332 ? -49.859 -15.879 79.625 1.00 98.00 332 ILE A O 1
ATOM 2665 N N . ARG A 1 333 ? -49.658 -17.052 81.534 1.00 98.00 333 ARG A N 1
ATOM 2666 C CA . ARG A 1 333 ? -48.226 -17.353 81.337 1.00 98.00 333 ARG A CA 1
ATOM 2667 C C . ARG A 1 333 ? -48.022 -18.220 80.095 1.00 98.00 333 ARG A C 1
ATOM 2669 O O . ARG A 1 333 ? -47.228 -17.850 79.243 1.00 98.00 333 ARG A O 1
ATOM 2676 N N . ARG A 1 334 ? -48.813 -19.285 79.929 1.00 98.06 334 ARG A N 1
ATOM 2677 C CA . ARG A 1 334 ? -48.753 -20.167 78.753 1.00 98.06 334 ARG A CA 1
ATOM 2678 C C . ARG A 1 334 ? -48.978 -19.410 77.440 1.00 98.06 334 ARG A C 1
ATOM 2680 O O . ARG A 1 334 ? -48.235 -19.611 76.485 1.00 98.06 334 ARG A O 1
ATOM 2687 N N . LEU A 1 335 ? -49.984 -18.536 77.388 1.00 98.25 335 LEU A N 1
ATOM 2688 C CA . LEU A 1 335 ? -50.283 -17.719 76.208 1.00 98.25 335 LEU A CA 1
ATOM 2689 C C . LEU A 1 335 ? -49.196 -16.673 75.937 1.00 98.25 335 LEU A C 1
ATOM 2691 O O . LEU A 1 335 ? -48.882 -16.422 74.776 1.00 98.25 335 LEU A O 1
ATOM 2695 N N . LYS A 1 336 ? -48.596 -16.086 76.981 1.00 98.12 336 LYS A N 1
ATOM 2696 C CA . LYS A 1 336 ? -47.441 -15.186 76.841 1.00 98.12 336 LYS A CA 1
ATOM 2697 C C . LYS A 1 336 ? -46.223 -15.916 76.279 1.00 98.12 336 LYS A C 1
ATOM 2699 O O . LYS A 1 336 ? -45.627 -15.413 75.334 1.00 98.12 336 LYS A O 1
ATOM 2704 N N . ASP A 1 337 ? -45.911 -17.101 76.798 1.00 98.06 337 ASP A N 1
ATOM 2705 C CA . ASP A 1 337 ? -44.791 -17.920 76.323 1.00 98.06 337 ASP A CA 1
ATOM 2706 C C . ASP A 1 337 ? -44.996 -18.359 74.863 1.00 98.06 337 ASP A C 1
ATOM 2708 O O . ASP A 1 337 ? -44.048 -18.373 74.074 1.00 98.06 337 ASP A O 1
ATOM 2712 N N . GLU A 1 338 ? -46.233 -18.693 74.471 1.00 98.19 338 GLU A N 1
ATOM 2713 C CA . GLU A 1 338 ? -46.542 -19.005 73.072 1.00 98.19 338 GLU A CA 1
ATOM 2714 C C . GLU A 1 338 ? -46.439 -17.759 72.184 1.00 98.19 338 GLU A C 1
ATOM 2716 O O . GLU A 1 338 ? -45.845 -17.838 71.112 1.00 98.19 338 GLU A O 1
ATOM 2721 N N . LEU A 1 339 ? -46.937 -16.598 72.624 1.00 97.88 339 LEU A N 1
ATOM 2722 C CA . LEU A 1 339 ? -46.787 -15.338 71.889 1.00 97.88 339 LEU A CA 1
ATOM 2723 C C . LEU A 1 339 ? -45.309 -14.968 71.697 1.00 97.88 339 LEU A C 1
ATOM 2725 O O . LEU A 1 339 ? -44.913 -14.567 70.605 1.00 97.88 339 LEU A O 1
ATOM 2729 N N . GLU A 1 340 ? -44.482 -15.133 72.728 1.00 97.69 340 GLU A N 1
ATOM 2730 C CA . GLU A 1 340 ? -43.043 -14.876 72.655 1.00 97.69 340 GLU A CA 1
ATOM 2731 C C . GLU A 1 340 ? -42.338 -15.857 71.710 1.00 97.69 340 GLU A C 1
ATOM 2733 O O . GLU A 1 340 ? -41.539 -15.431 70.876 1.00 97.69 340 GLU A O 1
ATOM 2738 N N . ARG A 1 341 ? -42.719 -17.143 71.726 1.00 98.31 341 ARG A N 1
ATOM 2739 C CA . ARG A 1 341 ? -42.278 -18.113 70.710 1.00 98.31 341 ARG A CA 1
ATOM 2740 C C . ARG A 1 341 ? -42.681 -17.707 69.297 1.00 98.31 341 ARG A C 1
ATOM 2742 O O . ARG A 1 341 ? -41.875 -17.851 68.383 1.00 98.31 341 ARG A O 1
ATOM 2749 N N . GLN A 1 342 ? -43.908 -17.229 69.088 1.00 97.94 342 GLN A N 1
ATOM 2750 C CA . GLN A 1 342 ? -44.342 -16.758 67.770 1.00 97.94 342 GLN A CA 1
ATOM 2751 C C . GLN A 1 342 ? -43.542 -15.528 67.326 1.00 97.94 342 GLN A C 1
ATOM 2753 O O . GLN A 1 342 ? -43.089 -15.487 66.184 1.00 97.94 342 GLN A O 1
ATOM 2758 N N . HIS A 1 343 ? -43.299 -14.562 68.216 1.00 98.25 343 HIS A N 1
ATOM 2759 C CA . HIS A 1 343 ? -42.441 -13.413 67.915 1.00 98.25 343 HIS A CA 1
ATOM 2760 C C . HIS A 1 343 ? -41.010 -13.830 67.563 1.00 98.25 343 HIS A C 1
ATOM 2762 O O . HIS A 1 343 ? -40.448 -13.283 66.616 1.00 98.25 343 HIS A O 1
ATOM 2768 N N . GLU A 1 344 ? -40.435 -14.808 68.267 1.00 97.88 344 GLU A N 1
ATOM 2769 C CA . GLU A 1 344 ? -39.098 -15.314 67.948 1.00 97.88 344 GLU A CA 1
ATOM 2770 C C . GLU A 1 344 ? -39.061 -15.990 66.576 1.00 97.88 344 GLU A C 1
ATOM 2772 O O . GLU A 1 344 ? -38.216 -15.643 65.757 1.00 97.88 344 GLU A O 1
ATOM 2777 N N . ARG A 1 345 ? -40.044 -16.843 66.252 1.00 98.06 345 ARG A N 1
ATOM 2778 C CA . ARG A 1 345 ? -40.158 -17.445 64.910 1.00 98.06 345 ARG A CA 1
ATOM 2779 C C . ARG A 1 345 ? -40.268 -16.385 63.813 1.00 98.06 345 ARG A C 1
ATOM 2781 O O . ARG A 1 345 ? -39.654 -16.523 62.760 1.00 98.06 345 ARG A O 1
ATOM 2788 N N . VAL A 1 346 ? -41.036 -15.315 64.038 1.00 98.12 346 VAL A N 1
ATOM 2789 C CA . VAL A 1 346 ? -41.142 -14.205 63.075 1.00 98.12 346 VAL A CA 1
ATOM 2790 C C . VAL A 1 346 ? -39.800 -13.487 62.920 1.00 98.12 346 VAL A C 1
ATOM 2792 O O . VAL A 1 346 ? -39.402 -13.211 61.788 1.00 98.12 346 VAL A O 1
ATOM 2795 N N . ARG A 1 347 ? -39.078 -13.225 64.019 1.00 98.31 347 ARG A N 1
ATOM 2796 C CA . ARG A 1 347 ? -37.730 -12.635 63.972 1.00 98.31 347 ARG A CA 1
ATOM 2797 C C . ARG A 1 347 ? -36.749 -13.524 63.213 1.00 98.31 347 ARG A C 1
ATOM 2799 O O . ARG A 1 347 ? -36.023 -13.009 62.367 1.00 98.31 347 ARG A O 1
ATOM 2806 N N . GLU A 1 348 ? -36.756 -14.832 63.461 1.00 97.69 348 GLU A N 1
ATOM 2807 C CA . GLU A 1 348 ? -35.924 -15.811 62.753 1.00 97.69 348 GLU A CA 1
ATOM 2808 C C . GLU A 1 348 ? -36.214 -15.804 61.247 1.00 97.69 348 GLU A C 1
ATOM 2810 O O . GLU A 1 348 ? -35.288 -15.658 60.448 1.00 97.69 348 GLU A O 1
ATOM 2815 N N . ILE A 1 349 ? -37.492 -15.856 60.848 1.00 97.81 349 ILE A N 1
ATOM 2816 C CA . ILE A 1 349 ? -37.901 -15.798 59.435 1.00 97.81 349 ILE A CA 1
ATOM 2817 C C . ILE A 1 349 ? -37.475 -14.472 58.792 1.00 97.81 349 ILE A C 1
ATOM 2819 O O . ILE A 1 349 ? -36.973 -14.464 57.668 1.00 97.81 349 ILE A O 1
ATOM 2823 N N . GLN A 1 350 ? -37.637 -13.342 59.485 1.00 97.69 350 GLN A N 1
ATOM 2824 C CA . GLN A 1 350 ? -37.191 -12.034 58.993 1.00 97.69 350 GLN A CA 1
ATOM 2825 C C . GLN A 1 350 ? -35.670 -11.978 58.814 1.00 97.69 350 GLN A C 1
ATOM 2827 O O . GLN A 1 350 ? -35.187 -11.455 57.804 1.00 97.69 350 GLN A O 1
ATOM 2832 N N . HIS A 1 351 ? -34.908 -12.533 59.760 1.00 98.06 351 HIS A N 1
ATOM 2833 C CA . HIS A 1 351 ? -33.451 -12.611 59.668 1.00 98.06 351 HIS A CA 1
ATOM 2834 C C . HIS A 1 351 ? -33.014 -13.500 58.503 1.00 98.06 351 HIS A C 1
ATOM 2836 O O . HIS A 1 351 ? -32.149 -13.114 57.716 1.00 98.06 351 HIS A O 1
ATOM 2842 N N . GLU A 1 352 ? -33.647 -14.662 58.347 1.00 98.19 352 GLU A N 1
ATOM 2843 C CA . GLU A 1 352 ? -33.362 -15.583 57.254 1.00 98.19 352 GLU A CA 1
ATOM 2844 C C . GLU A 1 352 ? -33.712 -14.966 55.894 1.00 98.19 352 GLU A C 1
ATOM 2846 O O . GLU A 1 352 ? -32.913 -15.042 54.961 1.00 98.19 352 GLU A O 1
ATOM 2851 N N . MET A 1 353 ? -34.851 -14.277 55.783 1.00 97.62 353 MET A N 1
ATOM 2852 C CA . MET A 1 353 ? -35.239 -13.567 54.563 1.00 97.62 353 MET A CA 1
ATOM 2853 C C . MET A 1 353 ? -34.249 -12.449 54.219 1.00 97.62 353 MET A C 1
ATOM 2855 O O . MET A 1 353 ? -33.826 -12.335 53.070 1.00 97.62 353 MET A O 1
ATOM 2859 N N . THR A 1 354 ? -33.826 -11.662 55.210 1.00 98.12 354 THR A N 1
ATOM 2860 C CA . THR A 1 354 ? -32.826 -10.598 55.023 1.00 98.12 354 THR A CA 1
ATOM 2861 C C . THR A 1 354 ? -31.488 -11.173 54.557 1.00 98.12 354 THR A C 1
ATOM 2863 O O . THR A 1 354 ? -30.869 -10.639 53.635 1.00 98.12 354 THR A O 1
ATOM 2866 N N . LYS A 1 355 ? -31.064 -12.299 55.141 1.00 98.44 355 LYS A N 1
ATOM 2867 C CA . LYS A 1 355 ? -29.850 -13.014 54.738 1.00 98.44 355 LYS A CA 1
ATOM 2868 C C . LYS A 1 355 ? -29.946 -13.525 53.297 1.00 98.44 355 LYS A C 1
ATOM 2870 O O . LYS A 1 355 ? -29.038 -13.263 52.513 1.00 98.44 355 LYS A O 1
ATOM 2875 N N . ARG A 1 356 ? -31.055 -14.176 52.921 1.00 98.31 356 ARG A N 1
ATOM 2876 C CA . ARG A 1 356 ? -31.293 -14.648 51.543 1.00 98.31 356 ARG A CA 1
ATOM 2877 C C . ARG A 1 356 ? -31.263 -13.494 50.538 1.00 98.31 356 ARG A C 1
ATOM 2879 O O . ARG A 1 356 ? -30.577 -13.594 49.526 1.00 98.31 356 ARG A O 1
ATOM 2886 N N . LEU A 1 357 ? -31.923 -12.374 50.842 1.00 98.06 357 LEU A N 1
ATOM 2887 C CA . LEU A 1 357 ? -31.906 -11.178 49.991 1.00 98.06 357 LEU A CA 1
ATOM 2888 C C . LEU A 1 357 ? -30.489 -10.605 49.819 1.00 98.06 357 LEU A C 1
ATOM 2890 O O . LEU A 1 357 ? -30.106 -10.218 48.713 1.00 98.06 357 LEU A O 1
ATOM 2894 N N . ALA A 1 358 ? -29.687 -10.566 50.887 1.00 97.88 358 ALA A N 1
ATOM 2895 C CA . ALA A 1 358 ? -28.299 -10.110 50.819 1.00 97.88 358 ALA A CA 1
ATOM 2896 C C . ALA A 1 358 ? -27.419 -11.046 49.968 1.00 97.88 358 ALA A C 1
ATOM 2898 O O . ALA A 1 358 ? -26.613 -10.577 49.159 1.00 97.88 358 ALA A O 1
ATOM 2899 N N . GLU A 1 359 ? -27.594 -12.362 50.105 1.00 98.12 359 GLU A N 1
ATOM 2900 C CA . GLU A 1 359 ? -26.886 -13.371 49.312 1.00 98.12 359 GLU A CA 1
ATOM 2901 C C . GLU A 1 359 ? -27.260 -13.299 47.825 1.00 98.12 359 GLU A C 1
ATOM 2903 O O . GLU A 1 359 ? -26.375 -13.304 46.965 1.00 98.12 359 GLU A O 1
ATOM 2908 N N . GLU A 1 360 ? -28.550 -13.165 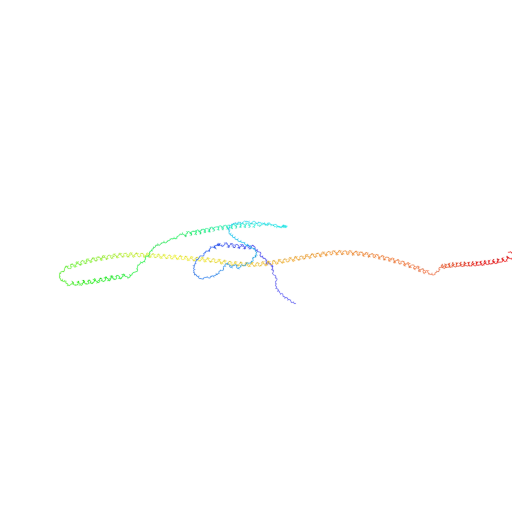47.503 1.00 97.69 360 GLU A N 1
ATOM 2909 C CA . GLU A 1 360 ? -29.023 -12.981 46.128 1.00 97.69 360 GLU A CA 1
ATOM 2910 C C . GLU A 1 360 ? -28.466 -11.701 45.501 1.00 97.69 360 GLU A C 1
ATOM 2912 O O . GLU A 1 360 ? -27.977 -11.736 44.365 1.00 97.69 360 GLU A O 1
ATOM 2917 N N . ARG A 1 361 ? -28.455 -10.593 46.254 1.00 98.12 361 ARG A N 1
ATOM 2918 C CA . ARG A 1 361 ? -27.857 -9.326 45.818 1.0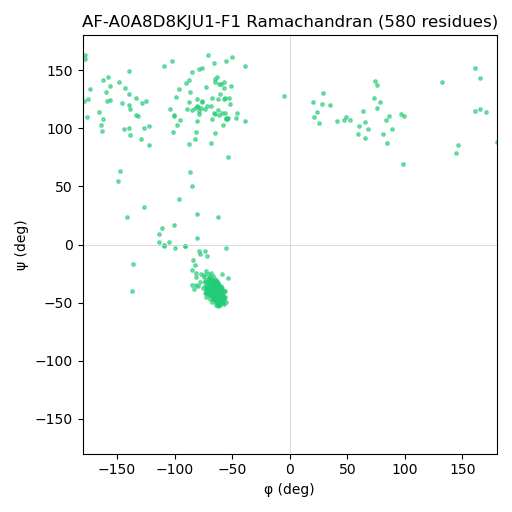0 98.12 361 ARG A CA 1
ATOM 2919 C C . ARG A 1 361 ? -26.358 -9.472 45.557 1.00 98.12 361 ARG A C 1
ATOM 2921 O O . ARG A 1 361 ? -25.903 -9.086 44.484 1.00 98.12 361 ARG A O 1
ATOM 2928 N N . SER A 1 362 ? -25.607 -10.085 46.474 1.00 98.25 362 SER A N 1
ATOM 2929 C CA . SER A 1 362 ? -24.169 -10.350 46.298 1.00 98.25 362 SER A CA 1
ATOM 2930 C C . SER A 1 362 ? -23.890 -11.252 45.090 1.00 98.25 362 SER A C 1
ATOM 2932 O O . SER A 1 362 ? -22.935 -11.030 44.345 1.00 98.25 362 SER A O 1
ATOM 2934 N N . ASN A 1 363 ? -24.724 -12.269 44.859 1.00 98.25 363 ASN A N 1
ATOM 2935 C CA . ASN A 1 363 ? -24.606 -13.154 43.699 1.00 98.25 363 ASN A CA 1
ATOM 2936 C C . ASN A 1 363 ? -24.931 -12.431 42.382 1.00 98.25 363 ASN A C 1
ATOM 2938 O O . ASN A 1 363 ? -24.333 -12.732 41.349 1.00 98.25 363 ASN A O 1
ATOM 2942 N N . ALA A 1 364 ? -25.903 -11.515 42.376 1.00 98.00 364 ALA A N 1
ATOM 2943 C CA . ALA A 1 364 ? -26.192 -10.675 41.216 1.00 98.00 364 ALA A CA 1
ATOM 2944 C C . ALA A 1 364 ? -25.033 -9.709 40.934 1.00 98.00 364 ALA A C 1
ATOM 2946 O O . ALA A 1 364 ? -24.563 -9.643 39.802 1.00 98.00 364 ALA A O 1
ATOM 2947 N N . GLU A 1 365 ? -24.520 -9.042 41.967 1.00 98.12 365 GLU A N 1
ATOM 2948 C CA . GLU A 1 365 ? -23.375 -8.136 41.873 1.00 98.12 365 GLU A CA 1
ATOM 2949 C C . GLU A 1 365 ? -22.141 -8.850 41.316 1.00 98.12 365 GLU A C 1
ATOM 2951 O O . GLU A 1 365 ? -21.605 -8.418 40.305 1.00 98.12 365 GLU A O 1
ATOM 2956 N N . ARG A 1 366 ? -21.769 -10.019 41.859 1.00 98.69 366 ARG A N 1
ATOM 2957 C CA . ARG A 1 366 ? -20.651 -10.824 41.332 1.00 98.69 366 ARG A CA 1
ATOM 2958 C C . ARG A 1 366 ? -20.809 -11.180 39.852 1.00 98.69 366 ARG A C 1
ATOM 2960 O O . ARG A 1 366 ? -19.830 -11.134 39.113 1.00 98.69 366 ARG A O 1
ATOM 2967 N N . ARG A 1 367 ? -22.025 -11.523 39.410 1.00 98.50 367 ARG A N 1
ATOM 2968 C CA . ARG A 1 367 ? -22.303 -11.832 37.996 1.00 98.50 367 ARG A CA 1
ATOM 2969 C C . ARG A 1 367 ? -22.137 -10.607 37.102 1.00 98.50 367 ARG A C 1
ATOM 2971 O O . ARG A 1 367 ? -21.540 -10.728 36.037 1.00 98.50 367 ARG A O 1
ATOM 2978 N N . TYR A 1 368 ? -22.640 -9.450 37.527 1.00 98.25 368 TYR A N 1
ATOM 2979 C CA . TYR A 1 368 ? -22.500 -8.218 36.753 1.00 98.25 368 TYR A CA 1
ATOM 2980 C C . TYR A 1 368 ? -21.059 -7.718 36.726 1.00 98.25 368 TYR A C 1
ATOM 2982 O O . TYR A 1 368 ? -20.578 -7.372 35.653 1.00 98.25 368 TYR A O 1
ATOM 2990 N N . THR A 1 369 ? -20.344 -7.753 37.851 1.00 98.50 369 THR A N 1
ATOM 2991 C CA . THR A 1 369 ? -18.920 -7.395 37.902 1.00 98.50 369 THR A CA 1
ATOM 2992 C C . THR A 1 369 ? -18.104 -8.274 36.959 1.00 98.50 369 THR A C 1
ATOM 2994 O O . THR A 1 369 ? -17.354 -7.750 36.146 1.00 98.50 369 THR A O 1
ATOM 2997 N N . PHE A 1 370 ? -18.334 -9.592 36.965 1.00 98.62 370 PHE A N 1
ATOM 2998 C CA . PHE A 1 370 ? -17.661 -10.503 36.038 1.00 98.62 370 PHE A CA 1
ATOM 2999 C C . PHE A 1 370 ? -17.921 -10.154 34.563 1.00 98.62 370 PHE A C 1
ATOM 3001 O O . PHE A 1 370 ? -16.989 -10.134 33.766 1.00 98.62 370 PHE A O 1
ATOM 3008 N N . GLN A 1 371 ? -19.171 -9.851 34.192 1.00 98.50 371 GLN A N 1
ATOM 3009 C CA . GLN A 1 371 ? -19.498 -9.447 32.818 1.00 98.50 371 GLN A CA 1
ATOM 3010 C C . GLN A 1 371 ? -18.834 -8.123 32.431 1.00 98.50 371 GLN A C 1
ATOM 3012 O O . GLN A 1 371 ? -18.356 -7.987 31.309 1.00 98.50 371 GLN A O 1
ATOM 3017 N N . VAL A 1 372 ? -18.788 -7.153 33.347 1.00 98.56 372 VAL A N 1
ATOM 3018 C CA . VAL A 1 372 ? -18.114 -5.868 33.115 1.00 98.56 372 VAL A CA 1
ATOM 3019 C C . VAL A 1 372 ? -16.616 -6.072 32.911 1.00 98.56 372 VAL A C 1
ATOM 3021 O O . VAL A 1 372 ? -16.063 -5.519 31.964 1.00 98.56 372 VAL A O 1
ATOM 3024 N N . ASP A 1 373 ? -15.974 -6.894 33.739 1.00 98.69 373 ASP A N 1
ATOM 3025 C CA . ASP A 1 373 ? -14.546 -7.194 33.620 1.00 98.69 373 ASP A CA 1
ATOM 3026 C C . ASP A 1 373 ? -14.236 -7.936 32.313 1.00 98.69 373 ASP A C 1
ATOM 3028 O O . ASP A 1 373 ? -13.269 -7.606 31.625 1.00 98.69 373 ASP A O 1
ATOM 3032 N N . GLN A 1 374 ? -15.089 -8.891 31.926 1.00 98.62 374 GLN A N 1
ATOM 3033 C CA . GLN A 1 374 ? -14.972 -9.610 30.659 1.00 98.62 374 GLN A CA 1
ATOM 3034 C C . GLN A 1 374 ? -15.082 -8.657 29.462 1.00 98.62 374 GLN A C 1
ATOM 3036 O O . GLN A 1 374 ? -14.182 -8.621 28.625 1.00 98.62 374 GLN A O 1
ATOM 3041 N N . LEU A 1 375 ? -16.131 -7.828 29.418 1.00 98.44 375 LEU A N 1
ATOM 3042 C CA . LEU A 1 375 ? -16.314 -6.831 28.360 1.00 98.44 375 LEU A CA 1
ATOM 3043 C C . LE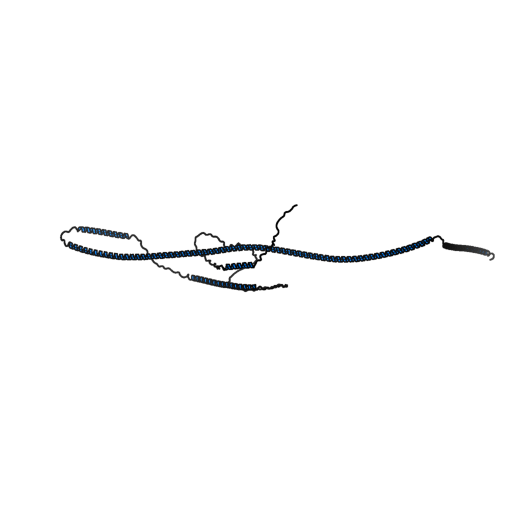U A 1 375 ? -15.187 -5.789 28.348 1.00 98.44 375 LEU A C 1
ATOM 3045 O O . LEU A 1 375 ? -14.786 -5.333 27.280 1.00 98.44 375 LEU A O 1
ATOM 3049 N N . GLY A 1 376 ? -14.653 -5.420 29.516 1.00 98.62 376 GLY A N 1
ATOM 3050 C CA . GLY A 1 376 ? -13.490 -4.544 29.638 1.00 98.62 376 GLY A CA 1
ATOM 3051 C C . GLY A 1 376 ? -12.230 -5.161 29.026 1.00 98.62 376 GLY A C 1
ATOM 3052 O O . GLY A 1 376 ? -11.515 -4.488 28.279 1.00 98.62 376 GLY A O 1
ATOM 3053 N N . GLY A 1 377 ? -11.988 -6.451 29.280 1.00 98.69 377 GLY A N 1
ATOM 3054 C CA . GLY A 1 377 ? -10.901 -7.216 28.667 1.00 98.69 377 GLY A CA 1
ATOM 3055 C C . GLY A 1 377 ? -11.052 -7.343 27.149 1.00 98.69 377 GLY A C 1
ATOM 3056 O O . GLY A 1 377 ? -10.103 -7.063 26.412 1.00 98.69 377 GLY A O 1
ATOM 3057 N N . ASP A 1 378 ? -12.252 -7.683 26.676 1.00 98.62 378 ASP A N 1
ATOM 3058 C CA . ASP A 1 378 ? -12.560 -7.790 25.248 1.00 98.62 378 ASP A CA 1
ATOM 3059 C C . ASP A 1 378 ? -12.380 -6.443 24.538 1.00 98.62 378 ASP A C 1
ATOM 3061 O O . ASP A 1 378 ? -11.727 -6.376 23.496 1.00 98.62 378 ASP A O 1
ATOM 3065 N N . LEU A 1 379 ? -12.875 -5.348 25.125 1.00 98.50 379 LEU A N 1
ATOM 3066 C CA . LEU A 1 379 ? -12.700 -3.999 24.586 1.00 98.50 379 LEU A CA 1
ATOM 3067 C C . LEU A 1 379 ? -11.217 -3.613 24.492 1.00 98.50 379 LEU A C 1
ATOM 3069 O O . LEU A 1 379 ? -10.797 -3.075 23.466 1.00 98.50 379 LEU A O 1
ATOM 3073 N N . SER A 1 380 ? -10.415 -3.921 25.517 1.00 98.69 380 SER A N 1
ATOM 3074 C CA . SER A 1 380 ? -8.965 -3.684 25.495 1.00 98.69 380 SER A CA 1
ATOM 3075 C C . SER A 1 380 ? -8.281 -4.487 24.386 1.00 98.69 380 SER A C 1
ATOM 3077 O O . SER A 1 380 ? -7.502 -3.931 23.611 1.00 98.69 380 SER A O 1
ATOM 3079 N N . SER A 1 381 ? -8.616 -5.774 24.244 1.00 98.75 381 SER A N 1
ATOM 3080 C CA . SER A 1 381 ? -8.062 -6.624 23.183 1.00 98.75 381 SER A CA 1
ATOM 3081 C C . SER A 1 381 ? -8.424 -6.110 21.789 1.00 98.75 381 SER A C 1
ATOM 3083 O O . SER A 1 381 ? -7.569 -6.047 20.903 1.00 98.75 381 SER A O 1
ATOM 3085 N N . GLN A 1 382 ? -9.676 -5.693 21.589 1.00 98.44 382 GLN A N 1
ATOM 3086 C CA . GLN A 1 382 ? -10.120 -5.107 20.325 1.00 98.44 382 GLN A CA 1
ATOM 3087 C C . GLN A 1 382 ? -9.392 -3.795 20.022 1.00 98.44 382 GLN A C 1
ATOM 3089 O O . GLN A 1 382 ? -9.012 -3.547 18.878 1.00 98.44 382 GLN A O 1
ATOM 3094 N N . TRP A 1 383 ? -9.132 -2.974 21.039 1.00 98.75 383 TRP A N 1
ATOM 3095 C CA . TRP A 1 383 ? -8.391 -1.726 20.881 1.00 98.75 383 TRP A CA 1
ATOM 3096 C C . TRP A 1 383 ? -6.926 -1.960 20.473 1.00 98.75 383 TRP A C 1
ATOM 3098 O O . TRP A 1 383 ? -6.414 -1.303 19.559 1.00 98.75 383 TRP A O 1
ATOM 3108 N N . GLU A 1 384 ? -6.261 -2.948 21.073 1.00 98.75 384 GLU A N 1
ATOM 3109 C CA . GLU A 1 384 ? -4.911 -3.370 20.680 1.00 98.75 384 GLU A CA 1
ATOM 3110 C C . GLU A 1 384 ? -4.875 -3.919 19.245 1.00 98.75 384 GLU A C 1
ATOM 3112 O O . GLU A 1 384 ? -3.991 -3.563 18.457 1.00 98.75 384 GLU A O 1
ATOM 3117 N N . GLN A 1 385 ? -5.857 -4.745 18.868 1.00 98.69 385 GLN A N 1
ATOM 3118 C CA . GLN A 1 385 ? -5.983 -5.282 17.510 1.00 98.69 385 GLN A CA 1
ATOM 3119 C C . GLN A 1 385 ? -6.212 -4.174 16.476 1.00 98.69 385 GLN A C 1
ATOM 3121 O O . GLN A 1 385 ? -5.536 -4.153 15.443 1.00 98.69 385 GLN A O 1
ATOM 3126 N N . ALA A 1 386 ? -7.104 -3.223 16.765 1.00 98.62 386 ALA A N 1
ATOM 3127 C CA . ALA A 1 386 ? -7.353 -2.064 15.914 1.00 98.62 386 ALA A CA 1
ATOM 3128 C C . ALA A 1 386 ? -6.081 -1.222 15.733 1.00 98.62 386 ALA A C 1
ATOM 3130 O O . ALA A 1 386 ? -5.732 -0.860 14.609 1.00 98.62 386 ALA A O 1
ATOM 3131 N N . THR A 1 387 ? -5.334 -0.988 16.814 1.00 98.69 387 THR A N 1
ATOM 3132 C CA . THR A 1 387 ? -4.058 -0.257 16.777 1.00 98.69 387 THR A CA 1
ATOM 3133 C C . THR A 1 387 ? -3.014 -0.984 15.924 1.00 98.69 387 THR A C 1
ATOM 3135 O O . THR A 1 387 ? -2.333 -0.369 15.102 1.00 98.69 387 THR A O 1
ATOM 3138 N N . LYS A 1 388 ? -2.908 -2.312 16.051 1.00 98.81 388 LYS A N 1
ATOM 3139 C CA . LYS A 1 388 ? -1.996 -3.125 15.235 1.00 98.81 388 LYS A CA 1
ATOM 3140 C C . LYS A 1 388 ? -2.346 -3.065 13.746 1.00 98.81 388 LYS A C 1
ATOM 3142 O O . LYS A 1 388 ? -1.452 -2.895 12.917 1.00 98.81 388 LYS A O 1
ATOM 3147 N N . LEU A 1 389 ? -3.629 -3.191 13.404 1.00 98.69 389 LEU A N 1
ATOM 3148 C CA . LEU A 1 389 ? -4.097 -3.082 12.020 1.00 98.69 389 LEU A CA 1
ATOM 3149 C C . LEU A 1 389 ? -3.868 -1.675 11.456 1.00 98.69 389 LEU A C 1
ATOM 3151 O O . LEU A 1 389 ? -3.449 -1.549 10.308 1.00 98.69 389 LEU A O 1
ATOM 3155 N N . GLN A 1 390 ? -4.062 -0.631 12.263 1.00 98.75 390 GLN A N 1
ATOM 3156 C CA . GLN A 1 390 ? -3.787 0.752 11.871 1.00 98.75 390 GLN A CA 1
ATOM 3157 C C . GLN A 1 390 ? -2.315 0.948 11.472 1.00 98.75 390 GLN A C 1
ATOM 3159 O O . GLN A 1 390 ? -2.031 1.492 10.403 1.00 98.75 390 GLN A O 1
ATOM 3164 N N . LEU A 1 391 ? -1.376 0.444 12.279 1.00 98.69 391 LEU A N 1
ATOM 3165 C CA . LEU A 1 391 ? 0.057 0.509 11.968 1.00 98.69 391 LEU A CA 1
ATOM 3166 C C . LEU A 1 391 ? 0.416 -0.277 10.698 1.00 98.69 391 LEU A C 1
ATOM 3168 O O . LEU A 1 391 ? 1.235 0.178 9.897 1.00 98.69 391 LEU A O 1
ATOM 3172 N N . GLU A 1 392 ? -0.210 -1.434 10.477 1.00 98.75 392 GLU A N 1
ATOM 3173 C CA . GLU A 1 392 ? 0.002 -2.233 9.266 1.00 98.75 392 GLU A CA 1
ATOM 3174 C C . GLU A 1 392 ? -0.529 -1.523 8.011 1.00 98.75 392 GLU A C 1
ATOM 3176 O O . GLU A 1 392 ? 0.143 -1.503 6.978 1.00 98.75 392 GLU A O 1
ATOM 3181 N N . VAL A 1 393 ? -1.685 -0.858 8.101 1.00 98.56 393 VAL A N 1
ATOM 3182 C CA . VAL A 1 393 ? -2.222 -0.019 7.018 1.00 98.56 393 VAL A CA 1
ATOM 3183 C C . VAL A 1 393 ? -1.270 1.134 6.700 1.00 98.56 393 VAL A C 1
ATOM 3185 O O . VAL A 1 393 ? -0.992 1.402 5.530 1.00 98.56 393 VAL A O 1
ATOM 3188 N N . GLU A 1 394 ? -0.730 1.810 7.713 1.00 98.75 394 GLU A N 1
ATOM 3189 C CA . GLU A 1 394 ? 0.245 2.887 7.516 1.00 98.75 394 GLU A CA 1
ATOM 3190 C C . GLU A 1 394 ? 1.542 2.385 6.874 1.00 98.75 394 GLU A C 1
ATOM 3192 O O . GLU A 1 394 ? 2.071 3.028 5.962 1.00 98.75 394 GLU A O 1
ATOM 3197 N N . ARG A 1 395 ? 2.031 1.212 7.290 1.00 98.81 395 ARG A N 1
ATOM 3198 C CA . ARG A 1 395 ? 3.184 0.545 6.674 1.00 98.81 395 ARG A CA 1
ATOM 3199 C C . ARG A 1 395 ? 2.923 0.245 5.198 1.00 98.81 395 ARG A C 1
ATOM 3201 O O . ARG A 1 395 ? 3.762 0.562 4.354 1.00 98.81 395 ARG A O 1
ATOM 3208 N N . MET A 1 396 ? 1.756 -0.312 4.877 1.00 98.50 396 MET A N 1
ATOM 3209 C CA . MET A 1 396 ? 1.366 -0.627 3.501 1.00 98.50 396 MET A CA 1
ATOM 3210 C C . MET A 1 396 ? 1.226 0.628 2.633 1.00 98.50 396 MET A C 1
ATOM 3212 O O . MET A 1 396 ? 1.710 0.624 1.504 1.00 98.50 396 MET A O 1
ATOM 3216 N N . LYS A 1 397 ? 0.679 1.730 3.164 1.00 98.75 397 LYS A N 1
ATOM 3217 C CA . LYS A 1 397 ? 0.615 3.023 2.455 1.00 98.75 397 LYS A CA 1
ATOM 3218 C C . LYS A 1 397 ? 1.999 3.569 2.093 1.00 98.75 397 LYS A C 1
ATOM 3220 O O . LYS A 1 397 ? 2.174 4.107 1.001 1.00 98.75 397 LYS A O 1
ATOM 3225 N N . ARG A 1 398 ? 2.992 3.427 2.982 1.00 98.75 398 ARG A N 1
ATOM 3226 C CA . ARG A 1 398 ? 4.380 3.835 2.686 1.00 98.75 398 ARG A CA 1
ATOM 3227 C C . ARG A 1 398 ? 4.962 3.011 1.537 1.00 98.75 398 ARG A C 1
ATOM 3229 O O . ARG A 1 398 ? 5.472 3.587 0.584 1.00 98.75 398 ARG A O 1
ATOM 3236 N N . ILE A 1 399 ? 4.796 1.690 1.586 1.00 98.69 399 ILE A N 1
ATOM 3237 C CA . ILE A 1 399 ? 5.267 0.777 0.533 1.00 98.69 399 ILE A CA 1
ATOM 3238 C C . ILE A 1 399 ? 4.581 1.062 -0.807 1.00 98.69 399 ILE A C 1
ATOM 3240 O O . ILE A 1 399 ? 5.236 1.103 -1.844 1.00 98.69 399 ILE A O 1
ATOM 3244 N N . GLU A 1 400 ? 3.269 1.297 -0.801 1.00 98.62 400 GLU A N 1
ATOM 3245 C CA . GLU A 1 400 ? 2.525 1.679 -2.002 1.00 98.62 400 GLU A CA 1
ATOM 3246 C C . GLU A 1 400 ? 3.064 2.986 -2.606 1.00 98.62 400 GLU A C 1
ATOM 3248 O O . GLU A 1 400 ? 3.245 3.082 -3.821 1.00 98.62 400 GLU A O 1
ATOM 3253 N N . SER A 1 401 ? 3.364 3.982 -1.766 1.00 98.75 401 SER A N 1
ATOM 3254 C CA . SER A 1 401 ? 3.972 5.242 -2.201 1.00 98.75 401 SER A CA 1
ATOM 3255 C C . SER A 1 401 ? 5.361 5.037 -2.814 1.00 98.75 401 SER A C 1
ATOM 3257 O O . SER A 1 401 ? 5.679 5.663 -3.827 1.00 98.75 401 SER A O 1
ATOM 3259 N N . ASP A 1 402 ? 6.182 4.161 -2.234 1.00 98.75 402 ASP A N 1
ATOM 3260 C CA . ASP A 1 402 ? 7.503 3.830 -2.771 1.00 98.75 402 ASP A CA 1
ATOM 3261 C C . ASP A 1 402 ? 7.400 3.156 -4.145 1.00 98.75 402 ASP A C 1
ATOM 3263 O O . ASP A 1 402 ? 8.063 3.597 -5.087 1.00 98.75 402 ASP A O 1
ATOM 3267 N N . TYR A 1 403 ? 6.508 2.170 -4.303 1.00 98.75 403 TYR A N 1
ATOM 3268 C CA . TYR A 1 403 ? 6.268 1.530 -5.600 1.00 98.75 403 TYR A CA 1
ATOM 3269 C C . TYR A 1 403 ? 5.695 2.498 -6.638 1.00 98.75 403 TYR A C 1
ATOM 3271 O O . TYR A 1 403 ? 6.093 2.452 -7.801 1.00 98.75 403 TYR A O 1
ATOM 3279 N N . LYS A 1 404 ? 4.810 3.424 -6.247 1.00 98.75 404 LYS A N 1
ATOM 3280 C CA . LYS A 1 404 ? 4.319 4.486 -7.142 1.00 98.75 404 LYS A CA 1
ATOM 3281 C C . LYS A 1 404 ? 5.457 5.370 -7.651 1.00 98.75 404 LYS A C 1
ATOM 3283 O O . LYS A 1 404 ? 5.510 5.667 -8.846 1.00 98.75 404 LYS A O 1
ATOM 3288 N N . ARG A 1 405 ? 6.388 5.761 -6.773 1.00 98.75 405 ARG A N 1
ATOM 3289 C CA . ARG A 1 405 ? 7.576 6.536 -7.160 1.00 98.75 405 ARG A CA 1
ATOM 3290 C C . ARG A 1 405 ? 8.485 5.737 -8.095 1.00 98.75 405 ARG A C 1
ATOM 3292 O O . ARG A 1 405 ? 8.943 6.289 -9.091 1.00 98.75 405 ARG A O 1
ATOM 3299 N N . GLU A 1 406 ? 8.714 4.457 -7.807 1.00 98.75 406 GLU A N 1
ATOM 3300 C CA . GLU A 1 406 ? 9.530 3.583 -8.657 1.00 98.75 406 GLU A CA 1
ATOM 3301 C C . GLU A 1 406 ? 8.916 3.422 -10.054 1.00 98.75 406 GLU A C 1
ATOM 3303 O O . GLU A 1 406 ? 9.609 3.612 -11.052 1.00 98.75 406 GLU A O 1
ATOM 3308 N N . ILE A 1 407 ? 7.606 3.173 -10.148 1.00 98.69 407 ILE A N 1
ATOM 3309 C CA . ILE A 1 407 ? 6.887 3.104 -11.429 1.00 98.69 407 ILE A CA 1
ATOM 3310 C C . ILE A 1 407 ? 7.019 4.423 -12.194 1.00 98.69 407 ILE A C 1
ATOM 3312 O O . ILE A 1 407 ? 7.325 4.408 -13.385 1.00 98.69 407 ILE A O 1
ATOM 3316 N N . SER A 1 408 ? 6.836 5.565 -11.523 1.00 98.69 408 SER A N 1
ATOM 3317 C CA . SER A 1 408 ? 7.010 6.879 -12.151 1.00 98.69 408 SER A CA 1
ATOM 3318 C C . SER A 1 408 ? 8.424 7.056 -12.708 1.00 98.69 408 SER A C 1
ATOM 3320 O O . SER A 1 408 ? 8.576 7.496 -13.843 1.00 98.69 408 SER A O 1
ATOM 3322 N N . GLN A 1 409 ? 9.454 6.673 -11.948 1.00 98.75 409 GLN A N 1
ATOM 3323 C CA . GLN A 1 409 ? 10.847 6.749 -12.386 1.00 98.75 409 GLN A CA 1
ATOM 3324 C C . GLN A 1 409 ? 11.118 5.831 -13.587 1.00 98.75 409 GLN A C 1
ATOM 3326 O O . GLN A 1 409 ? 11.768 6.248 -14.545 1.00 98.75 409 GLN A O 1
ATOM 3331 N N . LYS A 1 410 ? 10.612 4.591 -13.562 1.00 98.62 410 LYS A N 1
ATOM 3332 C CA . LYS A 1 410 ? 10.750 3.646 -14.680 1.00 98.62 410 LYS A CA 1
ATOM 3333 C C . LYS A 1 410 ? 10.033 4.137 -15.934 1.00 98.62 410 LYS A C 1
ATOM 3335 O O . LYS A 1 410 ? 10.584 3.998 -17.020 1.00 98.62 410 LYS A O 1
ATOM 3340 N N . ASN A 1 411 ? 8.861 4.755 -15.800 1.00 98.75 411 ASN A N 1
ATOM 3341 C CA . ASN A 1 411 ? 8.161 5.369 -16.928 1.00 98.75 411 ASN A CA 1
ATOM 3342 C C . ASN A 1 411 ? 8.968 6.520 -17.538 1.00 98.75 411 ASN A C 1
ATOM 3344 O O . ASN A 1 411 ? 9.150 6.536 -18.752 1.00 98.75 411 ASN A O 1
ATOM 3348 N N . SER A 1 412 ? 9.532 7.416 -16.719 1.00 98.75 412 SER A N 1
ATOM 3349 C CA . SER A 1 412 ? 10.419 8.477 -17.216 1.00 98.75 412 SER A CA 1
ATOM 3350 C C . SER A 1 412 ? 11.632 7.910 -17.963 1.00 98.75 412 SER A C 1
ATOM 3352 O O . SER A 1 412 ? 11.921 8.356 -19.068 1.00 98.75 412 SER A O 1
ATOM 3354 N N . GLN A 1 413 ? 12.274 6.860 -17.434 1.00 98.75 413 GLN A N 1
ATOM 3355 C CA . GLN A 1 413 ? 13.383 6.170 -18.115 1.00 98.75 413 GLN A CA 1
ATOM 3356 C C . GLN A 1 413 ? 12.958 5.549 -19.454 1.00 98.75 413 GLN A C 1
ATOM 3358 O O . GLN A 1 413 ? 13.691 5.614 -20.439 1.00 98.75 413 GLN A O 1
ATOM 3363 N N . ILE A 1 414 ? 11.772 4.937 -19.510 1.00 98.69 414 ILE A N 1
ATOM 3364 C CA . ILE A 1 414 ? 11.226 4.377 -20.750 1.00 98.69 414 ILE A CA 1
ATOM 3365 C C . ILE A 1 414 ? 11.010 5.485 -21.786 1.00 98.69 414 ILE A C 1
ATOM 3367 O O . ILE A 1 414 ? 11.326 5.290 -22.960 1.00 98.69 414 ILE A O 1
ATOM 3371 N N . ASP A 1 415 ? 10.474 6.633 -21.380 1.00 98.62 415 ASP A N 1
ATOM 3372 C CA . ASP A 1 415 ? 10.206 7.738 -22.296 1.00 98.62 415 ASP A CA 1
ATOM 3373 C C . ASP A 1 415 ? 11.495 8.412 -22.785 1.00 98.62 415 ASP A C 1
ATOM 3375 O O . ASP A 1 415 ? 11.604 8.700 -23.979 1.00 98.62 415 ASP A O 1
ATOM 3379 N N . GLU A 1 416 ? 12.510 8.546 -21.926 1.00 98.69 416 GLU A N 1
ATOM 3380 C CA . GLU A 1 416 ? 13.866 8.962 -22.312 1.00 98.69 416 GLU A CA 1
ATOM 3381 C C . GLU A 1 416 ? 14.457 8.028 -23.377 1.00 98.69 416 GLU A C 1
ATOM 3383 O O . GLU A 1 416 ? 14.860 8.488 -24.448 1.00 98.69 416 GLU A O 1
ATOM 3388 N N . LEU A 1 417 ? 14.429 6.709 -23.147 1.00 98.56 417 LEU A N 1
ATOM 3389 C CA . LEU A 1 417 ? 14.936 5.718 -24.104 1.00 98.56 417 LEU A CA 1
ATOM 3390 C C . LEU A 1 417 ? 14.151 5.721 -25.422 1.00 98.56 417 LEU A C 1
ATOM 3392 O O . LEU A 1 417 ? 14.736 5.581 -26.498 1.00 98.56 417 LEU A O 1
ATOM 3396 N N . LYS A 1 418 ? 12.827 5.910 -25.375 1.00 98.69 418 LYS A N 1
ATOM 3397 C CA . LYS A 1 418 ? 12.007 6.067 -26.586 1.00 98.69 418 LYS A CA 1
ATOM 3398 C C . LYS A 1 418 ? 12.402 7.316 -27.369 1.00 98.69 418 LYS A C 1
ATOM 3400 O O . LYS A 1 418 ? 12.464 7.249 -28.597 1.00 98.69 418 LYS A O 1
ATOM 3405 N N . MET A 1 419 ? 12.632 8.448 -26.698 1.00 98.62 419 MET A N 1
ATOM 3406 C CA . MET A 1 419 ? 13.086 9.671 -27.366 1.00 98.62 419 MET A CA 1
ATOM 3407 C C . MET A 1 419 ? 14.482 9.490 -27.958 1.00 98.62 419 MET A C 1
ATOM 3409 O O . MET A 1 419 ? 14.695 9.849 -29.114 1.00 98.62 419 MET A O 1
ATOM 3413 N N . GLU A 1 420 ? 15.406 8.868 -27.226 1.00 98.69 420 GLU A N 1
ATOM 3414 C CA . GLU A 1 420 ? 16.749 8.567 -27.722 1.00 98.69 420 GLU A CA 1
ATOM 3415 C C . GLU A 1 420 ? 16.700 7.669 -28.967 1.00 98.69 420 GLU A C 1
ATOM 3417 O O . GLU A 1 420 ? 17.357 7.960 -29.968 1.00 98.69 420 GLU A O 1
ATOM 3422 N N . LEU A 1 421 ? 15.876 6.617 -28.953 1.00 98.56 421 LEU A N 1
ATOM 3423 C CA . LEU A 1 421 ? 15.703 5.720 -30.096 1.00 98.56 421 LEU A CA 1
ATOM 3424 C C . LEU A 1 421 ? 15.095 6.444 -31.301 1.00 98.56 421 LEU A C 1
ATOM 3426 O O . LEU A 1 421 ? 15.572 6.264 -32.423 1.00 98.56 421 LEU A O 1
ATOM 3430 N N . LYS A 1 422 ? 14.081 7.292 -31.088 1.00 98.62 422 LYS A N 1
ATOM 3431 C CA . LYS A 1 422 ? 13.506 8.135 -32.150 1.00 98.62 422 LYS A CA 1
ATOM 3432 C C . LYS A 1 422 ? 14.554 9.072 -32.749 1.00 98.62 422 LYS A C 1
ATOM 3434 O O . LYS A 1 422 ? 14.656 9.143 -33.971 1.00 98.62 422 LYS A O 1
ATOM 3439 N N . ASN A 1 423 ? 15.359 9.727 -31.914 1.00 98.62 423 ASN A N 1
ATOM 3440 C CA . ASN A 1 423 ? 16.421 10.629 -32.362 1.00 98.62 423 ASN A CA 1
ATOM 3441 C C . ASN A 1 423 ? 17.484 9.881 -33.173 1.00 98.62 423 ASN A C 1
ATOM 3443 O O . ASN A 1 423 ? 17.810 10.302 -34.279 1.00 98.62 423 ASN A O 1
ATOM 3447 N N . LYS A 1 424 ? 17.970 8.731 -32.683 1.00 98.69 424 LYS A N 1
ATOM 3448 C CA . LYS A 1 424 ? 18.918 7.882 -33.427 1.00 98.69 424 LYS A CA 1
ATOM 3449 C C . LYS A 1 424 ? 18.339 7.406 -34.756 1.00 98.69 424 LYS A C 1
ATOM 3451 O O . LYS A 1 424 ? 19.030 7.434 -35.765 1.00 98.69 424 LYS A O 1
ATOM 3456 N N . THR A 1 425 ? 17.064 7.020 -34.774 1.00 98.56 425 THR A N 1
ATOM 3457 C CA . THR A 1 425 ? 16.373 6.618 -36.007 1.00 98.56 425 THR A CA 1
ATOM 3458 C C . THR A 1 425 ? 16.307 7.775 -37.005 1.00 98.56 425 THR A C 1
ATOM 3460 O O . THR A 1 425 ? 16.590 7.577 -38.181 1.00 98.56 425 THR A O 1
ATOM 3463 N N . ALA A 1 426 ? 15.986 8.990 -36.550 1.00 98.56 426 ALA A N 1
ATOM 3464 C CA . ALA A 1 426 ? 15.965 10.179 -37.400 1.00 98.56 426 ALA A CA 1
ATOM 3465 C C . ALA A 1 426 ? 17.351 10.504 -37.982 1.00 98.56 426 ALA A C 1
ATOM 3467 O O . ALA A 1 426 ? 17.452 10.771 -39.178 1.00 98.56 426 ALA A O 1
ATOM 3468 N N . ILE A 1 427 ? 18.406 10.415 -37.163 1.00 98.56 427 ILE A N 1
ATOM 3469 C CA . ILE A 1 427 ? 19.795 10.596 -37.608 1.00 98.56 427 ILE A CA 1
ATOM 3470 C C . ILE A 1 427 ? 20.148 9.551 -38.672 1.00 98.56 427 ILE A C 1
ATOM 3472 O O . ILE A 1 427 ? 20.528 9.921 -39.775 1.00 98.56 427 ILE A O 1
ATOM 3476 N N . PHE A 1 428 ? 19.915 8.260 -38.408 1.00 98.56 428 PHE A N 1
ATOM 3477 C CA . PHE A 1 428 ? 20.217 7.206 -39.381 1.00 98.56 428 PHE A CA 1
ATOM 3478 C C . PHE A 1 428 ? 19.434 7.340 -40.690 1.00 98.56 428 PHE A C 1
ATOM 3480 O O . PHE A 1 428 ? 19.980 7.061 -41.753 1.00 98.56 428 PHE A O 1
ATOM 3487 N N . MET A 1 429 ? 18.173 7.780 -40.646 1.00 98.50 429 MET A N 1
ATOM 3488 C CA . MET A 1 429 ? 17.415 8.072 -41.868 1.00 98.50 429 MET A CA 1
ATOM 3489 C C . MET A 1 429 ? 18.026 9.239 -42.654 1.00 98.50 429 MET A C 1
ATOM 3491 O O . MET A 1 429 ? 18.083 9.177 -43.880 1.00 98.50 429 MET A O 1
ATOM 3495 N N . SER A 1 430 ? 18.492 10.288 -41.969 1.00 98.56 430 SER A N 1
ATOM 3496 C CA . SER A 1 430 ? 19.189 11.414 -42.601 1.00 98.56 430 SER A CA 1
ATOM 3497 C C . SER A 1 430 ? 20.496 10.965 -43.256 1.00 98.56 430 SER A C 1
ATOM 3499 O O . SER A 1 430 ? 20.706 11.243 -44.435 1.00 98.56 430 SER A O 1
ATOM 3501 N N . ASP A 1 431 ? 21.328 10.216 -42.531 1.00 98.56 431 ASP A N 1
ATOM 3502 C CA . ASP A 1 431 ? 22.611 9.702 -43.026 1.00 98.56 431 ASP A CA 1
ATOM 3503 C C . ASP A 1 431 ? 22.413 8.771 -44.230 1.00 98.56 431 ASP A C 1
ATOM 3505 O O . ASP A 1 431 ? 23.131 8.865 -45.224 1.00 98.56 431 ASP A O 1
ATOM 3509 N N . LEU A 1 432 ? 21.394 7.903 -44.184 1.00 98.44 432 LEU A N 1
ATOM 3510 C CA . LEU A 1 432 ? 21.036 7.028 -45.301 1.00 98.44 432 LEU A CA 1
ATOM 3511 C C . LEU A 1 432 ? 20.636 7.834 -46.543 1.00 98.44 432 LEU A C 1
ATOM 3513 O O . LEU A 1 432 ? 21.077 7.521 -47.650 1.00 98.44 432 LEU A O 1
ATOM 3517 N N . ASN A 1 433 ? 19.809 8.867 -46.370 1.00 98.44 433 ASN A N 1
ATOM 3518 C CA . ASN A 1 433 ? 19.390 9.733 -47.470 1.00 98.44 433 ASN A CA 1
ATOM 3519 C C . ASN A 1 433 ? 20.579 10.497 -48.065 1.00 98.44 433 ASN A C 1
ATOM 3521 O O . ASN A 1 433 ? 20.696 10.578 -49.289 1.00 98.44 433 ASN A O 1
ATOM 3525 N N . GLN A 1 434 ? 21.481 11.004 -47.220 1.00 98.44 434 GLN A N 1
ATOM 3526 C CA . GLN A 1 434 ? 22.703 11.668 -47.661 1.00 98.44 434 GLN A CA 1
ATOM 3527 C C . GLN A 1 434 ? 23.605 10.711 -48.451 1.00 98.44 434 GLN A C 1
ATOM 3529 O O . GLN A 1 434 ? 23.959 11.013 -49.590 1.00 98.44 434 GLN A O 1
ATOM 3534 N N . ALA A 1 435 ? 23.904 9.529 -47.908 1.00 98.31 435 ALA A N 1
ATOM 3535 C CA . ALA A 1 435 ? 24.713 8.521 -48.590 1.00 98.31 435 ALA A CA 1
ATOM 3536 C C . ALA A 1 435 ? 24.075 8.070 -49.918 1.00 98.31 435 ALA A C 1
ATOM 3538 O O . ALA A 1 435 ? 24.772 7.835 -50.905 1.00 98.31 435 ALA A O 1
ATOM 3539 N N . SER A 1 436 ? 22.741 7.981 -49.977 1.00 98.44 436 SER A N 1
ATOM 3540 C CA . SER A 1 436 ? 22.017 7.689 -51.217 1.00 98.44 436 SER A CA 1
ATOM 3541 C C . SER A 1 436 ? 22.166 8.808 -52.253 1.00 98.44 436 SER A C 1
ATOM 3543 O O . SER A 1 436 ? 22.334 8.513 -53.437 1.00 98.44 436 SER A O 1
ATOM 3545 N N . ALA A 1 437 ? 22.108 10.076 -51.841 1.00 98.44 437 ALA A N 1
ATOM 3546 C CA . ALA A 1 437 ? 22.304 11.215 -52.737 1.00 98.44 437 ALA A CA 1
ATOM 3547 C C . ALA A 1 437 ? 23.749 11.281 -53.264 1.00 98.44 437 ALA A C 1
ATOM 3549 O O . ALA A 1 437 ? 23.960 11.441 -54.467 1.00 98.44 437 ALA A O 1
ATOM 3550 N N . GLU A 1 438 ? 24.739 11.077 -52.391 1.00 98.25 438 GLU A N 1
ATOM 3551 C CA . GLU A 1 438 ? 26.157 10.997 -52.764 1.00 98.25 438 GLU A CA 1
ATOM 3552 C C . GLU A 1 438 ? 26.409 9.851 -53.751 1.00 98.25 438 GLU A C 1
ATOM 3554 O O . GLU A 1 438 ? 27.034 10.054 -54.793 1.00 98.25 438 GLU A O 1
ATOM 3559 N N . LYS A 1 439 ? 25.843 8.666 -53.486 1.00 98.44 439 LYS A N 1
ATOM 3560 C CA . LYS A 1 439 ? 25.894 7.527 -54.409 1.00 98.44 439 LYS A CA 1
ATOM 3561 C C . LYS A 1 439 ? 25.336 7.894 -55.788 1.00 98.44 439 LYS A C 1
ATOM 3563 O O . LYS A 1 439 ? 25.996 7.624 -56.786 1.00 98.44 439 LYS A O 1
ATOM 3568 N N . GLN A 1 440 ? 24.151 8.505 -55.857 1.00 98.50 440 GLN A N 1
ATOM 3569 C CA . GLN A 1 440 ? 23.541 8.903 -57.134 1.00 98.50 440 GLN A CA 1
ATOM 3570 C C . GLN A 1 440 ? 24.396 9.935 -57.883 1.00 98.50 440 GLN A C 1
ATOM 3572 O O . GLN A 1 440 ? 24.546 9.837 -59.100 1.00 98.50 440 GLN A O 1
ATOM 3577 N N . SER A 1 441 ? 24.994 10.893 -57.169 1.00 98.38 441 SER A N 1
ATOM 3578 C CA . SER A 1 441 ? 25.914 11.877 -57.752 1.00 98.38 441 SER A CA 1
ATOM 3579 C C . SER A 1 441 ? 27.152 11.209 -58.356 1.00 98.38 441 SER A C 1
ATOM 3581 O O . SER A 1 441 ? 27.519 11.499 -59.494 1.00 98.38 441 SER A O 1
ATOM 3583 N N . LEU A 1 442 ? 27.775 10.277 -57.629 1.00 98.06 442 LEU A N 1
ATOM 3584 C CA . LEU A 1 442 ? 28.935 9.526 -58.118 1.00 98.06 442 LEU A CA 1
ATOM 3585 C C . LEU A 1 442 ? 28.572 8.621 -59.302 1.00 98.06 442 LEU A C 1
ATOM 3587 O O . LEU A 1 442 ? 29.337 8.516 -60.257 1.00 98.06 442 LEU A O 1
ATOM 3591 N N . GLU A 1 443 ? 27.397 7.989 -59.287 1.00 98.38 443 GLU A N 1
ATOM 3592 C CA . GLU A 1 443 ? 26.898 7.211 -60.426 1.00 98.38 443 GLU A CA 1
ATOM 3593 C C . GLU A 1 443 ? 26.738 8.091 -61.678 1.00 98.38 443 GLU A C 1
ATOM 3595 O O . GLU A 1 443 ? 27.173 7.699 -62.765 1.00 98.38 443 GLU A O 1
ATOM 3600 N N . GLN A 1 444 ? 26.196 9.305 -61.535 1.00 98.25 444 GLN A N 1
ATOM 3601 C CA . GLN A 1 444 ? 26.109 10.276 -62.631 1.00 98.25 444 GLN A CA 1
ATOM 3602 C C . GLN A 1 444 ? 27.498 10.692 -63.134 1.00 98.25 444 GLN A C 1
ATOM 3604 O O . GLN A 1 444 ? 27.739 10.683 -64.344 1.00 98.25 444 GLN A O 1
ATOM 3609 N N . GLU A 1 445 ? 28.438 10.984 -62.236 1.00 98.25 445 GLU A N 1
ATOM 3610 C CA . GLU A 1 445 ? 29.816 11.324 -62.601 1.00 98.25 445 GLU A CA 1
ATOM 3611 C C . GLU A 1 445 ? 30.503 10.183 -63.365 1.00 98.25 445 GLU A C 1
ATOM 3613 O O . GLU A 1 445 ? 31.072 10.415 -64.433 1.00 98.25 445 GLU A O 1
ATOM 3618 N N . ILE A 1 446 ? 30.363 8.934 -62.904 1.00 98.12 446 ILE A N 1
ATOM 3619 C CA . ILE A 1 446 ? 30.877 7.744 -63.599 1.00 98.12 446 ILE A CA 1
ATOM 3620 C C . ILE A 1 446 ? 30.307 7.656 -65.018 1.00 98.12 446 ILE A C 1
ATOM 3622 O O . ILE A 1 446 ? 31.053 7.392 -65.964 1.00 98.12 446 ILE A O 1
ATOM 3626 N N . THR A 1 447 ? 28.999 7.870 -65.204 1.00 98.19 447 THR A N 1
ATOM 3627 C CA . THR A 1 447 ? 28.397 7.836 -66.550 1.00 98.19 447 THR A CA 1
ATOM 3628 C C . THR A 1 447 ? 28.917 8.956 -67.453 1.00 98.19 447 THR A C 1
ATOM 3630 O O . THR A 1 447 ? 29.217 8.704 -68.622 1.00 98.19 447 THR A O 1
ATOM 3633 N N . SER A 1 448 ? 29.104 10.164 -66.912 1.00 98.38 448 SER A N 1
ATOM 3634 C CA . SER A 1 448 ? 29.682 11.306 -67.629 1.00 98.38 448 SER A CA 1
ATOM 3635 C C . SER A 1 448 ? 31.126 11.032 -68.053 1.00 98.38 448 SER A C 1
ATOM 3637 O O . SER A 1 448 ? 31.459 11.170 -69.232 1.00 98.38 448 SER A O 1
ATOM 3639 N N . LEU A 1 449 ? 31.968 10.564 -67.125 1.00 98.06 449 LEU A N 1
ATOM 3640 C CA . LEU A 1 449 ? 33.364 10.217 -67.389 1.00 98.06 449 LEU A CA 1
ATOM 3641 C C . LEU A 1 449 ? 33.486 9.092 -68.418 1.00 98.06 449 LEU A C 1
ATOM 3643 O O . LEU A 1 449 ? 34.319 9.181 -69.317 1.00 98.06 449 LEU A O 1
ATOM 3647 N N . ARG A 1 450 ? 32.624 8.068 -68.353 1.00 98.50 450 ARG A N 1
ATOM 3648 C CA . ARG A 1 450 ? 32.571 7.009 -69.374 1.00 98.50 450 ARG A CA 1
ATOM 3649 C C . ARG A 1 450 ? 32.288 7.573 -70.765 1.00 98.50 450 ARG A C 1
ATOM 3651 O O . ARG A 1 450 ? 32.982 7.213 -71.709 1.00 98.50 450 ARG A O 1
ATOM 3658 N N . LEU A 1 451 ? 31.318 8.480 -70.897 1.00 97.94 451 LEU A N 1
ATOM 3659 C CA . LEU A 1 451 ? 30.998 9.109 -72.182 1.00 97.94 451 LEU A CA 1
ATOM 3660 C C . LEU A 1 451 ? 32.128 10.025 -72.677 1.00 97.94 451 LEU A C 1
ATOM 3662 O O . LEU A 1 451 ? 32.416 10.061 -73.873 1.00 97.94 451 LEU A O 1
ATOM 3666 N N . GLN A 1 452 ? 32.77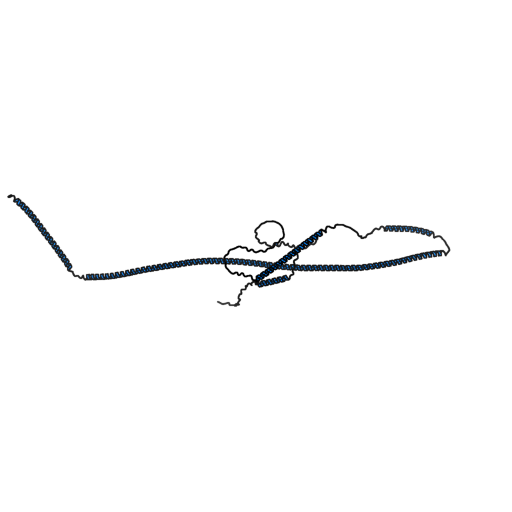5 10.770 -71.776 1.00 98.19 452 GLN A N 1
ATOM 3667 C CA . GLN A 1 452 ? 33.936 11.599 -72.111 1.00 98.19 452 GLN A CA 1
ATOM 3668 C C . GLN A 1 452 ? 35.112 10.750 -72.598 1.00 98.19 452 GLN A C 1
ATOM 3670 O O . GLN A 1 452 ? 35.690 11.068 -73.637 1.00 98.19 452 GLN A O 1
ATOM 3675 N N . LEU A 1 453 ? 35.415 9.648 -71.905 1.00 97.81 453 LEU A N 1
ATOM 3676 C CA . LEU A 1 453 ? 36.434 8.686 -72.316 1.00 97.81 453 LEU A CA 1
ATOM 3677 C C . LEU A 1 453 ? 36.115 8.117 -73.702 1.00 97.81 453 LEU A C 1
ATOM 3679 O O . LEU A 1 453 ? 36.956 8.167 -74.591 1.00 97.81 453 LEU A O 1
ATOM 3683 N N . GLU A 1 454 ? 34.880 7.671 -73.929 1.00 98.06 454 GLU A N 1
ATOM 3684 C CA . GLU A 1 454 ? 34.457 7.108 -75.216 1.00 98.06 454 GLU A CA 1
ATOM 3685 C C . GLU A 1 454 ? 34.543 8.139 -76.364 1.00 98.06 454 GLU A C 1
ATOM 3687 O O . GLU A 1 454 ? 34.846 7.800 -77.512 1.00 98.06 454 GLU A O 1
ATOM 3692 N N . ARG A 1 455 ? 34.291 9.426 -76.083 1.00 97.94 455 ARG A N 1
ATOM 3693 C CA . ARG A 1 455 ? 34.500 10.524 -77.044 1.00 97.94 455 ARG A CA 1
ATOM 3694 C C . ARG A 1 455 ? 35.985 10.759 -77.321 1.00 97.94 455 ARG A C 1
ATOM 3696 O O . ARG A 1 455 ? 36.354 10.866 -78.490 1.00 97.94 455 ARG A O 1
ATOM 3703 N N . ALA A 1 456 ? 36.820 10.814 -76.285 1.00 97.62 456 ALA A N 1
ATOM 3704 C CA . ALA A 1 456 ? 38.264 10.998 -76.415 1.00 97.62 456 ALA A CA 1
ATOM 3705 C C . ALA A 1 456 ? 38.917 9.834 -77.180 1.00 97.62 456 ALA A C 1
ATOM 3707 O O . ALA A 1 456 ? 39.733 10.058 -78.072 1.00 97.62 456 ALA A O 1
ATOM 3708 N N . GLU A 1 457 ? 38.497 8.594 -76.919 1.00 98.00 457 GLU A N 1
ATOM 3709 C CA . GLU A 1 457 ? 38.937 7.411 -77.664 1.00 98.00 457 GLU A CA 1
ATOM 3710 C C . GLU A 1 457 ? 38.559 7.491 -79.147 1.00 98.00 457 GLU A C 1
ATOM 3712 O O . GLU A 1 457 ? 39.386 7.195 -80.012 1.00 98.00 457 GLU A O 1
ATOM 3717 N N . ARG A 1 458 ? 37.328 7.915 -79.476 1.00 97.81 458 ARG A N 1
ATOM 3718 C CA . ARG A 1 458 ? 36.915 8.130 -80.875 1.00 97.81 458 ARG A CA 1
ATOM 3719 C C . ARG A 1 458 ? 37.756 9.210 -81.550 1.00 97.81 458 ARG A C 1
ATOM 3721 O O . ARG A 1 458 ? 38.218 8.992 -82.666 1.00 97.81 458 ARG A O 1
ATOM 3728 N N . GLN A 1 459 ? 37.979 10.340 -80.882 1.00 97.75 459 GLN A N 1
ATOM 3729 C CA . GLN A 1 459 ? 38.826 11.421 -81.397 1.00 97.75 459 GLN A CA 1
ATOM 3730 C C . GLN A 1 459 ? 40.262 10.942 -81.635 1.00 97.75 459 GLN A C 1
ATOM 3732 O O . GLN A 1 459 ? 40.808 11.169 -82.711 1.00 97.75 459 GLN A O 1
ATOM 3737 N N . SER A 1 460 ? 40.841 10.204 -80.683 1.00 97.81 460 SER A N 1
ATOM 3738 C CA . SER A 1 460 ? 42.172 9.609 -80.816 1.00 97.81 460 SER A CA 1
ATOM 3739 C C . SER A 1 460 ? 42.251 8.648 -82.008 1.00 97.81 460 SER A C 1
ATOM 3741 O O . SER A 1 460 ? 43.175 8.751 -82.810 1.00 97.81 460 SER A O 1
ATOM 3743 N N . LYS A 1 461 ? 41.255 7.771 -82.206 1.00 98.12 461 LYS A N 1
ATOM 3744 C CA . LYS A 1 461 ? 41.195 6.865 -83.372 1.00 98.12 461 LYS A CA 1
ATOM 3745 C C . LYS A 1 461 ? 41.124 7.616 -84.704 1.00 98.12 461 LYS A C 1
ATOM 3747 O O . LYS A 1 461 ? 41.767 7.203 -85.673 1.00 98.12 461 LYS A O 1
ATOM 3752 N N . VAL A 1 462 ? 40.354 8.704 -84.764 1.00 98.06 462 VAL A N 1
ATOM 3753 C CA . VAL A 1 462 ? 40.276 9.567 -85.953 1.00 98.06 462 VAL A CA 1
ATOM 3754 C C . VAL A 1 462 ? 41.630 10.218 -86.223 1.00 98.06 462 VAL A C 1
ATOM 3756 O O . VAL A 1 462 ? 42.108 10.160 -87.353 1.00 98.06 462 VAL A O 1
ATOM 3759 N N . GLU A 1 463 ? 42.284 10.759 -85.197 1.00 97.75 463 GLU A N 1
ATOM 3760 C CA . GLU A 1 463 ? 43.593 11.401 -85.335 1.00 97.75 463 GLU A CA 1
ATOM 3761 C C . GLU A 1 463 ? 44.683 10.406 -85.753 1.00 97.75 463 GLU A C 1
ATOM 3763 O O . GLU A 1 463 ? 45.455 10.682 -86.668 1.00 97.75 463 GLU A O 1
ATOM 3768 N N . VAL A 1 464 ? 44.689 9.198 -85.181 1.00 98.06 464 VAL A N 1
ATOM 3769 C CA . VAL A 1 464 ? 45.568 8.100 -85.618 1.00 98.06 464 VAL A CA 1
ATOM 3770 C C . VAL A 1 464 ? 45.327 7.759 -87.091 1.00 98.06 464 VAL A C 1
ATOM 3772 O O . VAL A 1 464 ? 46.280 7.589 -87.848 1.00 98.06 464 VAL A O 1
ATOM 3775 N N . SER A 1 465 ? 44.069 7.681 -87.530 1.00 98.06 465 SER A N 1
ATOM 3776 C CA . SER A 1 465 ? 43.732 7.401 -88.934 1.00 98.06 465 SER A CA 1
ATOM 3777 C C . SER A 1 465 ? 44.193 8.528 -89.866 1.00 98.06 465 SER A C 1
ATOM 3779 O O . SER A 1 465 ? 44.7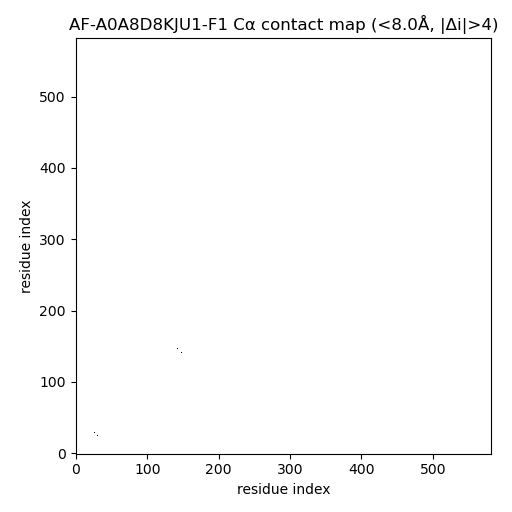53 8.254 -90.928 1.00 98.06 465 SER A O 1
ATOM 3781 N N . ARG A 1 466 ? 44.019 9.790 -89.449 1.00 98.31 466 ARG A N 1
ATOM 3782 C CA . ARG A 1 466 ? 44.482 10.985 -90.170 1.00 98.31 466 ARG A CA 1
ATOM 3783 C C . ARG A 1 466 ? 46.003 10.986 -90.327 1.00 98.31 466 ARG A C 1
ATOM 3785 O O . ARG A 1 466 ? 46.497 11.116 -91.446 1.00 98.31 466 ARG A O 1
ATOM 3792 N N . LEU A 1 467 ? 46.733 10.790 -89.229 1.00 97.62 467 LEU A N 1
ATOM 3793 C CA . LEU A 1 467 ? 48.196 10.724 -89.220 1.00 97.62 467 LEU A CA 1
ATOM 3794 C C . LEU A 1 467 ? 48.716 9.548 -90.057 1.00 97.62 467 LEU A C 1
ATOM 3796 O O . LEU A 1 467 ? 49.675 9.708 -90.804 1.00 97.62 467 LEU A O 1
ATOM 3800 N N . ASN A 1 468 ? 48.064 8.382 -90.014 1.00 98.00 468 ASN A N 1
ATOM 3801 C CA . ASN A 1 468 ? 48.429 7.248 -90.869 1.00 98.00 468 ASN A CA 1
ATOM 3802 C C . ASN A 1 468 ? 48.239 7.548 -92.367 1.00 98.00 468 ASN A C 1
ATOM 3804 O O . ASN A 1 468 ? 49.084 7.162 -93.182 1.00 98.00 468 ASN A O 1
ATOM 3808 N N . ALA A 1 469 ? 47.165 8.249 -92.746 1.00 97.69 469 ALA A N 1
ATOM 3809 C CA . ALA A 1 469 ? 46.956 8.689 -94.127 1.00 97.69 469 ALA A CA 1
ATOM 3810 C C . ALA A 1 469 ? 48.033 9.696 -94.570 1.00 97.69 469 ALA A C 1
ATOM 3812 O O . ALA A 1 469 ? 48.569 9.585 -95.674 1.00 97.69 469 ALA A O 1
ATOM 3813 N N . GLU A 1 470 ? 48.403 10.630 -93.691 1.00 97.88 470 GLU A N 1
ATOM 3814 C CA . GLU A 1 470 ? 49.488 11.589 -93.914 1.00 97.88 470 GLU A CA 1
ATOM 3815 C C . GLU A 1 470 ? 50.842 10.884 -94.093 1.00 97.88 470 GLU A C 1
ATOM 3817 O O . GLU A 1 470 ? 51.525 11.117 -95.091 1.00 97.88 470 GLU A O 1
ATOM 3822 N N . ILE A 1 471 ? 51.185 9.941 -93.207 1.00 97.88 471 ILE A N 1
ATOM 3823 C CA . ILE A 1 471 ? 52.386 9.097 -93.320 1.00 97.88 471 ILE A CA 1
ATOM 3824 C C . ILE A 1 471 ? 52.400 8.346 -94.656 1.00 97.88 471 ILE A C 1
ATOM 3826 O O . ILE A 1 471 ? 53.426 8.315 -95.332 1.00 97.88 471 ILE A O 1
ATOM 3830 N N . THR A 1 472 ? 51.276 7.752 -95.059 1.00 97.88 472 THR A N 1
ATOM 3831 C CA . THR A 1 472 ? 51.176 6.999 -96.320 1.00 97.88 472 THR A CA 1
ATOM 3832 C C . THR A 1 472 ? 51.386 7.907 -97.533 1.00 97.88 472 THR A C 1
ATOM 3834 O O . THR A 1 472 ? 52.132 7.553 -98.443 1.00 97.88 472 THR A O 1
ATOM 3837 N N . SER A 1 473 ? 50.788 9.102 -97.530 1.00 98.00 473 SER A N 1
ATOM 3838 C CA . SER A 1 473 ? 50.977 10.112 -98.579 1.00 98.00 473 SER A CA 1
ATOM 3839 C C . SER A 1 473 ? 52.433 10.579 -98.672 1.00 98.00 473 SER A C 1
ATOM 3841 O O . SER A 1 473 ? 53.004 10.639 -99.763 1.00 98.00 473 SER A O 1
ATOM 3843 N N . LEU A 1 474 ? 53.071 10.855 -97.529 1.00 97.75 474 LEU A N 1
ATOM 3844 C CA . LEU A 1 474 ? 54.483 11.238 -97.472 1.00 97.75 474 LEU A CA 1
ATOM 3845 C C . LEU A 1 474 ? 55.398 10.123 -97.987 1.00 97.75 474 LEU A C 1
ATOM 3847 O O . LEU A 1 474 ? 56.298 10.409 -98.772 1.00 97.75 474 LEU A O 1
ATOM 3851 N N . ARG A 1 475 ? 55.134 8.864 -97.617 1.00 97.94 475 ARG A N 1
ATOM 3852 C CA . ARG A 1 475 ? 55.860 7.699 -98.147 1.00 97.94 475 ARG A CA 1
ATOM 3853 C C . ARG A 1 475 ? 55.727 7.593 -99.665 1.00 97.94 475 ARG A C 1
ATOM 3855 O O . ARG A 1 475 ? 56.739 7.538 -100.342 1.00 97.94 475 ARG A O 1
ATOM 3862 N N . GLN A 1 476 ? 54.514 7.691 -100.214 1.00 97.62 476 GLN A N 1
ATOM 3863 C CA . GLN A 1 476 ? 54.309 7.659 -101.670 1.00 97.62 476 GLN A CA 1
ATOM 3864 C C . GLN A 1 476 ? 55.036 8.797 -102.399 1.00 97.62 476 GLN A C 1
ATOM 3866 O O . GLN A 1 476 ? 55.552 8.601 -103.497 1.00 97.62 476 GLN A O 1
ATOM 3871 N N . ARG A 1 477 ? 55.058 10.006 -101.823 1.00 97.62 477 ARG A N 1
ATOM 3872 C CA . ARG A 1 477 ? 55.810 11.140 -102.383 1.00 97.62 477 ARG A CA 1
ATOM 3873 C C . ARG A 1 477 ? 57.314 10.892 -102.354 1.00 97.62 477 ARG A C 1
ATOM 3875 O O . ARG A 1 477 ? 57.981 11.235 -103.325 1.00 97.62 477 ARG A O 1
ATOM 3882 N N . LEU A 1 478 ? 57.820 10.312 -101.268 1.00 97.06 478 LEU A N 1
ATOM 3883 C CA . LEU A 1 478 ? 59.220 9.919 -101.146 1.00 97.06 478 LEU A CA 1
ATOM 3884 C C . LEU A 1 478 ? 59.574 8.855 -102.193 1.00 97.06 478 LEU A C 1
ATOM 3886 O O . LEU A 1 478 ? 60.488 9.084 -102.972 1.00 97.06 478 LEU A O 1
ATOM 3890 N N . ASP A 1 479 ? 58.782 7.785 -102.303 1.00 97.38 479 ASP A N 1
ATOM 3891 C CA . ASP A 1 479 ? 58.986 6.714 -103.288 1.00 97.38 479 ASP A CA 1
ATOM 3892 C C . ASP A 1 479 ? 58.997 7.253 -104.732 1.00 97.38 479 ASP A C 1
ATOM 3894 O O . ASP A 1 479 ? 59.809 6.834 -105.557 1.00 97.38 479 ASP A O 1
ATOM 3898 N N . ARG A 1 480 ? 58.113 8.215 -105.050 1.00 97.19 480 ARG A N 1
ATOM 3899 C CA . ARG A 1 480 ? 58.114 8.912 -106.351 1.00 97.19 480 ARG A CA 1
ATOM 3900 C C . ARG A 1 480 ? 59.387 9.728 -106.559 1.00 97.19 480 ARG A C 1
ATOM 3902 O O . ARG A 1 480 ? 60.014 9.591 -107.600 1.00 97.19 480 ARG A O 1
ATOM 3909 N N . SER A 1 481 ? 59.787 10.531 -105.574 1.00 96.56 481 SER A N 1
ATOM 3910 C CA . SER A 1 481 ? 61.027 11.313 -105.643 1.00 96.56 481 SER A CA 1
ATOM 3911 C C . SER A 1 481 ? 62.263 10.421 -105.793 1.00 96.56 481 SER A C 1
ATOM 3913 O O . SER A 1 481 ? 63.187 10.785 -106.517 1.00 96.56 481 SER A O 1
ATOM 3915 N N . ASP A 1 482 ? 62.293 9.262 -105.133 1.00 97.44 482 ASP A N 1
ATOM 3916 C CA . ASP A 1 482 ? 63.366 8.275 -105.266 1.00 97.44 482 ASP A CA 1
ATOM 3917 C C . ASP A 1 482 ? 63.380 7.657 -106.672 1.00 97.44 482 ASP A C 1
ATOM 3919 O O . ASP A 1 482 ? 64.448 7.493 -107.269 1.00 97.44 482 ASP A O 1
ATOM 3923 N N . ALA A 1 483 ? 62.207 7.363 -107.246 1.00 96.81 483 ALA A N 1
ATOM 3924 C CA . ALA A 1 483 ? 62.087 6.895 -108.625 1.00 96.81 483 ALA A CA 1
ATOM 3925 C C . ALA A 1 483 ? 62.557 7.951 -109.644 1.00 96.81 483 ALA A C 1
ATOM 3927 O O . ALA A 1 483 ? 63.319 7.612 -110.556 1.00 96.81 483 ALA A O 1
ATOM 3928 N N . ASP A 1 484 ? 62.164 9.215 -109.462 1.00 96.50 484 ASP A N 1
ATOM 3929 C CA . ASP A 1 484 ? 62.594 10.346 -110.292 1.00 96.50 484 ASP A CA 1
ATOM 3930 C C . ASP A 1 484 ? 64.110 10.560 -110.178 1.00 96.50 484 ASP A C 1
ATOM 3932 O O . ASP A 1 484 ? 64.803 10.678 -111.187 1.00 96.50 484 ASP A O 1
ATOM 3936 N N . LEU A 1 485 ? 64.668 10.506 -108.963 1.00 96.62 485 LEU A N 1
ATOM 3937 C CA . LEU A 1 485 ? 66.113 10.587 -108.735 1.00 96.62 485 LEU A CA 1
ATOM 3938 C C . LEU A 1 485 ? 66.865 9.452 -109.440 1.00 96.62 485 LEU A C 1
ATOM 3940 O O . LEU A 1 485 ? 67.910 9.685 -110.050 1.00 96.62 485 LEU A O 1
ATOM 3944 N N . LEU A 1 486 ? 66.357 8.218 -109.366 1.00 96.88 486 LEU A N 1
ATOM 3945 C CA . LEU A 1 486 ? 66.929 7.084 -110.093 1.00 96.88 486 LEU A CA 1
ATOM 3946 C C . LEU A 1 486 ? 66.847 7.284 -111.610 1.00 96.88 486 LEU A C 1
ATOM 3948 O O . LEU A 1 486 ? 67.788 6.911 -112.310 1.00 96.88 486 LEU A O 1
ATOM 3952 N N . HIS A 1 487 ? 65.761 7.865 -112.127 1.00 96.12 487 HIS A N 1
ATOM 3953 C CA . HIS A 1 487 ? 65.642 8.209 -113.543 1.00 96.12 487 HIS A CA 1
ATOM 3954 C C . HIS A 1 487 ? 66.696 9.241 -113.955 1.00 96.12 487 HIS A C 1
ATOM 3956 O O . HIS A 1 487 ? 67.492 8.952 -114.849 1.00 96.12 487 HIS A O 1
ATOM 3962 N N . SER A 1 488 ? 66.792 10.362 -113.236 1.00 95.06 488 SER A N 1
ATOM 3963 C CA . SER A 1 488 ? 67.792 11.405 -113.488 1.00 95.06 488 SER A CA 1
ATOM 3964 C C . SER A 1 488 ? 69.222 10.876 -113.382 1.00 95.06 488 SER A C 1
ATOM 3966 O O . SER A 1 488 ? 70.074 11.242 -114.183 1.00 95.06 488 SER A O 1
ATOM 3968 N N . LYS A 1 489 ? 69.510 9.961 -112.444 1.00 96.56 489 LYS A N 1
ATOM 3969 C CA . LYS A 1 489 ? 70.820 9.288 -112.361 1.00 96.56 489 LYS A CA 1
ATOM 3970 C C . LYS A 1 489 ? 71.111 8.426 -113.590 1.00 96.56 489 LYS A C 1
ATOM 3972 O O . LYS A 1 489 ? 72.233 8.443 -114.084 1.00 96.56 489 LYS A O 1
ATOM 3977 N N . ARG A 1 490 ? 70.127 7.669 -114.090 1.00 96.31 490 ARG A N 1
ATOM 3978 C CA . ARG A 1 490 ? 70.288 6.868 -115.318 1.00 96.31 490 ARG A CA 1
ATOM 3979 C C . ARG A 1 490 ? 70.493 7.755 -116.543 1.00 96.31 490 ARG A C 1
ATOM 3981 O O . ARG A 1 490 ? 71.327 7.429 -117.376 1.00 96.31 490 ARG A O 1
ATOM 3988 N N . GLU A 1 491 ? 69.742 8.845 -116.662 1.00 94.56 491 GLU A N 1
ATOM 3989 C CA . GLU A 1 491 ? 69.911 9.828 -117.736 1.00 94.56 491 GLU A CA 1
ATOM 3990 C C . GLU A 1 491 ? 71.283 10.503 -117.660 1.00 94.56 491 GLU A C 1
ATOM 3992 O O . GLU A 1 491 ? 71.975 10.584 -118.665 1.00 94.56 491 GLU A O 1
ATOM 3997 N N . ASN A 1 492 ? 71.736 10.882 -116.464 1.00 94.00 492 ASN A N 1
ATOM 3998 C CA . ASN A 1 492 ? 73.063 11.455 -116.260 1.00 94.00 492 ASN A CA 1
ATOM 3999 C C . ASN A 1 492 ? 74.189 10.490 -116.660 1.00 94.00 492 ASN A C 1
ATOM 4001 O O . ASN A 1 492 ? 75.154 10.924 -117.281 1.00 94.00 492 ASN A O 1
ATOM 4005 N N . LEU A 1 493 ? 74.054 9.192 -116.359 1.00 95.06 493 LEU A N 1
ATOM 4006 C CA . LEU A 1 493 ? 74.984 8.164 -116.839 1.00 95.06 493 LEU A CA 1
ATOM 4007 C C . LEU A 1 493 ? 74.976 8.068 -118.367 1.00 95.06 493 LEU A C 1
ATOM 4009 O O . LEU A 1 493 ? 76.042 8.089 -118.964 1.00 95.06 493 LEU A O 1
ATOM 4013 N N . LYS A 1 494 ? 73.799 8.037 -119.005 1.00 94.69 494 LYS A N 1
ATOM 4014 C CA . LYS A 1 494 ? 73.697 8.032 -120.476 1.00 94.69 494 LYS A CA 1
ATOM 4015 C C . LYS A 1 494 ? 74.347 9.260 -121.104 1.00 94.69 494 LYS A C 1
ATOM 4017 O O . LYS A 1 494 ? 75.130 9.117 -122.031 1.00 94.69 494 LYS A O 1
ATOM 4022 N N . LEU A 1 495 ? 74.047 10.451 -120.586 1.00 94.38 495 LEU A N 1
ATOM 4023 C CA . LEU A 1 495 ? 74.649 11.699 -121.052 1.00 94.38 495 LEU A CA 1
ATOM 4024 C C . LEU A 1 495 ? 76.160 11.700 -120.816 1.00 94.38 495 LEU A C 1
ATOM 4026 O O . LEU A 1 495 ? 76.904 12.187 -121.653 1.00 94.38 495 LEU A O 1
ATOM 4030 N N . SER A 1 496 ? 76.627 11.132 -119.704 1.00 94.50 496 SER A N 1
ATOM 4031 C CA . SER A 1 496 ? 78.057 10.984 -119.420 1.00 94.50 496 SER A CA 1
ATOM 4032 C C . SER A 1 496 ? 78.732 9.998 -120.382 1.00 94.50 496 SER A C 1
ATOM 4034 O O . SER A 1 496 ? 79.843 10.266 -120.824 1.00 94.50 496 SER A O 1
ATOM 4036 N N . ASP A 1 497 ? 78.068 8.899 -120.756 1.00 93.62 497 ASP A N 1
ATOM 4037 C CA . ASP A 1 497 ? 78.536 7.966 -121.790 1.00 93.62 497 ASP A CA 1
ATOM 4038 C C . ASP A 1 497 ? 78.569 8.637 -123.175 1.00 93.62 497 ASP A C 1
ATOM 4040 O O . ASP A 1 497 ? 79.535 8.463 -123.918 1.00 93.62 497 ASP A O 1
ATOM 4044 N N . GLU A 1 498 ? 77.553 9.438 -123.518 1.00 93.06 498 GLU A N 1
ATOM 4045 C CA . GLU A 1 498 ? 77.524 10.259 -124.736 1.00 93.06 498 GLU A CA 1
ATOM 4046 C C . GLU A 1 498 ? 78.653 11.292 -124.740 1.00 93.06 498 GLU A C 1
ATOM 4048 O O . GLU A 1 498 ? 79.368 11.403 -125.733 1.00 93.06 498 GLU A O 1
ATOM 4053 N N . VAL A 1 499 ? 78.875 11.997 -123.627 1.00 90.75 499 VAL A N 1
ATOM 4054 C CA . VAL A 1 499 ? 79.998 12.929 -123.463 1.00 90.75 499 VAL A CA 1
ATOM 4055 C C . VAL A 1 499 ? 81.323 12.193 -123.618 1.00 90.75 499 VAL A C 1
ATOM 4057 O O . VAL A 1 499 ? 82.137 12.618 -124.423 1.00 90.75 499 VAL A O 1
ATOM 4060 N N . ALA A 1 500 ? 81.530 11.058 -122.950 1.00 91.56 500 ALA A N 1
ATOM 4061 C CA . ALA A 1 500 ? 82.752 10.268 -123.089 1.00 91.56 500 ALA A CA 1
ATOM 4062 C C . ALA A 1 500 ? 82.942 9.736 -124.523 1.00 91.56 500 ALA A C 1
ATOM 4064 O O . ALA A 1 500 ? 84.072 9.602 -124.996 1.00 91.56 500 ALA A O 1
ATOM 4065 N N . SER A 1 501 ? 81.855 9.419 -125.234 1.00 91.00 501 SER A N 1
ATOM 4066 C CA . SER A 1 501 ? 81.894 9.061 -126.655 1.00 91.00 501 SER A CA 1
ATOM 4067 C C . SER A 1 501 ? 82.308 10.250 -127.519 1.00 91.00 501 SER A C 1
ATOM 4069 O O . SER A 1 501 ? 83.204 10.112 -128.346 1.00 91.00 501 SER A O 1
ATOM 4071 N N . LEU A 1 502 ? 81.714 11.423 -127.300 1.00 86.94 502 LEU A N 1
ATOM 4072 C CA . LEU A 1 502 ? 82.071 12.662 -127.991 1.00 86.94 502 LEU A CA 1
ATOM 4073 C C . LEU A 1 502 ? 83.507 13.093 -127.674 1.00 86.94 502 LEU A C 1
ATOM 4075 O O . LEU A 1 502 ? 84.222 13.529 -128.564 1.00 86.94 502 LEU A O 1
ATOM 4079 N N . GLU A 1 503 ? 83.974 12.921 -126.440 1.00 87.75 503 GLU A N 1
ATOM 4080 C CA . GLU A 1 503 ? 85.366 13.140 -126.044 1.00 87.75 503 GLU A CA 1
ATOM 4081 C C . GLU A 1 503 ? 86.306 12.144 -126.736 1.00 87.75 503 GLU A C 1
ATOM 4083 O O . GLU A 1 503 ? 87.392 12.524 -127.168 1.00 87.75 503 GLU A O 1
ATOM 4088 N N . LYS A 1 504 ? 85.901 10.879 -126.917 1.00 86.19 504 LYS A N 1
ATOM 4089 C CA . LYS A 1 504 ? 86.641 9.913 -127.749 1.00 86.19 504 LYS A CA 1
ATOM 4090 C C . LYS A 1 504 ? 86.667 10.317 -129.219 1.00 86.19 504 LYS A C 1
ATOM 4092 O O . LYS A 1 504 ? 87.708 10.190 -129.848 1.00 86.19 504 LYS A O 1
ATOM 4097 N N . GLU A 1 505 ? 85.564 10.807 -129.775 1.00 83.19 505 GLU A N 1
ATOM 4098 C CA . GLU A 1 505 ? 85.526 11.351 -131.138 1.00 83.19 505 GLU A CA 1
ATOM 4099 C C . GLU A 1 505 ? 86.397 12.603 -131.272 1.00 83.19 505 GLU A C 1
ATOM 4101 O O . GLU A 1 505 ? 87.090 12.764 -132.273 1.00 83.19 505 GLU A O 1
ATOM 4106 N N . LEU A 1 506 ? 86.419 13.461 -130.253 1.00 77.69 506 LEU A N 1
ATOM 4107 C CA . LEU A 1 506 ? 87.228 14.672 -130.209 1.00 77.69 506 LEU A CA 1
ATOM 4108 C C . LEU A 1 506 ? 88.712 14.334 -130.073 1.00 77.69 506 LEU A C 1
ATOM 4110 O O . LEU A 1 506 ? 89.514 14.864 -130.830 1.00 77.69 506 LEU A O 1
ATOM 4114 N N . THR A 1 507 ? 89.075 13.384 -129.211 1.00 75.81 507 THR A N 1
ATOM 4115 C CA . THR A 1 507 ? 90.446 12.860 -129.097 1.00 75.81 507 THR A CA 1
ATOM 4116 C C . THR A 1 507 ? 90.869 12.051 -130.323 1.00 75.81 507 THR A C 1
ATOM 4118 O O . THR A 1 507 ? 92.021 12.149 -130.719 1.00 75.81 507 THR A O 1
ATOM 4121 N N . LEU A 1 508 ? 89.976 11.317 -130.998 1.00 69.44 508 LEU A N 1
ATOM 4122 C CA . LEU A 1 508 ? 90.222 10.758 -132.337 1.00 69.44 508 LEU A CA 1
ATOM 4123 C C . LEU A 1 508 ? 90.393 11.869 -133.374 1.00 69.44 508 LEU A C 1
ATOM 4125 O O . LEU A 1 508 ? 91.220 11.738 -134.265 1.00 69.44 508 LEU A O 1
ATOM 4129 N N . GLY A 1 509 ? 89.660 12.974 -133.250 1.00 60.34 509 GLY A N 1
ATOM 4130 C CA . GLY A 1 509 ? 89.856 14.197 -134.023 1.00 60.34 509 GLY A CA 1
ATOM 4131 C C . GLY A 1 509 ? 91.191 14.888 -133.723 1.00 60.34 509 GLY A C 1
ATOM 4132 O O . GLY A 1 509 ? 91.782 15.483 -134.621 1.00 60.34 509 GLY A O 1
ATOM 4133 N N . GLU A 1 510 ? 91.701 14.782 -132.496 1.00 61.50 510 GLU A N 1
ATOM 4134 C CA . GLU A 1 510 ? 93.010 15.289 -132.072 1.00 61.50 510 GLU A CA 1
ATOM 4135 C C . GLU A 1 510 ? 94.160 14.334 -132.439 1.00 61.50 510 GLU A C 1
ATOM 4137 O O . GLU A 1 510 ? 95.211 14.810 -132.854 1.00 61.50 510 GLU A O 1
ATOM 4142 N N . LEU A 1 511 ? 93.967 13.010 -132.410 1.00 57.22 511 LEU A N 1
ATOM 4143 C CA . LEU A 1 511 ? 94.914 12.015 -132.935 1.00 57.22 511 LEU A CA 1
ATOM 4144 C C . LEU A 1 511 ? 94.910 11.960 -134.473 1.00 57.22 511 LEU A C 1
ATOM 4146 O O . LEU A 1 511 ? 95.945 11.677 -135.067 1.00 57.22 511 LEU A O 1
ATOM 4150 N N . ASN A 1 512 ? 93.795 12.298 -135.134 1.00 53.44 512 ASN A N 1
ATOM 4151 C CA . ASN A 1 512 ? 93.738 12.542 -136.582 1.00 53.44 512 ASN A CA 1
ATOM 4152 C C . ASN A 1 512 ? 94.373 13.885 -136.982 1.00 53.44 512 ASN A C 1
ATOM 4154 O O . ASN A 1 512 ? 94.532 14.143 -138.176 1.00 53.44 512 ASN A O 1
ATOM 4158 N N . LYS A 1 513 ? 94.796 14.726 -136.025 1.00 52.34 513 LYS A N 1
ATOM 4159 C CA . LYS A 1 513 ? 95.737 15.830 -136.278 1.00 52.34 513 LYS A CA 1
ATOM 4160 C C . LYS A 1 513 ? 97.181 15.328 -136.217 1.00 52.34 513 LYS A C 1
ATOM 4162 O O . LYS A 1 513 ? 98.048 15.944 -135.604 1.00 52.34 513 LYS A O 1
ATOM 4167 N N . GLU A 1 514 ? 97.460 14.252 -136.944 1.00 39.75 514 GLU A N 1
ATOM 4168 C CA . GLU A 1 514 ? 98.774 14.071 -137.536 1.00 39.75 514 GLU A CA 1
ATOM 4169 C C . GLU A 1 514 ? 98.824 14.937 -138.803 1.00 39.75 514 GLU A C 1
ATOM 4171 O O . GLU A 1 514 ? 98.020 14.819 -139.729 1.00 39.75 514 GLU A O 1
ATOM 4176 N N . THR A 1 515 ? 99.751 15.887 -138.794 1.00 50.12 515 THR A N 1
ATOM 4177 C CA . THR A 1 515 ? 100.098 16.803 -139.881 1.00 50.12 515 THR A CA 1
ATOM 4178 C C . THR A 1 515 ? 100.069 16.154 -141.268 1.00 50.12 515 THR A C 1
ATOM 4180 O O . THR A 1 515 ? 101.030 15.492 -141.657 1.00 50.12 515 THR A O 1
ATOM 4183 N N . ARG A 1 516 ? 99.052 16.467 -142.083 1.00 42.28 516 ARG A N 1
ATOM 4184 C CA . ARG A 1 516 ? 99.191 16.516 -143.548 1.00 42.28 516 ARG A CA 1
ATOM 4185 C C . ARG A 1 516 ? 98.424 17.701 -144.161 1.00 42.28 516 ARG A C 1
ATOM 4187 O O . ARG A 1 516 ? 97.248 17.889 -143.864 1.00 42.28 516 ARG A O 1
ATOM 4194 N N . PRO A 1 517 ? 99.086 18.512 -145.011 1.00 51.25 517 PRO A N 1
ATOM 4195 C CA . PRO A 1 517 ? 98.581 19.801 -145.478 1.00 51.25 517 PRO A CA 1
ATOM 4196 C C . PRO A 1 517 ? 97.572 19.629 -146.621 1.00 51.25 517 PRO A C 1
ATOM 4198 O O . PRO A 1 517 ? 97.897 19.042 -147.657 1.00 51.25 517 PRO A O 1
ATOM 4201 N N . SER A 1 518 ? 96.365 20.185 -146.475 1.00 47.47 518 SER A N 1
ATOM 4202 C CA . SER A 1 518 ? 95.412 20.250 -147.588 1.00 47.47 518 SER A CA 1
ATOM 4203 C C . SER A 1 518 ? 95.762 21.415 -148.513 1.00 47.47 518 SER A C 1
ATOM 4205 O O . SER A 1 518 ? 95.538 22.589 -148.214 1.00 47.47 518 SER A O 1
ATOM 4207 N N . LYS A 1 519 ? 96.308 21.037 -149.672 1.00 57.47 519 LYS A N 1
ATOM 4208 C CA . LYS A 1 519 ? 96.633 21.856 -150.850 1.00 57.47 519 LYS A CA 1
ATOM 4209 C C . LYS A 1 519 ? 95.449 22.648 -151.424 1.00 57.47 519 LYS A C 1
ATOM 4211 O O . LYS A 1 519 ? 95.635 23.409 -152.366 1.00 57.47 519 LYS A O 1
ATOM 4216 N N . GLU A 1 520 ? 94.248 22.494 -150.883 1.00 58.78 520 GLU A N 1
ATOM 4217 C CA . GLU A 1 520 ? 93.042 23.147 -151.386 1.00 58.78 520 GLU A CA 1
ATOM 4218 C C . GLU A 1 520 ? 92.875 24.568 -150.830 1.00 58.78 520 GLU A C 1
ATOM 4220 O O . GLU A 1 520 ? 92.513 25.481 -151.568 1.00 58.78 520 GLU A O 1
ATOM 4225 N N . LEU A 1 521 ? 93.282 24.805 -149.577 1.00 60.28 521 LEU A N 1
ATOM 4226 C CA . LEU A 1 521 ? 93.256 26.147 -148.986 1.00 60.28 521 LEU A CA 1
ATOM 4227 C C . LEU A 1 521 ? 94.369 27.041 -149.560 1.00 60.28 521 LEU A C 1
ATOM 4229 O O . LEU A 1 521 ? 94.141 28.214 -149.833 1.00 60.28 521 LEU A O 1
ATOM 4233 N N . ALA A 1 522 ? 95.541 26.463 -149.847 1.00 62.69 522 ALA A N 1
ATOM 4234 C CA . ALA A 1 522 ? 96.619 27.155 -150.558 1.00 62.69 522 ALA A CA 1
ATOM 4235 C C . ALA A 1 522 ? 96.240 27.486 -152.015 1.00 62.69 522 ALA A C 1
ATOM 4237 O O . ALA A 1 522 ? 96.652 28.520 -152.530 1.00 62.69 522 ALA A O 1
ATOM 4238 N N . LYS A 1 523 ? 95.414 26.653 -152.669 1.00 70.69 523 LYS A N 1
ATOM 4239 C CA . LYS A 1 523 ? 94.892 26.930 -154.014 1.00 70.69 523 LYS A CA 1
ATOM 4240 C C . LYS A 1 523 ? 93.855 28.052 -154.005 1.00 70.69 523 LYS A C 1
ATOM 4242 O O . LYS A 1 523 ? 93.901 28.893 -154.886 1.00 70.69 523 LYS A O 1
ATOM 4247 N N . ILE A 1 524 ? 92.967 28.103 -153.011 1.00 71.44 524 ILE A N 1
ATOM 4248 C CA . ILE A 1 524 ? 91.963 29.174 -152.887 1.00 71.44 524 ILE A CA 1
ATOM 4249 C C . ILE A 1 524 ? 92.623 30.513 -152.540 1.00 71.44 524 ILE A C 1
ATOM 4251 O O . ILE A 1 524 ? 92.245 31.535 -153.106 1.00 71.44 524 ILE A O 1
ATOM 4255 N N . ILE A 1 525 ? 93.641 30.510 -151.673 1.00 70.56 525 ILE A N 1
ATOM 4256 C CA . ILE A 1 525 ? 94.432 31.711 -151.377 1.00 70.56 525 ILE A CA 1
ATOM 4257 C C . ILE A 1 525 ? 95.220 32.143 -152.622 1.00 70.56 525 ILE A C 1
ATOM 4259 O O . ILE A 1 525 ? 95.130 33.302 -153.002 1.00 70.56 525 ILE A O 1
ATOM 4263 N N . SER A 1 526 ? 95.869 31.217 -153.338 1.00 74.94 526 SER A N 1
ATOM 4264 C CA . SER A 1 526 ? 96.569 31.528 -154.594 1.00 74.94 526 SER A CA 1
ATOM 4265 C C . SER A 1 526 ? 95.634 32.005 -155.716 1.00 74.94 526 SER A C 1
ATOM 4267 O O . SER A 1 526 ? 96.034 32.876 -156.479 1.00 74.94 526 SER A O 1
ATOM 4269 N N . ASP A 1 527 ? 94.412 31.474 -155.841 1.00 75.19 527 ASP A N 1
ATOM 4270 C CA . ASP A 1 527 ? 93.421 31.927 -156.833 1.00 75.19 527 ASP A CA 1
ATOM 4271 C C . ASP A 1 527 ? 92.836 33.292 -156.456 1.00 75.19 527 ASP A C 1
ATOM 4273 O O . ASP A 1 527 ? 92.571 34.115 -157.334 1.00 75.19 527 ASP A O 1
ATOM 4277 N N . MET A 1 528 ? 92.634 33.559 -155.161 1.00 75.38 528 MET A N 1
ATOM 4278 C CA . MET A 1 528 ? 92.231 34.884 -154.694 1.00 75.38 528 MET A CA 1
ATOM 4279 C C . MET A 1 528 ? 93.348 35.905 -154.884 1.00 75.38 528 MET A C 1
ATOM 4281 O O . MET A 1 528 ? 93.061 36.988 -155.377 1.00 75.38 528 MET A O 1
ATOM 4285 N N . GLU A 1 529 ? 94.599 35.569 -154.572 1.00 73.56 529 GLU A N 1
ATOM 4286 C CA . GLU A 1 529 ? 95.763 36.434 -154.789 1.00 73.56 529 GLU A CA 1
ATOM 4287 C C . GLU A 1 529 ? 96.027 36.662 -156.283 1.00 73.56 529 GLU A C 1
ATOM 4289 O O . GLU A 1 529 ? 96.283 37.796 -156.682 1.00 73.56 529 GLU A O 1
ATOM 4294 N N . ALA A 1 530 ? 95.864 35.643 -157.136 1.00 74.56 530 ALA A N 1
ATOM 4295 C CA . ALA A 1 530 ? 95.958 35.784 -158.590 1.00 74.56 530 ALA A CA 1
ATOM 4296 C C . ALA A 1 530 ? 94.822 36.646 -159.165 1.00 74.56 530 ALA A C 1
ATOM 4298 O O . ALA A 1 530 ? 95.068 37.492 -160.025 1.00 74.56 530 ALA A O 1
ATOM 4299 N N . LYS A 1 531 ? 93.587 36.500 -158.664 1.00 76.62 531 LYS A N 1
ATOM 4300 C CA . LYS A 1 531 ? 92.474 37.387 -159.037 1.00 76.62 531 LYS A CA 1
ATOM 4301 C C . LYS A 1 531 ? 92.686 38.814 -158.545 1.00 76.62 531 LYS A C 1
ATOM 4303 O O . LYS A 1 531 ? 92.392 39.734 -159.296 1.00 76.62 531 LYS A O 1
ATOM 4308 N N . HIS A 1 532 ? 93.220 39.001 -157.338 1.00 77.12 532 HIS A N 1
ATOM 4309 C CA . HIS A 1 532 ? 93.527 40.324 -156.791 1.00 77.12 532 HIS A CA 1
ATOM 4310 C C . HIS A 1 532 ? 94.673 40.999 -157.559 1.00 77.12 532 HIS A C 1
ATOM 4312 O O . HIS A 1 532 ? 94.609 42.190 -157.842 1.00 77.12 532 HIS A O 1
ATOM 4318 N N . ALA A 1 533 ? 95.699 40.244 -157.958 1.00 76.62 533 ALA A N 1
ATOM 4319 C CA . ALA A 1 533 ? 96.773 40.739 -158.815 1.00 76.62 533 ALA A CA 1
ATOM 4320 C C . ALA A 1 533 ? 96.267 41.088 -160.227 1.00 76.62 533 ALA A C 1
ATOM 4322 O O . ALA A 1 533 ? 96.680 42.099 -160.789 1.00 76.62 533 ALA A O 1
ATOM 4323 N N . SER A 1 534 ? 95.330 40.306 -160.777 1.00 76.38 534 SER A N 1
ATOM 4324 C CA . SER A 1 534 ? 94.696 40.589 -162.071 1.00 76.38 534 SER A CA 1
ATOM 4325 C C . SER A 1 534 ? 93.850 41.864 -162.036 1.00 76.38 534 SER A C 1
ATOM 4327 O O . SER A 1 534 ? 93.980 42.692 -162.931 1.00 76.38 534 SER A O 1
ATOM 4329 N N . THR A 1 535 ? 93.023 42.070 -161.005 1.00 76.31 535 THR A N 1
ATOM 4330 C CA . THR A 1 535 ? 92.229 43.305 -160.878 1.00 76.31 535 THR A CA 1
ATOM 4331 C C . THR A 1 535 ? 93.096 44.525 -160.590 1.00 76.31 535 THR A C 1
ATOM 4333 O O . THR A 1 535 ? 92.810 45.599 -161.111 1.00 76.31 535 THR A O 1
ATOM 4336 N N . VAL A 1 536 ? 94.174 44.385 -159.812 1.00 78.81 536 VAL A N 1
ATOM 4337 C CA . VAL A 1 536 ? 95.146 45.474 -159.621 1.00 78.81 536 VAL A CA 1
ATOM 4338 C C . VAL A 1 536 ? 95.856 45.806 -160.937 1.00 78.81 536 VAL A C 1
ATOM 4340 O O . VAL A 1 536 ? 95.950 46.980 -161.275 1.00 78.81 536 VAL A O 1
ATOM 4343 N N . SER A 1 537 ? 96.259 44.809 -161.730 1.00 77.94 537 SER A N 1
ATOM 4344 C CA . SER A 1 537 ? 96.892 45.032 -163.039 1.00 77.94 537 SER A CA 1
ATOM 4345 C C . SER A 1 537 ? 95.943 45.674 -164.064 1.00 77.94 537 SER A C 1
ATOM 4347 O O . SER A 1 537 ? 96.360 46.559 -164.810 1.00 77.94 537 SER A O 1
ATOM 4349 N N . GLU A 1 538 ? 94.657 45.308 -164.075 1.00 77.44 538 GLU A N 1
ATOM 4350 C CA . GLU A 1 538 ? 93.638 45.967 -164.908 1.00 77.44 538 GLU A CA 1
ATOM 4351 C C . GLU A 1 538 ? 93.371 47.415 -164.468 1.00 77.44 538 GLU A C 1
ATOM 4353 O O . GLU A 1 538 ? 93.222 48.303 -165.309 1.00 77.44 538 GLU A O 1
ATOM 4358 N N . LEU A 1 539 ? 93.356 47.682 -163.157 1.00 76.25 539 LEU A N 1
ATOM 4359 C CA . LEU A 1 539 ? 93.232 49.039 -162.621 1.00 76.25 539 LEU A CA 1
ATOM 4360 C C . LEU A 1 539 ? 94.473 49.889 -162.935 1.00 76.25 539 LEU A C 1
ATOM 4362 O O . LEU A 1 539 ? 94.326 51.052 -163.308 1.00 76.25 539 LEU A O 1
ATOM 4366 N N . GLU A 1 540 ? 95.680 49.325 -162.860 1.00 75.88 540 GLU A N 1
ATOM 4367 C CA . GLU A 1 540 ? 96.922 49.994 -163.272 1.00 75.88 540 GLU A CA 1
ATOM 4368 C C . GLU A 1 540 ? 96.939 50.286 -164.782 1.00 75.88 540 GLU A C 1
ATOM 4370 O O . GLU A 1 540 ? 97.289 51.398 -165.183 1.00 75.88 540 GLU A O 1
ATOM 4375 N N . GLY A 1 541 ? 96.463 49.351 -165.615 1.00 77.62 541 GLY A N 1
ATOM 4376 C CA . GLY A 1 541 ? 96.295 49.546 -167.059 1.00 77.62 541 GLY A CA 1
ATOM 4377 C C . GLY A 1 541 ? 95.311 50.669 -167.397 1.00 77.62 541 GLY A C 1
ATOM 4378 O O . GLY A 1 541 ? 95.641 51.575 -168.161 1.00 77.62 541 GLY A O 1
ATOM 4379 N N . MET A 1 542 ? 94.139 50.694 -166.755 1.00 79.19 542 MET A N 1
ATOM 4380 C CA . MET A 1 542 ? 93.153 51.764 -166.959 1.00 79.19 542 MET A CA 1
ATOM 4381 C C . MET A 1 542 ? 93.649 53.135 -166.481 1.00 79.19 542 MET A C 1
ATOM 4383 O O . MET A 1 542 ? 93.356 54.151 -167.115 1.00 79.19 542 MET A O 1
ATOM 4387 N N . VAL A 1 543 ? 94.429 53.190 -165.397 1.00 77.31 543 VAL A N 1
ATOM 4388 C CA . VAL A 1 543 ? 95.067 54.435 -164.935 1.00 77.31 543 VAL A CA 1
ATOM 4389 C C . VAL A 1 543 ? 96.116 54.917 -165.943 1.00 77.31 543 VAL A C 1
ATOM 4391 O O . VAL A 1 543 ? 96.228 56.120 -166.193 1.00 77.31 543 VAL A O 1
ATOM 4394 N N . GLN A 1 544 ? 96.858 54.005 -166.569 1.00 77.75 544 GLN A N 1
ATOM 4395 C CA . GLN A 1 544 ? 97.865 54.343 -167.573 1.00 77.75 544 GLN A CA 1
ATOM 4396 C C . GLN A 1 544 ? 97.234 54.818 -168.891 1.00 77.75 544 GLN A C 1
ATOM 4398 O O . GLN A 1 544 ? 97.698 55.807 -169.467 1.00 77.75 544 GLN A O 1
ATOM 4403 N N . ASP A 1 545 ? 96.119 54.212 -169.300 1.00 78.38 545 ASP A N 1
ATOM 4404 C CA . ASP A 1 545 ? 95.328 54.637 -170.458 1.00 78.38 545 ASP A CA 1
ATOM 4405 C C . ASP A 1 545 ? 94.645 55.993 -170.225 1.00 78.38 545 ASP A C 1
ATOM 4407 O O . ASP A 1 545 ? 94.674 56.865 -171.100 1.00 78.38 545 ASP A O 1
ATOM 4411 N N . GLN A 1 546 ? 94.119 56.247 -169.019 1.00 77.38 546 GLN A N 1
ATOM 4412 C CA . GLN A 1 546 ? 93.633 57.579 -168.640 1.00 77.38 546 GLN A CA 1
ATOM 4413 C C . GLN A 1 546 ? 94.754 58.626 -168.641 1.00 77.38 546 GLN A C 1
ATOM 4415 O O . GLN A 1 546 ? 94.528 59.764 -169.058 1.00 77.38 546 GLN A O 1
ATOM 4420 N N . LYS A 1 547 ? 95.973 58.262 -168.228 1.00 78.62 547 LYS A N 1
ATOM 4421 C CA . LYS A 1 547 ? 97.129 59.169 -168.244 1.00 78.62 547 LYS A CA 1
ATOM 4422 C C . LYS A 1 547 ? 97.577 59.504 -169.672 1.00 78.62 547 LYS A C 1
ATOM 4424 O O . LYS A 1 547 ? 97.824 60.672 -169.968 1.00 78.62 547 LYS A O 1
ATOM 4429 N N . GLN A 1 548 ? 97.598 58.524 -170.580 1.00 77.44 548 GLN A N 1
ATOM 4430 C CA . GLN A 1 548 ? 97.896 58.754 -172.001 1.00 77.44 548 GLN A CA 1
ATOM 4431 C C . GLN A 1 548 ? 96.802 59.560 -172.716 1.00 77.44 548 GLN A C 1
ATOM 4433 O O . GLN A 1 548 ? 97.109 60.387 -173.577 1.00 77.44 548 GLN A O 1
ATOM 4438 N N . LEU A 1 549 ? 95.529 59.364 -172.359 1.00 79.88 549 LEU A N 1
ATOM 4439 C CA . LEU A 1 549 ? 94.427 60.184 -172.863 1.00 79.88 549 LEU A CA 1
ATOM 4440 C C . LEU A 1 549 ? 94.558 61.638 -172.386 1.00 79.88 549 LEU A C 1
ATOM 4442 O O . LEU A 1 549 ? 94.417 62.558 -173.190 1.00 79.88 549 LEU A O 1
ATOM 4446 N N . MET A 1 550 ? 94.897 61.847 -171.111 1.00 75.44 550 MET A N 1
ATOM 4447 C CA . MET A 1 550 ? 95.179 63.173 -170.551 1.00 75.44 550 MET A CA 1
ATOM 4448 C C . MET A 1 550 ? 96.361 63.856 -171.254 1.00 75.44 550 MET A C 1
ATOM 4450 O O . MET A 1 550 ? 96.286 65.049 -171.552 1.00 75.44 550 MET A O 1
ATOM 4454 N N . GLU A 1 551 ? 97.427 63.127 -171.592 1.00 77.12 551 GLU A N 1
ATOM 4455 C CA . GLU A 1 551 ? 98.559 63.668 -172.360 1.00 77.12 551 GLU A CA 1
ATOM 4456 C C . GLU A 1 551 ? 98.179 64.014 -173.808 1.00 77.12 551 GLU A C 1
ATOM 4458 O O . GLU A 1 551 ? 98.562 65.081 -174.292 1.00 77.12 551 GLU A O 1
ATOM 4463 N N . LYS A 1 552 ? 97.366 63.186 -174.481 1.00 76.69 552 LYS A N 1
ATOM 4464 C CA . LYS A 1 552 ? 96.850 63.471 -175.834 1.00 76.69 552 LYS A CA 1
ATOM 4465 C C . LYS A 1 552 ? 95.906 64.674 -175.856 1.00 76.69 552 LYS A C 1
ATOM 4467 O O . LYS A 1 552 ? 96.059 65.533 -176.719 1.00 76.69 552 LYS A O 1
ATOM 4472 N N . LEU A 1 553 ? 95.012 64.798 -174.874 1.00 73.75 553 LEU A N 1
ATOM 4473 C CA . LEU A 1 553 ? 94.116 65.951 -174.734 1.00 73.75 553 LEU A CA 1
ATOM 4474 C C . LEU A 1 553 ? 94.905 67.234 -174.418 1.00 73.75 553 LEU A C 1
ATOM 4476 O O . LEU A 1 553 ? 94.626 68.303 -174.956 1.00 73.75 553 LEU A O 1
ATOM 4480 N N . THR A 1 554 ? 95.956 67.127 -173.600 1.00 73.44 554 THR A N 1
ATOM 4481 C CA . THR A 1 554 ? 96.857 68.251 -173.298 1.00 73.44 554 THR A CA 1
ATOM 4482 C C . THR A 1 554 ? 97.680 68.662 -174.526 1.00 73.44 554 THR A C 1
ATOM 4484 O O . THR A 1 554 ? 97.904 69.855 -174.748 1.00 73.44 554 THR A O 1
ATOM 4487 N N . ALA A 1 555 ? 98.115 67.704 -175.349 1.00 74.25 555 ALA A N 1
ATOM 4488 C CA . ALA A 1 555 ? 98.838 67.960 -176.592 1.00 74.25 555 ALA A CA 1
ATOM 4489 C C . ALA A 1 555 ? 97.936 68.565 -177.684 1.00 74.25 555 ALA A C 1
ATOM 4491 O O . ALA A 1 555 ? 98.352 69.513 -178.353 1.00 74.25 555 ALA A O 1
ATOM 4492 N N . GLU A 1 556 ? 96.696 68.092 -177.833 1.00 75.19 556 GLU A N 1
ATOM 4493 C CA . GLU A 1 556 ? 95.723 68.669 -178.768 1.00 75.19 556 GLU A CA 1
ATOM 4494 C C . GLU A 1 556 ? 95.289 70.075 -178.355 1.00 75.19 556 GLU A C 1
ATOM 4496 O O . GLU A 1 556 ? 95.261 70.959 -179.208 1.00 75.19 556 GLU A O 1
ATOM 4501 N N . CYS A 1 557 ? 95.060 70.336 -177.063 1.00 71.62 557 CYS A N 1
ATOM 4502 C CA . CYS A 1 557 ? 94.782 71.689 -176.577 1.00 71.62 557 CYS A CA 1
ATOM 4503 C C . CYS A 1 557 ? 95.967 72.636 -176.822 1.00 71.62 557 CYS A C 1
ATOM 4505 O O . CYS A 1 557 ? 95.766 73.747 -177.307 1.00 71.62 557 CYS A O 1
ATOM 4507 N N . LYS A 1 558 ? 97.214 72.198 -176.582 1.00 72.00 558 LYS A N 1
ATOM 4508 C CA . LYS A 1 558 ? 98.413 72.988 -176.928 1.00 72.00 558 LYS A CA 1
ATOM 4509 C C . LYS A 1 558 ? 98.532 73.229 -178.439 1.00 72.00 558 LYS A C 1
ATOM 4511 O O . LYS A 1 558 ? 98.873 74.336 -178.845 1.00 72.00 558 LYS A O 1
ATOM 4516 N N . SER A 1 559 ? 98.211 72.238 -179.274 1.00 72.94 559 SER A N 1
ATOM 4517 C CA . SER A 1 559 ? 98.214 72.372 -180.740 1.00 72.94 559 SER A CA 1
ATOM 4518 C C . SER A 1 559 ? 97.119 73.318 -181.249 1.00 72.94 559 SER A C 1
ATOM 4520 O O . SER A 1 559 ? 97.368 74.114 -182.154 1.00 72.94 559 SER A O 1
ATOM 4522 N N . LEU A 1 560 ? 95.924 73.281 -180.652 1.00 68.62 560 LEU A N 1
ATOM 4523 C CA . LEU A 1 560 ? 94.817 74.194 -180.949 1.00 68.62 560 LEU A CA 1
ATOM 4524 C C . LEU A 1 560 ? 95.142 75.632 -180.542 1.00 68.62 560 LEU A C 1
ATOM 4526 O O . LEU A 1 560 ? 94.902 76.536 -181.339 1.00 68.62 560 LEU A O 1
ATOM 4530 N N . THR A 1 561 ? 95.767 75.846 -179.380 1.00 67.00 561 THR A N 1
ATOM 4531 C CA . THR A 1 561 ? 96.271 77.165 -178.964 1.00 67.00 561 THR A CA 1
ATOM 4532 C C . THR A 1 561 ? 97.322 77.689 -179.940 1.00 67.00 561 THR A C 1
ATOM 4534 O O . THR A 1 561 ? 97.236 78.836 -180.372 1.00 67.00 561 THR A O 1
ATOM 4537 N N . HIS A 1 562 ? 98.249 76.835 -180.386 1.00 67.50 562 HIS A N 1
ATOM 4538 C CA . HIS A 1 562 ? 99.272 77.245 -181.346 1.00 67.50 562 HIS A CA 1
ATOM 4539 C C . HIS A 1 562 ? 98.691 77.533 -182.740 1.00 67.50 562 HIS A C 1
ATOM 4541 O O . HIS A 1 562 ? 99.082 78.501 -183.381 1.00 67.50 562 HIS A O 1
ATOM 4547 N N . LYS A 1 563 ? 97.681 76.773 -183.193 1.00 70.38 563 LYS A N 1
ATOM 4548 C CA . LYS A 1 563 ? 96.936 77.066 -184.435 1.00 70.38 563 LYS A CA 1
ATOM 4549 C C . LYS A 1 563 ? 96.104 78.351 -184.337 1.00 70.38 563 LYS A C 1
ATOM 4551 O O . LYS A 1 563 ? 95.931 79.038 -185.346 1.00 70.38 563 LYS A O 1
ATOM 4556 N N . LEU A 1 564 ? 95.611 78.703 -183.149 1.00 65.00 564 LEU A N 1
ATOM 4557 C CA . LEU A 1 564 ? 94.947 79.982 -182.877 1.00 65.00 564 LEU A CA 1
ATOM 4558 C C . LEU A 1 564 ? 95.939 81.153 -182.910 1.00 65.00 564 LEU A C 1
ATOM 4560 O O . LEU A 1 564 ? 95.656 82.181 -183.521 1.00 65.00 564 LEU A O 1
ATOM 4564 N N . GLU A 1 565 ? 97.131 80.994 -182.339 1.00 67.81 565 GLU A N 1
ATOM 4565 C CA . GLU A 1 565 ? 98.207 81.990 -182.433 1.00 67.81 565 GLU A CA 1
ATOM 4566 C C . GLU A 1 565 ? 98.701 82.172 -183.877 1.00 67.81 565 GLU A C 1
ATOM 4568 O O . GLU A 1 565 ? 98.866 83.307 -184.331 1.00 67.81 565 GLU A O 1
ATOM 4573 N N . ASP A 1 566 ? 98.829 81.084 -184.641 1.00 68.50 566 ASP A N 1
ATOM 4574 C CA . ASP A 1 566 ? 99.252 81.107 -186.048 1.00 68.50 566 ASP A CA 1
ATOM 4575 C C . ASP A 1 566 ? 98.199 81.732 -186.974 1.00 68.50 566 ASP A C 1
ATOM 4577 O O . ASP A 1 566 ? 98.530 82.478 -187.900 1.00 68.50 566 ASP A O 1
ATOM 4581 N N . THR A 1 567 ? 96.910 81.479 -186.728 1.00 64.69 567 THR A N 1
ATOM 4582 C CA . THR A 1 567 ? 95.818 82.153 -187.454 1.00 64.69 567 THR A CA 1
ATOM 4583 C C . THR A 1 567 ? 95.714 83.626 -187.064 1.00 64.69 567 THR A C 1
ATOM 4585 O O . THR A 1 567 ? 95.504 84.471 -187.937 1.00 64.69 567 THR A O 1
ATOM 4588 N N . THR A 1 568 ? 95.988 83.972 -185.804 1.00 64.19 568 THR A N 1
ATOM 4589 C CA . THR A 1 568 ? 96.094 85.364 -185.339 1.00 64.19 568 THR A CA 1
ATOM 4590 C C . THR A 1 568 ? 97.283 86.089 -185.993 1.00 64.19 568 THR A C 1
ATOM 4592 O O . THR A 1 568 ? 97.152 87.241 -186.422 1.00 64.19 568 THR A O 1
ATOM 4595 N N . GLN A 1 569 ? 98.432 85.423 -186.168 1.00 59.25 569 GLN A N 1
ATOM 4596 C CA . GLN A 1 569 ? 99.587 85.972 -186.890 1.00 59.25 569 GLN A CA 1
ATOM 4597 C C . GLN A 1 569 ? 99.362 86.059 -188.407 1.00 59.25 569 GLN A C 1
ATOM 4599 O O . GLN A 1 569 ? 99.713 87.079 -189.009 1.00 59.25 569 GLN A O 1
ATOM 4604 N N . LYS A 1 570 ? 98.725 85.062 -189.036 1.00 59.97 570 LYS A N 1
ATOM 4605 C CA . LYS A 1 570 ? 98.372 85.103 -190.467 1.00 59.97 570 LYS A CA 1
ATOM 4606 C C . LYS A 1 570 ? 97.317 86.164 -190.775 1.00 59.97 570 LYS A C 1
ATOM 4608 O O . LYS A 1 570 ? 97.477 86.865 -191.769 1.00 59.97 570 LYS A O 1
ATOM 4613 N N . HIS A 1 571 ? 96.322 86.394 -189.913 1.00 56.09 571 HIS A N 1
ATOM 4614 C CA . HIS A 1 571 ? 95.417 87.543 -190.056 1.00 56.09 571 HIS A CA 1
ATOM 4615 C C . HIS A 1 571 ? 96.150 88.886 -189.915 1.00 56.09 571 HIS A C 1
ATOM 4617 O O . HIS A 1 571 ? 95.902 89.794 -190.711 1.00 56.09 571 HIS A O 1
ATOM 4623 N N . LYS A 1 572 ? 97.131 89.003 -189.008 1.00 56.31 572 LYS A N 1
ATOM 4624 C CA . LYS A 1 572 ? 98.015 90.184 -188.948 1.00 56.31 572 LYS A CA 1
ATOM 4625 C C . LYS A 1 572 ? 98.829 90.386 -190.236 1.00 56.31 572 LYS A C 1
ATOM 4627 O O . LYS A 1 572 ? 99.031 91.525 -190.653 1.00 56.31 572 LYS A O 1
ATOM 4632 N N . GLN A 1 573 ? 99.287 89.312 -190.884 1.00 55.88 573 GLN A N 1
ATOM 4633 C CA . GLN A 1 573 ? 100.042 89.398 -192.143 1.00 55.88 573 GLN A CA 1
ATOM 4634 C C . GLN A 1 573 ? 99.156 89.648 -193.377 1.00 55.88 573 GLN A C 1
ATOM 4636 O O . GLN A 1 573 ? 99.582 90.363 -194.284 1.00 55.88 573 GLN A O 1
ATOM 4641 N N . ILE A 1 574 ? 97.919 89.139 -193.404 1.00 55.19 574 ILE A N 1
ATOM 4642 C CA . ILE A 1 574 ? 96.935 89.413 -194.467 1.00 55.19 574 ILE A CA 1
ATOM 4643 C C . ILE A 1 574 ? 96.467 90.874 -194.401 1.00 55.19 574 ILE A C 1
ATOM 4645 O O . ILE A 1 574 ? 96.388 91.528 -195.438 1.00 55.19 574 ILE A O 1
ATOM 4649 N N . LEU A 1 575 ? 96.297 91.445 -193.202 1.00 48.62 575 LEU A N 1
ATOM 4650 C CA . LEU A 1 575 ? 96.070 92.888 -193.041 1.00 48.62 575 LEU A CA 1
ATOM 4651 C C . LEU A 1 575 ? 97.265 93.736 -193.508 1.00 48.62 575 LEU A C 1
ATOM 4653 O O . LEU A 1 575 ? 97.060 94.809 -194.064 1.00 48.62 575 LEU A O 1
ATOM 4657 N N . LYS A 1 576 ? 98.509 93.252 -193.374 1.00 51.50 576 LYS A N 1
ATOM 4658 C CA . LYS A 1 576 ? 99.682 93.946 -193.941 1.00 51.50 576 LYS A CA 1
ATOM 4659 C C . LYS A 1 576 ? 99.800 93.820 -195.464 1.00 51.50 576 LYS A C 1
ATOM 4661 O O . LYS A 1 576 ? 100.387 94.702 -196.084 1.00 51.50 576 LYS A O 1
ATOM 4666 N N . LYS A 1 577 ? 99.255 92.764 -196.081 1.00 49.72 577 LYS A N 1
ATOM 4667 C CA . LYS A 1 577 ? 99.206 92.633 -197.550 1.00 49.72 577 LYS A CA 1
ATOM 4668 C C . LYS A 1 577 ? 98.036 93.401 -198.188 1.00 49.72 577 LYS A C 1
ATOM 4670 O O . LYS A 1 577 ? 98.147 93.749 -199.356 1.00 49.72 577 LYS A O 1
ATOM 4675 N N . ARG A 1 578 ? 97.010 93.782 -197.416 1.00 41.22 578 ARG A N 1
ATOM 4676 C CA . ARG A 1 578 ? 95.867 94.633 -197.820 1.00 41.22 578 ARG A CA 1
ATOM 4677 C C . ARG A 1 578 ? 96.150 96.151 -197.821 1.00 41.22 578 ARG A C 1
ATOM 4679 O O . ARG A 1 578 ? 95.264 96.950 -197.577 1.00 41.22 578 ARG A O 1
ATOM 4686 N N . VAL A 1 579 ? 97.406 96.571 -198.008 1.00 50.59 579 VAL A N 1
ATOM 4687 C CA . VAL A 1 579 ? 97.748 97.990 -198.288 1.00 50.59 579 VAL A CA 1
ATOM 4688 C C . VAL A 1 579 ? 98.885 98.104 -199.323 1.00 50.59 579 VAL A C 1
ATOM 4690 O O . VAL A 1 579 ? 99.594 99.101 -199.418 1.00 50.59 579 VAL A O 1
ATOM 4693 N N . ARG A 1 580 ? 99.066 97.077 -200.160 1.00 42.94 580 ARG A N 1
ATOM 4694 C CA . ARG A 1 580 ? 99.576 97.261 -201.527 1.00 42.94 580 ARG A CA 1
ATOM 4695 C C . ARG A 1 580 ? 98.618 96.517 -202.448 1.00 42.94 580 ARG A C 1
ATOM 4697 O O . ARG A 1 580 ? 98.813 95.337 -202.706 1.00 42.94 580 ARG A O 1
ATOM 4704 N N . PHE A 1 581 ? 97.619 97.275 -202.901 1.00 37.56 581 PHE A N 1
ATOM 4705 C CA . PHE A 1 581 ? 96.465 96.934 -203.741 1.00 37.56 581 PHE A CA 1
ATOM 4706 C C . PHE A 1 581 ? 95.211 96.445 -202.982 1.00 37.56 581 PHE A C 1
ATOM 4708 O O . PHE A 1 581 ? 95.087 95.266 -202.664 1.00 37.56 581 PHE A O 1
ATOM 4715 N N . SER A 1 582 ? 94.267 97.391 -202.806 1.00 32.47 582 SER A N 1
ATOM 4716 C CA . SER A 1 582 ? 92.944 97.307 -202.143 1.00 32.47 582 SER A CA 1
ATOM 4717 C C . SER A 1 582 ? 92.948 97.135 -200.631 1.00 32.47 582 SER A C 1
ATOM 4719 O O . SER A 1 582 ? 91.864 97.404 -200.057 1.00 32.47 582 SER A O 1
#

Mean predicted aligned error: 24.21 Å

Sequence (582 aa):
SQLAKRVSRKLSTDKIDTPLYKKKTFDFTDYAYREAVNRLKFLLTEAYEPTKVATSIYYRGVVDDTKSEASDNQSIVERPSMTEVSKYFNPGTVSRYNSGGAGLGRRYSFLNQSALKPAVSTASLHPAPSVCSVSQNLEVAQPPPELLGFIEKQETYIEQLEKESQYCREELSTLLKKVKDVVSENEALTDRSRSKALYQMDSSESEDLDIDRMREKGRLSGPNIVFESRISELEAQLAQSQIDLKKLFNENEENKRKLVHGTSDASCADVYRKQVENLQRDKHNLEETVRKLQLSIDQLKDTEATNFSKTQRSRDMIEHVAFERNQAELEIRRLKDELERQHERVREIQHEMTKRLAEERSNAERRYTFQVDQLGGDLSSQWEQATKLQLEVERMKRIESDYKREISQKNSQIDELKMELKNKTAIFMSDLNQASAEKQSLEQEITSLRLQLERAERQSKVEVSRLNAEITSLRQRLDRSDADLLHSKRENLKLSDEVASLEKELTLGELNKETRPSKELAKIISDMEAKHASTVSELEGMVQDQKQLMEKLTAECKSLTHKLEDTTQKHKQILKKRVRFS

Radius of gyration: 113.41 Å; Cα contacts (8 Å, |Δi|>4): 2; chains: 1; bounding box: 191×132×377 Å

Organism: Culex pipiens (NCBI:txid7175)

Secondary structure (DSSP, 8-state):
---------------------------HHHHHHHHHHHHHHHHHHHTTS-----------------------------PPPTTSGGGS----------------------------------PPP----------------PPPHHHHHHHHHHHHHHHHHHHHHHHHHHHHHHHHHHHHHHHHHHHHHHHHHHHHHHTSSS---------------------TTHHHHHHHHHHHHHHHHHHHHHHHHHHHHHHHTTSS--------SHHHHHHHHHHHHHHHHHHHHHHHHHHHHHHHHHHHHHHHHHHHHHHHHHHHHHHHHHHHHHHHHHHHHHHHHHHHHHHHHHHHHHHHHHHHHHHHHHHHHHHHHHHHHHHHHHHHHHHHHHHHHHHHHHHHHHHHHHHHHHHHHHHHHHHHHHHHHHHHHHHHHHHHHHHHHHHHHHHHHHHHHHHHHHHHHHHHHHHHHHHHHHHHHHHHHHHHHHHHHHHHHHHHHHHHHHHHHHHHHHHT-S----HHHHHHHHHHHHHHHHHHHHHHHHHHHHHHHHHHHHHHHHHHHHHHHHHHHHHHHHHHHTTS--